Protein 2QE6 (pdb70)

Organism: Thermobifida fusca (strain YX) (NCBI:txid269800)

Sequence (518 aa):
SVWPPPGLDFSKPTIARVYDALLGGKDNFEADRALADYACKIPGLKESAIENRKVLVRGVRRFLAGEAGISQFLDLGSGLPTVQNTHEVAQSVNPDARVVYVDIIDPVLTHGRALLAKDPNTAVFTADVRDPEYILNHPDVRRIDFSRPAAILVGLHYLSPDVVDRVVGAYRDALAPGSYLFTSLVDTGLPAQQKLARITRENLGEGWARTPEEIERQFGDFELVEPGVVYTALWRPDEPVDPDNLSPGEQLGAGIGRKKASVWPPPGLDFSKPTIARVYDALLGGKDNFEADRALADYACKIPGLKESAIENRKVLVRGVRRFLAGEAGISQFLDLGSGLPTVQNTHEVAQSVNPDARVVYVDIIDPVLTHGRALLAKDPNTAVFTADVRDPEYILNHPDVRRIDFSRPAAILVGLHYLSPDVVDRVVGAYRDALAPGSYLFTSLVDTGLPAQQKLARITRENLGEGWARTPEEIERQFGDFELVEPGVVYTALWRPDEPVDPDNLSPGEQLGAGIGRKKA

B-factor: mean 39.01, std 8.97, range [12.15, 104.21]

Secondary structure (DSSP, 8-state):
--SS-GGG--S---HHHHHHHHTT-SS--HHHHHHHHHHH--TTHHHHHHHHHHHHHHHHHIIIIIT---EEEEET--S--SS-HHHHHHHH-TT-EEEEEES---HHHHHHHHTT-TTEEEEE--TT-HHHHHHSHHHH---TTS--B-----TTS-TTTHHHHHHHHHHHSPTT-EE----B-SS-HHHHHHHHHHHHHHS----B-HHHHHHTTTT-EEPTT-S--GGGSS-SS---TTS--GGGG-----EE---/--SS-GGG--S---HHHHHHHHTT-S---HHHHHHHHHHH--TTHHHHHHHHHHHHHHHHHIIIIIT---EEEEET--S--SS-HHHHHHHH-TT-EEEEEES---HHHHHHHHTT-TTEEEEE--TT-HHHHHTSHHHH---TTS--B-----TTS-TTTHHHHHHHHHHHSPTT-EE----B-SS-HHHHHHHHHHHHHHS----B-HHHHHHTTTTPEEPTT-S--GGGSS-SS---TTS--GGGG-----EE---

Structure (mmCIF, N/CA/C/O backbone):
data_2QE6
#
_entry.id   2QE6
#
_cell.length_a   102.627
_cell.length_b   76.024
_cell.length_c   81.315
_cell.angle_alpha   90.000
_cell.angle_beta   90.000
_cell.angle_gamma   90.000
#
_symmetry.space_group_name_H-M   'P 21 21 2'
#
loop_
_entity.id
_entity.type
_entity.pdbx_description
1 polymer 'Uncharacterized protein Tfu_2867'
2 non-polymer 'SULFATE ION'
3 non-polymer S-ADENOSYLMETHIONINE
4 non-polymer (4S)-2-METHYL-2,4-PENTANEDIOL
5 water water
#
loop_
_atom_site.group_PDB
_atom_site.id
_atom_site.type_symbol
_atom_site.label_atom_id
_atom_site.label_alt_id
_atom_site.label_comp_id
_atom_site.label_asym_id
_atom_site.label_entity_id
_atom_site.label_seq_id
_atom_site.pdbx_PDB_ins_code
_atom_site.Cartn_x
_atom_site.Cartn_y
_atom_site.Cartn_z
_atom_site.occupancy
_atom_site.B_iso_or_equiv
_atom_site.auth_seq_id
_atom_site.auth_comp_id
_atom_site.auth_asym_id
_atom_site.auth_atom_id
_atom_site.pdbx_PDB_model_num
ATOM 1 N N . SER A 1 9 ? 15.876 -30.332 25.727 1.00 60.91 8 SER A N 1
ATOM 2 C CA . SER A 1 9 ? 15.008 -30.341 26.959 1.00 60.53 8 SER A CA 1
ATOM 3 C C . SER A 1 9 ? 13.581 -30.790 26.652 1.00 59.35 8 SER A C 1
ATOM 4 O O . SER A 1 9 ? 12.945 -30.251 25.742 1.00 59.26 8 SER A O 1
ATOM 7 N N . VAL A 1 10 ? 13.062 -31.747 27.424 1.00 56.95 9 VAL A N 1
ATOM 8 C CA . VAL A 1 10 ? 11.738 -32.319 27.130 1.00 52.79 9 VAL A CA 1
ATOM 9 C C . VAL A 1 10 ? 10.580 -31.642 27.915 1.00 51.08 9 VAL A C 1
ATOM 10 O O . VAL A 1 10 ? 9.450 -31.664 27.425 1.00 52.39 9 VAL A O 1
ATOM 14 N N . TRP A 1 11 ? 10.859 -31.020 29.078 1.00 47.58 10 TRP A N 1
ATOM 15 C CA . TRP A 1 11 ? 9.819 -30.342 29.897 1.00 45.90 10 TRP A CA 1
ATOM 16 C C . TRP A 1 11 ? 10.363 -29.260 30.841 1.00 44.19 10 TRP A C 1
ATOM 17 O O . TRP A 1 11 ? 11.362 -29.479 31.485 1.00 47.48 10 TRP A O 1
ATOM 28 N N . PRO A 1 12 ? 9.698 -28.091 30.953 1.00 41.09 11 PRO A N 1
ATOM 29 C CA . PRO A 1 12 ? 8.561 -27.602 30.183 1.00 40.66 11 PRO A CA 1
ATOM 30 C C . PRO A 1 12 ? 8.943 -27.462 28.712 1.00 40.28 11 PRO A C 1
ATOM 31 O O . PRO A 1 12 ? 10.149 -27.428 28.402 1.00 40.23 11 PRO A O 1
ATOM 35 N N . PRO A 1 13 ? 7.942 -27.423 27.807 1.00 43.27 12 PRO A N 1
ATOM 36 C CA . PRO A 1 13 ? 8.310 -27.521 26.382 1.00 45.65 12 PRO A CA 1
ATOM 37 C C . PRO A 1 13 ? 9.049 -26.255 25.949 1.00 44.81 12 PRO A C 1
ATOM 38 O O . PRO A 1 13 ? 8.507 -25.161 26.101 1.00 43.69 12 PRO A O 1
ATOM 42 N N . PRO A 1 14 ? 10.280 -26.406 25.426 1.00 44.48 13 PRO A N 1
ATOM 43 C CA . PRO A 1 14 ? 11.105 -25.244 25.066 1.00 44.12 13 PRO A CA 1
ATOM 44 C C . PRO A 1 14 ? 10.417 -24.300 24.064 1.00 43.20 13 PRO A C 1
ATOM 45 O O . PRO A 1 14 ? 10.639 -23.094 24.122 1.00 42.10 13 PRO A O 1
ATOM 49 N N . GLY A 1 15 ? 9.576 -24.839 23.176 1.00 42.42 14 GLY A N 1
ATOM 50 C CA . GLY A 1 15 ? 8.806 -24.013 22.235 1.00 43.09 14 GLY A CA 1
ATOM 51 C C . GLY A 1 15 ? 7.837 -23.014 22.879 1.00 43.19 14 GLY A C 1
ATOM 52 O O . GLY A 1 15 ? 7.313 -22.147 22.195 1.00 43.60 14 GLY A O 1
ATOM 53 N N . LEU A 1 16 ? 7.563 -23.153 24.179 1.00 45.15 15 LEU A N 1
ATOM 54 C CA . LEU A 1 16 ? 6.648 -22.237 24.905 1.00 42.45 15 LEU A CA 1
ATOM 55 C C . LEU A 1 16 ? 7.407 -21.169 25.705 1.00 41.55 15 LEU A C 1
ATOM 56 O O . LEU A 1 16 ? 6.787 -20.268 26.275 1.00 36.63 15 LEU A O 1
ATOM 61 N N . ASP A 1 17 ? 8.739 -21.259 25.727 1.00 42.65 16 ASP A N 1
ATOM 62 C CA . ASP A 1 17 ? 9.612 -20.298 26.432 1.00 42.76 16 ASP A CA 1
ATOM 63 C C . ASP A 1 17 ? 9.958 -19.115 25.515 1.00 45.01 16 ASP A C 1
ATOM 64 O O . ASP A 1 17 ? 10.833 -19.247 24.632 1.00 42.20 16 ASP A O 1
ATOM 69 N N . PHE A 1 18 ? 9.298 -17.973 25.723 1.00 43.38 17 PHE A N 1
ATOM 70 C CA . PHE A 1 18 ? 9.674 -16.724 25.026 1.00 45.91 17 PHE A CA 1
ATOM 71 C C . PHE A 1 18 ? 10.426 -15.755 25.934 1.00 46.19 17 PHE A C 1
ATOM 72 O O . PHE A 1 18 ? 10.426 -14.541 25.699 1.00 46.16 17 PHE A O 1
ATOM 80 N N . SER A 1 19 ? 11.047 -16.303 26.985 1.00 46.65 18 SER A N 1
ATOM 81 C CA . SER A 1 19 ? 11.729 -15.511 27.997 1.00 45.83 18 SER A CA 1
ATOM 82 C C . SER A 1 19 ? 10.805 -14.424 28.530 1.00 46.02 18 SER A C 1
ATOM 83 O O . SER A 1 19 ? 11.232 -13.295 28.756 1.00 46.74 18 SER A O 1
ATOM 86 N N . LYS A 1 20 ? 9.529 -14.764 28.691 1.00 46.38 19 LYS A N 1
ATOM 87 C CA . LYS A 1 20 ? 8.502 -13.844 29.209 1.00 43.50 19 LYS A CA 1
ATOM 88 C C . LYS A 1 20 ? 7.742 -14.640 30.284 1.00 41.31 19 LYS A C 1
ATOM 89 O O . LYS A 1 20 ? 7.368 -15.789 30.055 1.00 36.69 19 LYS A O 1
ATOM 92 N N . PRO A 1 21 ? 7.498 -14.035 31.463 1.00 37.85 20 PRO A N 1
ATOM 93 C CA . PRO A 1 21 ? 6.711 -14.821 32.422 1.00 38.17 20 PRO A CA 1
ATOM 94 C C . PRO A 1 21 ? 5.256 -14.928 32.033 1.00 37.39 20 PRO A C 1
ATOM 95 O O . PRO A 1 21 ? 4.758 -14.069 31.315 1.00 38.48 20 PRO A O 1
ATOM 99 N N . THR A 1 22 ? 4.563 -15.951 32.519 1.00 36.08 21 THR A N 1
ATOM 100 C CA . THR A 1 22 ? 3.094 -16.000 32.418 1.00 34.41 21 THR A CA 1
ATOM 101 C C . THR A 1 22 ? 2.498 -16.144 33.822 1.00 35.89 21 THR A C 1
ATOM 102 O O . THR A 1 22 ? 3.160 -16.628 34.750 1.00 36.79 21 THR A O 1
ATOM 106 N N . ILE A 1 23 ? 1.224 -15.797 33.950 1.00 37.68 22 ILE A N 1
ATOM 107 C CA . ILE A 1 23 ? 0.502 -15.903 35.230 1.00 36.72 22 ILE A CA 1
ATOM 108 C C . ILE A 1 23 ? 0.496 -17.312 35.754 1.00 36.59 22 ILE A C 1
ATOM 109 O O . ILE A 1 23 ? 0.859 -17.549 36.910 1.00 39.23 22 ILE A O 1
ATOM 114 N N . ALA A 1 24 ? 0.131 -18.259 34.910 1.00 34.64 23 ALA A N 1
ATOM 115 C CA . ALA A 1 24 ? 0.068 -19.651 35.358 1.00 31.97 23 ALA A CA 1
ATOM 116 C C . ALA A 1 24 ? 1.402 -20.153 35.882 1.00 32.02 23 ALA A C 1
ATOM 117 O O . ALA A 1 24 ? 1.450 -20.808 36.919 1.00 34.36 23 ALA A O 1
ATOM 119 N N . ARG A 1 25 ? 2.478 -19.862 35.145 1.00 33.89 24 ARG A N 1
ATOM 120 C CA . ARG A 1 25 ? 3.811 -20.337 35.477 1.00 33.52 24 ARG A CA 1
ATOM 121 C C . ARG A 1 25 ? 4.411 -19.702 36.694 1.00 32.60 24 ARG A C 1
ATOM 122 O O . ARG A 1 25 ? 5.074 -20.367 37.488 1.00 28.50 24 ARG A O 1
ATOM 130 N N . VAL A 1 26 ? 4.191 -18.403 36.883 1.00 33.25 25 VAL A N 1
ATOM 131 C CA . VAL A 1 26 ? 4.619 -17.774 38.087 1.00 32.67 25 VAL A CA 1
ATOM 132 C C . VAL A 1 26 ? 3.929 -18.303 39.371 1.00 36.48 25 VAL A C 1
ATOM 133 O O . VAL A 1 26 ? 4.576 -18.588 40.407 1.00 32.25 25 VAL A O 1
ATOM 137 N N . TYR A 1 27 ? 2.628 -18.510 39.291 1.00 38.16 26 TYR A N 1
ATOM 138 C CA . TYR A 1 27 ? 1.852 -19.085 40.395 1.00 33.17 26 TYR A CA 1
ATOM 139 C C . TYR A 1 27 ? 2.343 -20.498 40.636 1.00 36.25 26 TYR A C 1
ATOM 140 O O . TYR A 1 27 ? 2.550 -20.895 41.760 1.00 39.65 26 TYR A O 1
ATOM 149 N N . ASP A 1 28 ? 2.611 -21.238 39.574 1.00 34.69 27 ASP A N 1
ATOM 150 C CA . ASP A 1 28 ? 3.180 -22.581 39.710 1.00 33.90 27 ASP A CA 1
ATOM 151 C C . ASP A 1 28 ? 4.537 -22.541 40.473 1.00 35.14 27 ASP A C 1
ATOM 152 O O . ASP A 1 28 ? 4.802 -23.329 41.366 1.00 36.36 27 ASP A O 1
ATOM 157 N N . ALA A 1 29 ? 5.397 -21.615 40.081 1.00 34.42 28 ALA A N 1
ATOM 158 C CA . ALA A 1 29 ? 6.670 -21.380 40.746 1.00 33.61 28 ALA A CA 1
ATOM 159 C C . ALA A 1 29 ? 6.432 -21.052 42.242 1.00 36.37 28 ALA A C 1
ATOM 160 O O . ALA A 1 29 ? 7.094 -21.599 43.105 1.00 38.29 28 ALA A O 1
ATOM 162 N N . LEU A 1 30 ? 5.485 -20.168 42.553 1.00 36.80 29 LEU A N 1
ATOM 163 C CA . LEU A 1 30 ? 5.150 -19.863 43.950 1.00 37.84 29 LEU A CA 1
ATOM 164 C C . LEU A 1 30 ? 4.778 -21.091 44.768 1.00 39.97 29 LEU A C 1
ATOM 165 O O . LEU A 1 30 ? 5.142 -21.165 45.934 1.00 38.21 29 LEU A O 1
ATOM 170 N N . LEU A 1 31 ? 4.042 -22.015 44.152 1.00 38.98 30 LEU A N 1
ATOM 171 C CA . LEU A 1 31 ? 3.666 -23.299 44.776 1.00 40.08 30 LEU A CA 1
ATOM 172 C C . LEU A 1 31 ? 4.736 -24.376 44.774 1.00 41.94 30 LEU A C 1
ATOM 173 O O . LEU A 1 31 ? 4.512 -25.449 45.313 1.00 42.65 30 LEU A O 1
ATOM 178 N N . GLY A 1 32 ? 5.894 -24.114 44.175 1.00 42.96 31 GLY A N 1
ATOM 179 C CA . GLY A 1 32 ? 6.945 -25.101 44.082 1.00 39.93 31 GLY A CA 1
ATOM 180 C C . GLY A 1 32 ? 6.776 -26.127 42.965 1.00 41.87 31 GLY A C 1
ATOM 181 O O . GLY A 1 32 ? 7.334 -27.238 43.041 1.00 36.13 31 GLY A O 1
ATOM 182 N N . GLY A 1 33 ? 6.008 -25.781 41.935 1.00 39.68 32 GLY A N 1
ATOM 183 C CA . GLY A 1 33 ? 5.905 -26.643 40.742 1.00 39.69 32 GLY A CA 1
ATOM 184 C C . GLY A 1 33 ? 7.064 -26.500 39.775 1.00 38.73 32 GLY A C 1
ATOM 185 O O . GLY A 1 33 ? 7.899 -25.605 39.913 1.00 35.42 32 GLY A O 1
ATOM 186 N N . LYS A 1 34 ? 7.129 -27.433 38.823 1.00 39.59 33 LYS A N 1
ATOM 187 C CA . LYS A 1 34 ? 8.167 -27.460 37.785 1.00 38.74 33 LYS A CA 1
ATOM 188 C C . LYS A 1 34 ? 7.706 -26.947 36.388 1.00 38.24 33 LYS A C 1
ATOM 189 O O . LYS A 1 34 ? 8.486 -26.940 35.430 1.00 38.37 33 LYS A O 1
ATOM 192 N N . ASP A 1 35 ? 6.449 -26.544 36.268 1.00 37.34 34 ASP A N 1
ATOM 193 C CA . ASP A 1 35 ? 5.930 -26.016 35.015 1.00 34.85 34 ASP A CA 1
ATOM 194 C C . ASP A 1 35 ? 6.189 -24.532 34.961 1.00 35.17 34 ASP A C 1
ATOM 195 O O . ASP A 1 35 ? 5.278 -23.751 35.081 1.00 31.67 34 ASP A O 1
ATOM 200 N N . ASN A 1 36 ? 7.435 -24.159 34.709 1.00 35.32 35 ASN A N 1
ATOM 201 C CA . ASN A 1 36 ? 7.793 -22.744 34.711 1.00 34.16 35 ASN A CA 1
ATOM 202 C C . ASN A 1 36 ? 9.178 -22.601 34.069 1.00 33.56 35 ASN A C 1
ATOM 203 O O . ASN A 1 36 ? 9.905 -23.579 33.939 1.00 33.37 35 ASN A O 1
ATOM 208 N N . PHE A 1 37 ? 9.515 -21.410 33.631 1.00 33.25 36 PHE A N 1
ATOM 209 C CA . PHE A 1 37 ? 10.856 -21.164 33.107 1.00 33.87 36 PHE A CA 1
ATOM 210 C C . PHE A 1 37 ? 11.563 -20.120 33.992 1.00 35.03 36 PHE A C 1
ATOM 211 O O . PHE A 1 37 ? 10.996 -19.576 34.975 1.00 32.47 36 PHE A O 1
ATOM 219 N N . GLU A 1 38 ? 12.798 -19.801 33.627 1.00 33.02 37 GLU A N 1
ATOM 220 C CA . GLU A 1 38 ? 13.590 -18.961 34.469 1.00 34.97 37 GLU A CA 1
ATOM 221 C C . GLU A 1 38 ? 12.929 -17.594 34.684 1.00 33.80 37 GLU A C 1
ATOM 222 O O . GLU A 1 38 ? 12.918 -17.091 35.811 1.00 33.83 37 GLU A O 1
ATOM 228 N N . ALA A 1 39 ? 12.306 -17.059 33.633 1.00 32.41 38 ALA A N 1
ATOM 229 C CA . ALA A 1 39 ? 11.668 -15.743 33.709 1.00 33.20 38 ALA A CA 1
ATOM 230 C C . ALA A 1 39 ? 10.541 -15.805 34.714 1.00 34.23 38 ALA A C 1
ATOM 231 O O . ALA A 1 39 ? 10.283 -14.845 35.415 1.00 31.85 38 ALA A O 1
ATOM 233 N N . ASP A 1 40 ? 9.869 -16.951 34.813 1.00 33.88 39 ASP A N 1
ATOM 234 C CA . ASP A 1 40 ? 8.791 -17.089 35.792 1.00 33.25 39 ASP A CA 1
ATOM 235 C C . ASP A 1 40 ? 9.322 -17.163 37.219 1.00 33.46 39 ASP A C 1
ATOM 236 O O . ASP A 1 40 ? 8.771 -16.534 38.081 1.00 30.48 39 ASP A O 1
ATOM 241 N N . ARG A 1 41 ? 10.335 -17.996 37.453 1.00 34.74 40 ARG A N 1
ATOM 242 C CA . ARG A 1 41 ? 10.975 -18.079 38.767 1.00 34.40 40 ARG A CA 1
ATOM 243 C C . ARG A 1 41 ? 11.611 -16.724 39.155 1.00 33.92 40 ARG A C 1
ATOM 244 O O . ARG A 1 41 ? 11.498 -16.275 40.301 1.00 31.74 40 ARG A O 1
ATOM 252 N N . ALA A 1 42 ? 12.275 -16.068 38.220 1.00 29.54 41 ALA A N 1
ATOM 253 C CA . ALA A 1 42 ? 12.818 -14.720 38.534 1.00 33.28 41 ALA A CA 1
ATOM 254 C C . ALA A 1 42 ? 11.712 -13.764 39.013 1.00 31.87 41 ALA A C 1
ATOM 255 O O . ALA A 1 42 ? 11.906 -12.997 39.958 1.00 31.42 41 ALA A O 1
ATOM 257 N N . LEU A 1 43 ? 10.535 -13.794 38.402 1.00 32.54 42 LEU A N 1
ATOM 258 C CA . LEU A 1 43 ? 9.506 -12.839 38.833 1.00 32.55 42 LEU A CA 1
ATOM 259 C C . LEU A 1 43 ? 8.890 -13.283 40.183 1.00 31.79 42 LEU A C 1
ATOM 260 O O . LEU A 1 43 ? 8.559 -12.447 41.018 1.00 36.35 42 LEU A O 1
ATOM 265 N N . ALA A 1 44 ? 8.698 -14.578 40.377 1.00 33.57 43 ALA A N 1
ATOM 266 C CA . ALA A 1 44 ? 8.203 -15.068 41.654 1.00 32.91 43 ALA A CA 1
ATOM 267 C C . ALA A 1 44 ? 9.163 -14.643 42.793 1.00 34.29 43 ALA A C 1
ATOM 268 O O . ALA A 1 44 ? 8.711 -14.188 43.837 1.00 36.43 43 ALA A O 1
ATOM 270 N N . ASP A 1 45 ? 10.467 -14.832 42.593 1.00 34.48 44 ASP A N 1
ATOM 271 C CA . ASP A 1 45 ? 11.514 -14.455 43.552 1.00 34.13 44 ASP A CA 1
ATOM 272 C C . ASP A 1 45 ? 11.461 -12.975 43.869 1.00 33.79 44 ASP A C 1
ATOM 273 O O . ASP A 1 45 ? 11.491 -12.570 45.020 1.00 34.13 44 ASP A O 1
ATOM 278 N N . TYR A 1 46 ? 11.419 -12.169 42.817 1.00 32.59 45 TYR A N 1
ATOM 279 C CA . TYR A 1 46 ? 11.307 -10.728 42.970 1.00 33.16 45 TYR A CA 1
ATOM 280 C C . TYR A 1 46 ? 10.045 -10.319 43.771 1.00 31.81 45 TYR A C 1
ATOM 281 O O . TYR A 1 46 ? 10.120 -9.490 44.694 1.00 36.95 45 TYR A O 1
ATOM 290 N N . ALA A 1 47 ? 8.922 -10.902 43.430 1.00 30.87 46 ALA A N 1
ATOM 291 C CA . ALA A 1 47 ? 7.656 -10.597 44.090 1.00 33.73 46 ALA A CA 1
ATOM 292 C C . ALA A 1 47 ? 7.723 -10.975 45.589 1.00 33.73 46 ALA A C 1
ATOM 293 O O . ALA A 1 47 ? 7.287 -10.226 46.434 1.00 37.28 46 ALA A O 1
ATOM 295 N N . CYS A 1 48 ? 8.261 -12.149 45.895 1.00 33.67 47 CYS A N 1
ATOM 296 C CA . CYS A 1 48 ? 8.441 -12.608 47.268 1.00 35.22 47 CYS A CA 1
ATOM 297 C C . CYS A 1 48 ? 9.367 -11.698 48.079 1.00 35.94 47 CYS A C 1
ATOM 298 O O . CYS A 1 48 ? 9.160 -11.514 49.283 1.00 36.96 47 CYS A O 1
ATOM 301 N N . LYS A 1 49 ? 10.367 -11.127 47.422 1.00 34.86 48 LYS A N 1
ATOM 302 C CA . LYS A 1 49 ? 11.279 -10.237 48.075 1.00 34.33 48 LYS A CA 1
ATOM 303 C C . LYS A 1 49 ? 10.551 -8.960 48.514 1.00 32.84 48 LYS A C 1
ATOM 304 O O . LYS A 1 49 ? 10.926 -8.365 49.508 1.00 37.54 48 LYS A O 1
ATOM 321 N N . ILE A 1 51 ? 6.973 -8.692 48.773 1.00 31.86 50 ILE A N 1
ATOM 322 C CA . ILE A 1 51 ? 5.613 -8.930 49.204 1.00 33.81 50 ILE A CA 1
ATOM 323 C C . ILE A 1 51 ? 5.613 -10.036 50.249 1.00 33.46 50 ILE A C 1
ATOM 324 O O . ILE A 1 51 ? 5.629 -11.238 49.904 1.00 31.77 50 ILE A O 1
ATOM 329 N N . PRO A 1 52 ? 5.627 -9.649 51.543 1.00 33.05 51 PRO A N 1
ATOM 330 C CA . PRO A 1 52 ? 5.680 -10.676 52.562 1.00 35.71 51 PRO A CA 1
ATOM 331 C C . PRO A 1 52 ? 4.501 -11.645 52.536 1.00 32.61 51 PRO A C 1
ATOM 332 O O . PRO A 1 52 ? 3.345 -11.300 52.306 1.00 31.64 51 PRO A O 1
ATOM 336 N N . GLY A 1 53 ? 4.824 -12.906 52.687 1.00 28.11 52 GLY A N 1
ATOM 337 C CA . GLY A 1 53 ? 3.761 -13.894 52.692 1.00 32.72 52 GLY A CA 1
ATOM 338 C C . GLY A 1 53 ? 3.203 -14.297 51.351 1.00 34.66 52 GLY A C 1
ATOM 339 O O . GLY A 1 53 ? 2.225 -15.043 51.303 1.00 34.99 52 GLY A O 1
ATOM 340 N N . LEU A 1 54 ? 3.817 -13.860 50.256 1.00 35.11 53 LEU A N 1
ATOM 341 C CA . LEU A 1 54 ? 3.276 -14.171 48.926 1.00 33.43 53 LEU A CA 1
ATOM 342 C C . LEU A 1 54 ? 3.080 -15.682 48.697 1.00 35.41 53 LEU A C 1
ATOM 343 O O . LEU A 1 54 ? 1.983 -16.123 48.347 1.00 35.58 53 LEU A O 1
ATOM 348 N N . LYS A 1 55 ? 4.107 -16.473 48.896 1.00 34.91 54 LYS A N 1
ATOM 349 C CA . LYS A 1 55 ? 3.975 -17.911 48.691 1.00 36.29 54 LYS A CA 1
ATOM 350 C C . LYS A 1 55 ? 2.909 -18.499 49.618 1.00 37.66 54 LYS A C 1
ATOM 351 O O . LYS A 1 55 ? 2.123 -19.350 49.203 1.00 31.74 54 LYS A O 1
ATOM 357 N N . GLU A 1 56 ? 2.871 -18.058 50.872 1.00 34.22 55 GLU A N 1
ATOM 358 C CA . GLU A 1 56 ? 1.849 -18.575 51.801 1.00 38.09 55 GLU A CA 1
ATOM 359 C C . GLU A 1 56 ? 0.429 -18.223 51.344 1.00 34.90 55 GLU A C 1
ATOM 360 O O . GLU A 1 56 ? -0.466 -19.039 51.471 1.00 36.13 55 GLU A O 1
ATOM 363 N N . SER A 1 57 ? 0.248 -17.037 50.774 1.00 33.03 56 SER A N 1
ATOM 364 C CA . SER A 1 57 ? -1.009 -16.629 50.194 1.00 34.40 56 SER A CA 1
ATOM 365 C C . SER A 1 57 ? -1.483 -17.579 49.071 1.00 35.48 56 SER A C 1
ATOM 366 O O . SER A 1 57 ? -2.667 -17.872 48.968 1.00 36.58 56 SER A O 1
ATOM 369 N N . ALA A 1 58 ? -0.566 -18.040 48.236 1.00 34.38 57 ALA A N 1
ATOM 370 C CA . ALA A 1 58 ? -0.873 -18.989 47.185 1.00 33.94 57 ALA A CA 1
ATOM 371 C C . ALA A 1 58 ? -1.245 -20.299 47.796 1.00 37.16 57 ALA A C 1
ATOM 372 O O . ALA A 1 58 ? -2.194 -20.926 47.345 1.00 39.42 57 ALA A O 1
ATOM 374 N N . ILE A 1 59 ? -0.484 -20.750 48.792 1.00 35.33 58 ILE A N 1
ATOM 375 C CA . ILE A 1 59 ? -0.838 -21.989 49.504 1.00 36.24 58 ILE A CA 1
ATOM 376 C C . ILE A 1 59 ? -2.272 -21.911 50.079 1.00 37.41 58 ILE A C 1
ATOM 377 O O . ILE A 1 59 ? -3.090 -22.826 49.901 1.00 35.84 58 ILE A O 1
ATOM 382 N N . GLU A 1 60 ? -2.582 -20.816 50.762 1.00 35.03 59 GLU A N 1
ATOM 383 C CA . GLU A 1 60 ? -3.897 -20.665 51.346 1.00 33.98 59 GLU A CA 1
ATOM 384 C C . GLU A 1 60 ? -4.987 -20.644 50.275 1.00 35.56 59 GLU A C 1
ATOM 385 O O . GLU A 1 60 ? -6.089 -21.094 50.526 1.00 36.31 59 GLU A O 1
ATOM 391 N N . ASN A 1 61 ? -4.683 -20.105 49.101 1.00 34.67 60 ASN A N 1
ATOM 392 C CA . ASN A 1 61 ? -5.642 -20.088 47.994 1.00 34.98 60 ASN A CA 1
ATOM 393 C C . ASN A 1 61 ? -5.909 -21.502 47.484 1.00 37.19 60 ASN A C 1
ATOM 394 O O . ASN A 1 61 ? -7.062 -21.888 47.261 1.00 37.78 60 ASN A O 1
ATOM 399 N N . ARG A 1 62 ? -4.858 -22.303 47.364 1.00 36.61 61 ARG A N 1
ATOM 400 C CA . ARG A 1 62 ? -5.061 -23.717 47.025 1.00 35.52 61 ARG A CA 1
ATOM 401 C C . ARG A 1 62 ? -5.839 -24.474 48.082 1.00 36.04 61 ARG A C 1
ATOM 402 O O . ARG A 1 62 ? -6.689 -25.262 47.738 1.00 37.72 61 ARG A O 1
ATOM 410 N N . LYS A 1 63 ? -5.537 -24.252 49.352 1.00 37.23 62 LYS A N 1
ATOM 411 C CA . LYS A 1 63 ? -6.286 -24.879 50.430 1.00 36.46 62 LYS A CA 1
ATOM 412 C C . LYS A 1 63 ? -7.778 -24.456 50.429 1.00 36.69 62 LYS A C 1
ATOM 413 O O . LYS A 1 63 ? -8.630 -25.274 50.678 1.00 31.34 62 LYS A O 1
ATOM 419 N N . VAL A 1 64 ? -8.112 -23.186 50.171 1.00 32.05 63 VAL A N 1
ATOM 420 C CA . VAL A 1 64 ? -9.533 -22.820 50.114 1.00 31.56 63 VAL A CA 1
ATOM 421 C C . VAL A 1 64 ? -10.207 -23.372 48.868 1.00 32.87 63 VAL A C 1
ATOM 422 O O . VAL A 1 64 ? -11.403 -23.648 48.888 1.00 33.67 63 VAL A O 1
ATOM 426 N N . LEU A 1 65 ? -9.455 -23.527 47.783 1.00 34.61 64 LEU A N 1
ATOM 427 C CA . LEU A 1 65 ? -9.976 -24.164 46.582 1.00 36.59 64 LEU A CA 1
ATOM 428 C C . LEU A 1 65 ? -10.464 -25.560 46.947 1.00 35.71 64 LEU A C 1
ATOM 429 O O . LEU A 1 65 ? -11.574 -25.950 46.601 1.00 36.71 64 LEU A O 1
ATOM 434 N N . VAL A 1 66 ? -9.627 -26.298 47.656 1.00 34.20 65 VAL A N 1
ATOM 435 C CA . VAL A 1 66 ? -9.978 -27.673 48.051 1.00 30.60 65 VAL A CA 1
ATOM 436 C C . VAL A 1 66 ? -11.211 -27.710 48.975 1.00 31.34 65 VAL A C 1
ATOM 437 O O . VAL A 1 66 ? -12.160 -28.485 48.752 1.00 34.08 65 VAL A O 1
ATOM 441 N N . ARG A 1 67 ? -11.191 -26.898 50.029 1.00 33.51 66 ARG A N 1
ATOM 442 C CA . ARG A 1 67 ? -12.326 -26.804 50.942 1.00 32.33 66 ARG A CA 1
ATOM 443 C C . ARG A 1 67 ? -13.620 -26.387 50.230 1.00 31.17 66 ARG A C 1
ATOM 444 O O . ARG A 1 67 ? -14.693 -26.893 50.551 1.00 31.96 66 ARG A O 1
ATOM 452 N N . GLY A 1 68 ? -13.524 -25.448 49.293 1.00 34.67 67 GLY A N 1
ATOM 453 C CA . GLY A 1 68 ? -14.697 -24.970 48.577 1.00 34.89 67 GLY A CA 1
ATOM 454 C C . GLY A 1 68 ? -15.237 -25.998 47.594 1.00 35.57 67 GLY A C 1
ATOM 455 O O . GLY A 1 68 ? -16.422 -26.218 47.501 1.00 32.27 67 GLY A O 1
ATOM 456 N N . VAL A 1 69 ? -14.356 -26.657 46.861 1.00 39.02 68 VAL A N 1
ATOM 457 C CA . VAL A 1 69 ? -14.798 -27.672 45.924 1.00 36.21 68 VAL A CA 1
ATOM 458 C C . VAL A 1 69 ? -15.412 -28.839 46.693 1.00 37.53 68 VAL A C 1
ATOM 459 O O . VAL A 1 69 ? -16.400 -29.396 46.264 1.00 38.36 68 VAL A O 1
ATOM 463 N N . ARG A 1 70 ? -14.822 -29.206 47.829 1.00 37.33 69 ARG A N 1
ATOM 464 C CA A ARG A 1 70 ? -15.372 -30.261 48.679 0.50 36.57 69 ARG A CA 1
ATOM 465 C CA B ARG A 1 70 ? -15.372 -30.266 48.667 0.50 36.35 69 ARG A CA 1
ATOM 466 C C . ARG A 1 70 ? -16.769 -29.887 49.183 1.00 35.63 69 ARG A C 1
ATOM 467 O O . ARG A 1 70 ? -17.662 -30.725 49.215 1.00 34.62 69 ARG A O 1
ATOM 482 N N . PHE A 1 71 ? -16.966 -28.620 49.567 1.00 35.03 70 PHE A N 1
ATOM 483 C CA . PHE A 1 71 ? -18.298 -28.144 49.968 1.00 34.56 70 PHE A CA 1
ATOM 484 C C . PHE A 1 71 ? -19.293 -28.286 48.805 1.00 34.26 70 PHE A C 1
ATOM 485 O O . PHE A 1 71 ? -20.395 -28.827 48.955 1.00 36.70 70 PHE A O 1
ATOM 493 N N . LEU A 1 72 ? -18.880 -27.833 47.637 1.00 35.23 71 LEU A N 1
ATOM 494 C CA . LEU A 1 72 ? -19.752 -27.803 46.464 1.00 34.75 71 LEU A CA 1
ATOM 495 C C . LEU A 1 72 ? -20.139 -29.180 45.982 1.00 34.65 71 LEU A C 1
ATOM 496 O O . LEU A 1 72 ? -21.315 -29.433 45.702 1.00 34.07 71 LEU A O 1
ATOM 501 N N . ALA A 1 73 ? -19.152 -30.081 45.891 1.00 33.44 72 ALA A N 1
ATOM 502 C CA . ALA A 1 73 ? -19.368 -31.408 45.278 1.00 33.89 72 ALA A CA 1
ATOM 503 C C . ALA A 1 73 ? -20.030 -32.402 46.241 1.00 34.47 72 ALA A C 1
ATOM 504 O O . ALA A 1 73 ? -20.673 -33.376 45.814 1.00 37.61 72 ALA A O 1
ATOM 506 N N . GLY A 1 74 ? -19.849 -32.169 47.538 1.00 36.02 73 GLY A N 1
ATOM 507 C CA . GLY A 1 74 ? -20.407 -33.017 48.570 1.00 36.69 73 GLY A CA 1
ATOM 508 C C . GLY A 1 74 ? -21.711 -32.460 49.087 1.00 38.61 73 GLY A C 1
ATOM 509 O O . GLY A 1 74 ? -22.782 -32.819 48.616 1.00 42.86 73 GLY A O 1
ATOM 510 N N . GLU A 1 75 ? -21.591 -31.560 50.046 1.00 38.63 74 GLU A N 1
ATOM 511 C CA . GLU A 1 75 ? -22.703 -30.934 50.730 1.00 40.06 74 GLU A CA 1
ATOM 512 C C . GLU A 1 75 ? -23.698 -30.212 49.809 1.00 36.09 74 GLU A C 1
ATOM 513 O O . GLU A 1 75 ? -24.903 -30.434 49.919 1.00 32.61 74 GLU A O 1
ATOM 519 N N . ALA A 1 76 ? -23.218 -29.337 48.928 1.00 33.67 75 ALA A N 1
ATOM 520 C CA . ALA A 1 76 ? -24.102 -28.640 47.983 1.00 33.35 75 ALA A CA 1
ATOM 521 C C . ALA A 1 76 ? -24.617 -29.537 46.842 1.00 35.70 75 ALA A C 1
ATOM 522 O O . ALA A 1 76 ? -25.535 -29.161 46.108 1.00 38.12 75 ALA A O 1
ATOM 524 N N . GLY A 1 77 ? -24.039 -30.729 46.686 1.00 37.05 76 GLY A N 1
ATOM 525 C CA . GLY A 1 77 ? -24.521 -31.692 45.706 1.00 36.47 76 GLY A CA 1
ATOM 526 C C . GLY A 1 77 ? -24.296 -31.357 44.236 1.00 37.50 76 GLY A C 1
ATOM 527 O O . GLY A 1 77 ? -25.029 -31.866 43.384 1.00 37.21 76 GLY A O 1
ATOM 528 N N . ILE A 1 78 ? -23.278 -30.542 43.926 1.00 36.17 77 ILE A N 1
ATOM 529 C CA . ILE A 1 78 ? -23.040 -30.072 42.540 1.00 35.59 77 ILE A CA 1
ATOM 530 C C . ILE A 1 78 ? -22.194 -31.104 41.784 1.00 34.90 77 ILE A C 1
ATOM 531 O O . ILE A 1 78 ? -21.196 -31.572 42.311 1.00 31.91 77 ILE A O 1
ATOM 536 N N . SER A 1 79 ? -22.601 -31.451 40.561 1.00 31.22 78 SER A N 1
ATOM 537 C CA . SER A 1 79 ? -21.900 -32.449 39.759 1.00 32.74 78 SER A CA 1
ATOM 538 C C . SER A 1 79 ? -21.231 -31.885 38.514 1.00 31.25 78 SER A C 1
ATOM 539 O O . SER A 1 79 ? -20.654 -32.642 37.782 1.00 30.19 78 SER A O 1
ATOM 542 N N . GLN A 1 80 ? -21.240 -30.552 38.338 1.00 32.64 79 GLN A N 1
ATOM 543 C CA . GLN A 1 80 ? -20.800 -29.895 37.108 1.00 33.73 79 GLN A CA 1
ATOM 544 C C . GLN A 1 80 ? -20.016 -28.673 37.500 1.00 30.93 79 GLN A C 1
ATOM 545 O O . GLN A 1 80 ? -20.572 -27.826 38.173 1.00 32.54 79 GLN A O 1
ATOM 551 N N . PHE A 1 81 ? -18.740 -28.600 37.113 1.00 31.54 80 PHE A N 1
ATOM 552 C CA . PHE A 1 81 ? -17.877 -27.446 37.451 1.00 35.56 80 PHE A CA 1
ATOM 553 C C . PHE A 1 81 ? -17.237 -26.895 36.185 1.00 34.01 80 PHE A C 1
ATOM 554 O O . PHE A 1 81 ? -16.793 -27.659 35.304 1.00 35.52 80 PHE A O 1
ATOM 562 N N . LEU A 1 82 ? -17.190 -25.566 36.107 1.00 37.12 81 LEU A N 1
ATOM 563 C CA . LEU A 1 82 ? -16.440 -24.848 35.091 1.00 37.66 81 LEU A CA 1
ATOM 564 C C . LEU A 1 82 ? -15.374 -24.022 35.801 1.00 35.92 81 LEU A C 1
ATOM 565 O O . LEU A 1 82 ? -15.675 -23.095 36.547 1.00 34.48 81 LEU A O 1
ATOM 570 N N . ASP A 1 83 ? -14.127 -24.412 35.613 1.00 36.74 82 ASP A N 1
ATOM 571 C CA . ASP A 1 83 ? -13.027 -23.876 36.388 1.00 33.08 82 ASP A CA 1
ATOM 572 C C . ASP A 1 83 ? -12.236 -22.944 35.477 1.00 34.94 82 ASP A C 1
ATOM 573 O O . ASP A 1 83 ? -11.398 -23.379 34.657 1.00 35.33 82 ASP A O 1
ATOM 578 N N . LEU A 1 84 ? -12.532 -21.641 35.629 1.00 34.81 83 LEU A N 1
ATOM 579 C CA . LEU A 1 84 ? -12.009 -20.605 34.759 1.00 35.44 83 LEU A CA 1
ATOM 580 C C . LEU A 1 84 ? -10.687 -20.036 35.285 1.00 37.32 83 LEU A C 1
ATOM 581 O O . LEU A 1 84 ? -10.627 -19.523 36.413 1.00 38.65 83 LEU A O 1
ATOM 586 N N . GLY A 1 85 ? -9.657 -20.069 34.446 1.00 36.18 84 GLY A N 1
ATOM 587 C CA . GLY A 1 85 ? -8.327 -19.679 34.875 1.00 36.70 84 GLY A CA 1
ATOM 588 C C . GLY A 1 85 ? -7.812 -20.771 35.784 1.00 34.40 84 GLY A C 1
ATOM 589 O O . GLY A 1 85 ? -7.386 -20.499 36.885 1.00 38.11 84 GLY A O 1
ATOM 590 N N . SER A 1 86 ? -7.859 -22.013 35.324 1.00 39.27 85 SER A N 1
ATOM 591 C CA . SER A 1 86 ? -7.596 -23.162 36.191 1.00 39.55 85 SER A CA 1
ATOM 592 C C . SER A 1 86 ? -6.186 -23.222 36.772 1.00 40.80 85 SER A C 1
ATOM 593 O O . SER A 1 86 ? -5.962 -23.839 37.834 1.00 36.51 85 SER A O 1
ATOM 596 N N . GLY A 1 87 ? -5.220 -22.681 36.014 1.00 36.49 86 GLY A N 1
ATOM 597 C CA . GLY A 1 87 ? -3.803 -22.839 36.308 1.00 35.83 86 GLY A CA 1
ATOM 598 C C . GLY A 1 87 ? -3.223 -24.200 35.985 1.00 36.44 86 GLY A C 1
ATOM 599 O O . GLY A 1 87 ? -3.924 -25.101 35.504 1.00 35.62 86 GLY A O 1
ATOM 600 N N . LEU A 1 88 ? -1.921 -24.343 36.247 1.00 34.69 87 LEU A N 1
ATOM 601 C CA . LEU A 1 88 ? -1.198 -25.610 35.990 1.00 36.76 87 LEU A CA 1
ATOM 602 C C . LEU A 1 88 ? -1.429 -26.595 37.151 1.00 35.12 87 LEU A C 1
ATOM 603 O O . LEU A 1 88 ? -1.838 -26.205 38.231 1.00 36.07 87 LEU A O 1
ATOM 608 N N . PRO A 1 89 ? -1.179 -27.877 36.942 1.00 33.87 88 PRO A N 1
ATOM 609 C CA . PRO A 1 89 ? -1.649 -28.807 37.951 1.00 36.68 88 PRO A CA 1
ATOM 610 C C . PRO A 1 89 ? -0.845 -28.795 39.269 1.00 40.81 88 PRO A C 1
ATOM 611 O O . PRO A 1 89 ? 0.353 -28.444 39.282 1.00 38.29 88 PRO A O 1
ATOM 615 N N . THR A 1 90 ? -1.545 -29.097 40.365 1.00 39.24 89 THR A N 1
ATOM 616 C CA . THR A 1 90 ? -0.951 -29.182 41.696 1.00 41.89 89 THR A CA 1
ATOM 617 C C . THR A 1 90 ? -1.164 -30.595 42.162 1.00 43.46 89 THR A C 1
ATOM 618 O O . THR A 1 90 ? -1.690 -31.419 41.427 1.00 39.22 89 THR A O 1
ATOM 622 N N . VAL A 1 91 ? -0.782 -30.879 43.399 1.00 46.30 90 VAL A N 1
ATOM 623 C CA . VAL A 1 91 ? -0.990 -32.217 43.947 1.00 46.66 90 VAL A CA 1
ATOM 624 C C . VAL A 1 91 ? -2.474 -32.489 44.350 1.00 46.48 90 VAL A C 1
ATOM 625 O O . VAL A 1 91 ? -2.819 -33.635 44.620 1.00 48.44 90 VAL A O 1
ATOM 629 N N . GLN A 1 92 ? -3.331 -31.453 44.386 1.00 43.39 91 GLN A N 1
ATOM 630 C CA . GLN A 1 92 ? -4.797 -31.609 44.599 1.00 44.49 91 GLN A CA 1
ATOM 631 C C . GLN A 1 92 ? -5.588 -30.685 43.688 1.00 40.66 91 GLN A C 1
ATOM 632 O O . GLN A 1 92 ? -5.811 -29.518 44.023 1.00 42.53 91 GLN A O 1
ATOM 638 N N . ASN A 1 93 ? -6.037 -31.198 42.552 1.00 37.72 92 ASN A N 1
ATOM 639 C CA . ASN A 1 93 ? -6.752 -30.376 41.583 1.00 37.42 92 ASN A CA 1
ATOM 640 C C . ASN A 1 93 ? -8.248 -30.518 41.784 1.00 36.52 92 ASN A C 1
ATOM 641 O O . ASN A 1 93 ? -8.723 -31.485 42.414 1.00 35.61 92 ASN A O 1
ATOM 646 N N . THR A 1 94 ? -8.983 -29.581 41.197 1.00 37.12 93 THR A N 1
ATOM 647 C CA . THR A 1 94 ? -10.456 -29.523 41.290 1.00 35.59 93 THR A CA 1
ATOM 648 C C . THR A 1 94 ? -11.165 -30.835 41.062 1.00 37.58 93 THR A C 1
ATOM 649 O O . THR A 1 94 ? -11.950 -31.248 41.914 1.00 36.31 93 THR A O 1
ATOM 653 N N . HIS A 1 95 ? -10.880 -31.503 39.944 1.00 33.48 94 HIS A N 1
ATOM 654 C CA . HIS A 1 95 ? -11.584 -32.741 39.616 1.00 33.03 94 HIS A CA 1
ATOM 655 C C . HIS A 1 95 ? -11.281 -33.891 40.594 1.00 32.55 94 HIS A C 1
ATOM 656 O O . HIS A 1 95 ? -12.112 -34.784 40.833 1.00 29.09 94 HIS A O 1
ATOM 663 N N . GLU A 1 96 ? -10.084 -33.844 41.159 1.00 35.09 95 GLU A N 1
ATOM 664 C CA . GLU A 1 96 ? -9.653 -34.817 42.154 1.00 37.36 95 GLU A CA 1
ATOM 665 C C . GLU A 1 96 ? -10.421 -34.609 43.453 1.00 33.77 95 GLU A C 1
ATOM 666 O O . GLU A 1 96 ? -10.943 -35.531 44.029 1.00 29.80 95 GLU A O 1
ATOM 672 N N . VAL A 1 97 ? -10.499 -33.368 43.910 1.00 32.87 96 VAL A N 1
ATOM 673 C CA . VAL A 1 97 ? -11.343 -33.058 45.052 1.00 33.26 96 VAL A CA 1
ATOM 674 C C . VAL A 1 97 ? -12.807 -33.428 44.775 1.00 33.52 96 VAL A C 1
ATOM 675 O O . VAL A 1 97 ? -13.430 -34.130 45.569 1.00 38.03 96 VAL A O 1
ATOM 679 N N . ALA A 1 98 ? -13.340 -32.984 43.632 1.00 33.86 97 ALA A N 1
ATOM 680 C CA . ALA A 1 98 ? -14.757 -33.219 43.303 1.00 33.77 97 ALA A CA 1
ATOM 681 C C . ALA A 1 98 ? -15.050 -34.703 43.257 1.00 33.95 97 ALA A C 1
ATOM 682 O O . ALA A 1 98 ? -16.043 -35.169 43.821 1.00 35.09 97 ALA A O 1
ATOM 684 N N . GLN A 1 99 ? -14.173 -35.465 42.607 1.00 33.30 98 GLN A N 1
ATOM 685 C CA . GLN A 1 99 ? -14.426 -36.912 42.473 1.00 35.80 98 GLN A CA 1
ATOM 686 C C . GLN A 1 99 ? -14.245 -37.690 43.777 1.00 35.62 98 GLN A C 1
ATOM 687 O O . GLN A 1 99 ? -14.836 -38.771 43.934 1.00 36.68 98 GLN A O 1
ATOM 693 N N . SER A 1 100 ? -13.455 -37.154 44.712 1.00 34.97 99 SER A N 1
ATOM 694 C CA . SER A 1 100 ? -13.289 -37.776 46.046 1.00 36.40 99 SER A CA 1
ATOM 695 C C . SER A 1 100 ? -14.582 -37.786 46.853 1.00 35.58 99 SER A C 1
ATOM 696 O O . SER A 1 100 ? -14.803 -38.708 47.623 1.00 32.66 99 SER A O 1
ATOM 699 N N . VAL A 1 101 ? -15.427 -36.766 46.680 1.00 38.60 100 VAL A N 1
ATOM 700 C CA . VAL A 1 101 ? -16.712 -36.706 47.380 1.00 42.60 100 VAL A CA 1
ATOM 701 C C . VAL A 1 101 ? -17.892 -37.124 46.492 1.00 44.48 100 VAL A C 1
ATOM 702 O O . VAL A 1 101 ? -18.946 -37.464 47.003 1.00 46.65 100 VAL A O 1
ATOM 706 N N . ASN A 1 102 ? -17.716 -37.098 45.174 1.00 43.86 101 ASN A N 1
ATOM 707 C CA . ASN A 1 102 ? -18.828 -37.273 44.229 1.00 42.27 101 ASN A CA 1
ATOM 708 C C . ASN A 1 102 ? -18.268 -37.879 42.958 1.00 41.70 101 ASN A C 1
ATOM 709 O O . ASN A 1 102 ? -17.842 -37.150 42.055 1.00 39.15 101 ASN A O 1
ATOM 714 N N . PRO A 1 103 ? -18.225 -39.223 42.895 1.00 42.32 102 PRO A N 1
ATOM 715 C CA . PRO A 1 103 ? -17.546 -39.921 41.780 1.00 43.06 102 PRO A CA 1
ATOM 716 C C . PRO A 1 103 ? -18.022 -39.525 40.370 1.00 44.39 102 PRO A C 1
ATOM 717 O O . PRO A 1 103 ? -17.247 -39.655 39.417 1.00 45.54 102 PRO A O 1
ATOM 721 N N . ASP A 1 104 ? -19.269 -39.054 40.255 1.00 44.32 103 ASP A N 1
ATOM 722 C CA . ASP A 1 104 ? -19.860 -38.619 38.973 1.00 43.88 103 ASP A CA 1
ATOM 723 C C . ASP A 1 104 ? -19.565 -37.184 38.546 1.00 39.75 103 ASP A C 1
ATOM 724 O O . ASP A 1 104 ? -20.020 -36.769 37.483 1.00 38.18 103 ASP A O 1
ATOM 729 N N . ALA A 1 105 ? -18.849 -36.435 39.374 1.00 39.16 104 ALA A N 1
ATOM 730 C CA . ALA A 1 105 ? -18.645 -35.014 39.136 1.00 35.79 104 ALA A CA 1
ATOM 731 C C . ALA A 1 105 ? -17.920 -34.814 37.806 1.00 36.49 104 ALA A C 1
ATOM 732 O O . ALA A 1 105 ? -17.065 -35.646 37.426 1.00 33.00 104 ALA A O 1
ATOM 734 N N . ARG A 1 106 ? -18.244 -33.703 37.125 1.00 34.70 105 ARG A N 1
ATOM 735 C CA . ARG A 1 106 ? -17.670 -33.374 35.817 1.00 37.04 105 ARG A CA 1
ATOM 736 C C . ARG A 1 106 ? -17.055 -31.994 35.876 1.00 37.03 105 ARG A C 1
ATOM 737 O O . ARG A 1 106 ? -17.689 -31.068 36.410 1.00 33.89 105 ARG A O 1
ATOM 745 N N . VAL A 1 107 ? -15.811 -31.878 35.407 1.00 34.29 106 VAL A N 1
ATOM 746 C CA . VAL A 1 107 ? -15.074 -30.612 35.508 1.00 33.42 106 VAL A CA 1
ATOM 747 C C . VAL A 1 107 ? -14.485 -30.274 34.148 1.00 32.56 106 VAL A C 1
ATOM 748 O O . VAL A 1 107 ? -13.902 -31.149 33.465 1.00 33.92 106 VAL A O 1
ATOM 752 N N . VAL A 1 108 ? -14.659 -29.018 33.752 1.00 35.92 107 VAL A N 1
ATOM 753 C CA . VAL A 1 108 ? -14.089 -28.487 32.535 1.00 35.80 107 VAL A CA 1
ATOM 754 C C . VAL A 1 108 ? -13.165 -27.358 32.954 1.00 38.51 107 VAL A C 1
ATOM 755 O O . VAL A 1 108 ? -13.610 -26.399 33.556 1.00 35.75 107 VAL A O 1
ATOM 759 N N . TYR A 1 109 ? -11.871 -27.516 32.668 1.00 38.31 108 TYR A N 1
ATOM 760 C CA . TYR A 1 109 ? -10.891 -26.505 32.995 1.00 35.86 108 TYR A CA 1
ATOM 761 C C . TYR A 1 109 ? -10.610 -25.600 31.793 1.00 34.29 108 TYR A C 1
ATOM 762 O O . TYR A 1 109 ? -10.537 -26.057 30.669 1.00 34.58 108 TYR A O 1
ATOM 771 N N . VAL A 1 110 ? -10.393 -24.317 32.047 1.00 35.86 109 VAL A N 1
ATOM 772 C CA . VAL A 1 110 ? -10.113 -23.349 30.989 1.00 36.51 109 VAL A CA 1
ATOM 773 C C . VAL A 1 110 ? -8.945 -22.490 31.453 1.00 35.44 109 VAL A C 1
ATOM 774 O O . VAL A 1 110 ? -8.956 -22.008 32.584 1.00 35.22 109 VAL A O 1
ATOM 778 N N . ASP A 1 111 ? -7.924 -22.357 30.607 1.00 34.62 110 ASP A N 1
ATOM 779 C CA . ASP A 1 111 ? -6.820 -21.466 30.885 1.00 37.97 110 ASP A CA 1
ATOM 780 C C . ASP A 1 111 ? -6.286 -20.881 29.593 1.00 37.12 110 ASP A C 1
ATOM 781 O O . ASP A 1 111 ? -6.386 -21.472 28.563 1.00 35.88 110 ASP A O 1
ATOM 786 N N . ILE A 1 112 ? -5.736 -19.688 29.691 1.00 38.77 111 ILE A N 1
ATOM 787 C CA A ILE A 1 112 ? -5.164 -18.988 28.539 0.50 38.09 111 ILE A CA 1
ATOM 788 C CA B ILE A 1 112 ? -5.166 -18.985 28.541 0.50 37.94 111 ILE A CA 1
ATOM 789 C C . ILE A 1 112 ? -3.734 -19.472 28.210 1.00 38.47 111 ILE A C 1
ATOM 790 O O . ILE A 1 112 ? -3.301 -19.411 27.0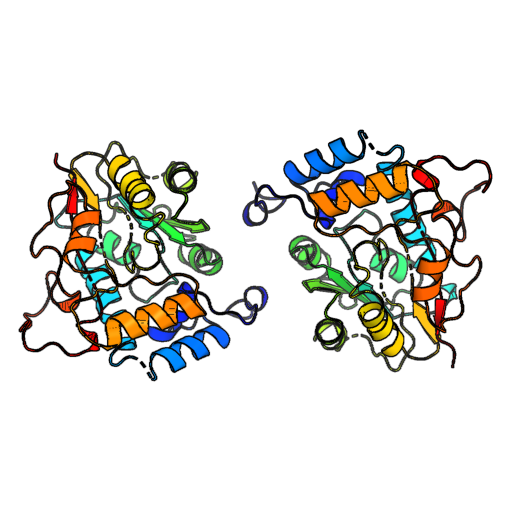75 1.00 39.31 111 ILE A O 1
ATOM 799 N N . ASP A 1 113 ? -3.003 -19.941 29.215 1.00 38.31 112 ASP A N 1
ATOM 800 C CA . ASP A 1 113 ? -1.650 -20.467 29.021 1.00 36.58 112 ASP A CA 1
ATOM 801 C C . ASP A 1 113 ? -1.748 -21.813 28.330 1.00 35.78 112 ASP A C 1
ATOM 802 O O . ASP A 1 113 ? -2.246 -22.723 28.912 1.00 36.83 112 ASP A O 1
ATOM 807 N N . PRO A 1 114 ? -1.206 -21.946 27.114 1.00 36.21 113 PRO A N 1
ATOM 808 C CA . PRO A 1 114 ? -1.178 -23.227 26.431 1.00 35.68 113 PRO A CA 1
ATOM 809 C C . PRO A 1 114 ? -0.467 -24.348 27.174 1.00 36.59 113 PRO A C 1
ATOM 810 O O . PRO A 1 114 ? -0.719 -25.511 26.882 1.00 37.14 113 PRO A O 1
ATOM 822 N N . VAL A 1 116 ? -1.040 -25.250 30.134 1.00 35.17 115 VAL A N 1
ATOM 823 C CA . VAL A 1 116 ? -2.097 -25.917 30.930 1.00 36.89 115 VAL A CA 1
ATOM 824 C C . VAL A 1 116 ? -2.726 -27.029 30.087 1.00 37.37 115 VAL A C 1
ATOM 825 O O . VAL A 1 116 ? -2.809 -28.210 30.502 1.00 38.24 115 VAL A O 1
ATOM 829 N N . LEU A 1 117 ? -3.092 -26.685 28.859 1.00 41.09 116 LEU A N 1
ATOM 830 C CA . LEU A 1 117 ? -3.591 -27.709 27.924 1.00 39.47 116 LEU A CA 1
ATOM 831 C C . LEU A 1 117 ? -2.540 -28.765 27.627 1.00 40.52 116 LEU A C 1
ATOM 832 O O . LEU A 1 117 ? -2.844 -29.962 27.587 1.00 39.40 116 LEU A O 1
ATOM 837 N N . THR A 1 118 ? -1.297 -28.342 27.406 1.00 39.30 117 THR A N 1
ATOM 838 C CA . THR A 1 118 ? -0.272 -29.302 27.063 1.00 40.21 117 THR A CA 1
ATOM 839 C C . THR A 1 118 ? 0.002 -30.314 28.177 1.00 39.87 117 THR A C 1
ATOM 840 O O . THR A 1 118 ? 0.179 -31.496 27.906 1.00 36.22 117 THR A O 1
ATOM 844 N N . HIS A 1 119 ? 0.047 -29.855 29.419 1.00 39.58 118 HIS A N 1
ATOM 845 C CA . HIS A 1 119 ? 0.306 -30.750 30.544 1.00 39.83 118 HIS A CA 1
ATOM 846 C C . HIS A 1 119 ? -0.920 -31.635 30.793 1.00 40.06 118 HIS A C 1
ATOM 847 O O . HIS A 1 119 ? -0.804 -32.874 30.978 1.00 39.96 118 HIS A O 1
ATOM 854 N N . GLY A 1 120 ? -2.082 -30.992 30.748 1.00 36.23 119 GLY A N 1
ATOM 855 C CA . GLY A 1 120 ? -3.350 -31.573 31.173 1.00 39.84 119 GLY A CA 1
ATOM 856 C C . GLY A 1 120 ? -3.904 -32.611 30.226 1.00 41.22 119 GLY A C 1
ATOM 857 O O . GLY A 1 120 ? -4.490 -33.598 30.681 1.00 39.98 119 GLY A O 1
ATOM 858 N N . ARG A 1 121 ? -3.720 -32.378 28.920 1.00 44.09 120 ARG A N 1
ATOM 859 C CA . ARG A 1 121 ? -4.326 -33.188 27.872 1.00 47.12 120 ARG A CA 1
ATOM 860 C C . ARG A 1 121 ? -3.858 -34.598 28.117 1.00 50.44 120 ARG A C 1
ATOM 861 O O . ARG A 1 121 ? -4.647 -35.525 28.108 1.00 49.66 120 ARG A O 1
ATOM 863 N N . ALA A 1 122 ? -2.555 -34.709 28.380 1.00 55.96 121 ALA A N 1
ATOM 864 C CA . ALA A 1 122 ? -1.901 -35.914 28.908 1.00 58.10 121 ALA A CA 1
ATOM 865 C C . ALA A 1 122 ? -2.684 -36.502 30.085 1.00 58.48 121 ALA A C 1
ATOM 866 O O . ALA A 1 122 ? -3.286 -37.575 29.966 1.00 58.18 121 ALA A O 1
ATOM 868 N N . LEU A 1 123 ? -2.702 -35.769 31.202 1.00 58.70 122 LEU A N 1
ATOM 869 C CA . LEU A 1 123 ? -3.344 -36.241 32.446 1.00 58.01 122 LEU A CA 1
ATOM 870 C C . LEU A 1 123 ? -4.865 -36.599 32.309 1.00 58.31 122 LEU A C 1
ATOM 871 O O . LEU A 1 123 ? -5.344 -37.454 33.059 1.00 61.11 122 LEU A O 1
ATOM 876 N N . LEU A 1 124 ? -5.602 -35.999 31.353 1.00 55.40 123 LEU A N 1
ATOM 877 C CA . LEU A 1 124 ? -7.089 -36.087 31.325 1.00 52.53 123 LEU A CA 1
ATOM 878 C C . LEU A 1 124 ? -7.760 -36.763 30.120 1.00 53.38 123 LEU A C 1
ATOM 879 O O . LEU A 1 124 ? -8.997 -36.744 30.029 1.00 51.33 123 LEU A O 1
ATOM 884 N N . ALA A 1 125 ? -6.984 -37.328 29.197 1.00 51.87 124 ALA A N 1
ATOM 885 C CA . ALA A 1 125 ? -7.575 -38.124 28.103 1.00 51.37 124 ALA A CA 1
ATOM 886 C C . ALA A 1 125 ? -8.161 -39.444 28.647 1.00 48.83 124 ALA A C 1
ATOM 887 O O . ALA A 1 125 ? -9.110 -39.993 28.073 1.00 48.59 124 ALA A O 1
ATOM 889 N N . LYS A 1 126 ? -7.596 -39.924 29.762 1.00 47.90 125 LYS A N 1
ATOM 890 C CA . LYS A 1 126 ? -8.080 -41.118 30.476 1.00 48.12 125 LYS A CA 1
ATOM 891 C C . LYS A 1 126 ? -9.357 -40.883 31.345 1.00 46.17 125 LYS A C 1
ATOM 892 O O . LYS A 1 126 ? -9.947 -41.843 31.860 1.00 44.01 125 LYS A O 1
ATOM 895 N N . ASP A 1 127 ? -9.767 -39.624 31.520 1.00 46.07 126 ASP A N 1
ATOM 896 C CA . ASP A 1 127 ? -10.939 -39.286 32.342 1.00 44.60 126 ASP A CA 1
ATOM 897 C C . ASP A 1 127 ? -12.072 -38.735 31.477 1.00 43.28 126 ASP A C 1
ATOM 898 O O . ASP A 1 127 ? -11.983 -37.638 30.957 1.00 44.76 126 ASP A O 1
ATOM 903 N N . PRO A 1 128 ? -13.160 -39.506 31.333 1.00 43.00 127 PRO A N 1
ATOM 904 C CA . PRO A 1 128 ? -14.223 -39.029 30.469 1.00 41.03 127 PRO A CA 1
ATOM 905 C C . PRO A 1 128 ? -15.013 -37.892 31.090 1.00 39.98 127 PRO A C 1
ATOM 906 O O . PRO A 1 128 ? -15.758 -37.243 30.374 1.00 41.95 127 PRO A O 1
ATOM 910 N N . ASN A 1 129 ? -14.874 -37.670 32.397 1.00 38.51 128 ASN A N 1
ATOM 911 C CA . ASN A 1 129 ? -15.623 -36.585 33.085 1.00 35.57 128 ASN A CA 1
ATOM 912 C C . ASN A 1 129 ? -14.841 -35.347 33.334 1.00 35.49 128 ASN A C 1
ATOM 913 O O . ASN A 1 129 ? -15.295 -34.467 34.077 1.00 32.37 128 ASN A O 1
ATOM 918 N N . THR A 1 130 ? -13.667 -35.248 32.722 1.00 33.55 129 THR A N 1
ATOM 919 C CA . THR A 1 130 ? -12.826 -34.075 32.945 1.00 31.39 129 THR A CA 1
ATOM 920 C C . THR A 1 130 ? -12.230 -33.662 31.609 1.00 31.94 129 THR A C 1
ATOM 921 O O . THR A 1 130 ? -11.776 -34.496 30.842 1.00 31.21 129 THR A O 1
ATOM 925 N N . ALA A 1 131 ? -12.282 -32.381 31.301 1.00 30.97 130 ALA A N 1
ATOM 926 C CA . ALA A 1 131 ? -11.799 -31.862 30.026 1.00 32.32 130 ALA A CA 1
ATOM 927 C C . ALA A 1 131 ? -11.049 -30.562 30.305 1.00 33.57 130 ALA A C 1
ATOM 928 O O . ALA A 1 131 ? -11.245 -29.966 31.361 1.00 31.23 130 ALA A O 1
ATOM 930 N N . VAL A 1 132 ? -10.159 -30.181 29.389 1.00 33.68 131 VAL A N 1
ATOM 931 C CA . VAL A 1 132 ? -9.361 -28.965 29.506 1.00 35.31 131 VAL A CA 1
A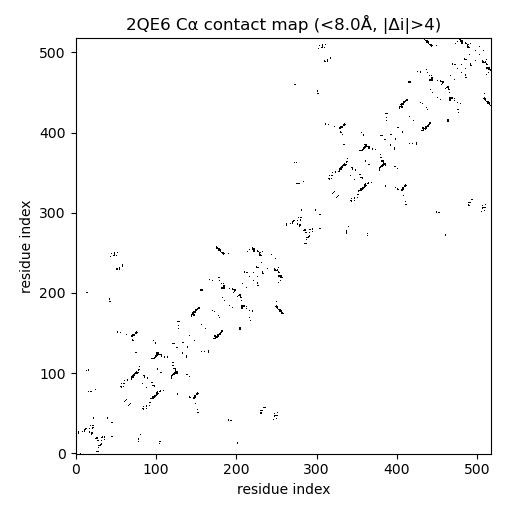TOM 932 C C . VAL A 1 132 ? -9.282 -28.269 28.152 1.00 35.58 131 VAL A C 1
ATOM 933 O O . VAL A 1 132 ? -9.197 -28.916 27.136 1.00 38.94 131 VAL A O 1
ATOM 937 N N . PHE A 1 133 ? -9.332 -26.946 28.130 1.00 39.23 132 PHE A N 1
ATOM 938 C CA . PHE A 1 133 ? -9.042 -26.243 26.892 1.00 39.95 132 PHE A CA 1
ATOM 939 C C . PHE A 1 133 ? -8.505 -24.841 27.115 1.00 40.38 132 PHE A C 1
ATOM 940 O O . PHE A 1 133 ? -8.617 -24.263 28.211 1.00 38.76 132 PHE A O 1
ATOM 948 N N . THR A 1 134 ? -7.878 -24.308 26.064 1.00 40.90 133 THR A N 1
ATOM 949 C CA . THR A 1 134 ? -7.281 -22.968 26.108 1.00 39.42 133 THR A CA 1
ATOM 950 C C . THR A 1 134 ? -8.326 -21.948 25.636 1.00 38.83 133 THR A C 1
ATOM 951 O O . THR A 1 134 ? -8.973 -22.136 24.629 1.00 36.35 133 THR A O 1
ATOM 955 N N . ALA A 1 135 ? -8.530 -20.887 26.409 1.00 36.15 134 ALA A N 1
ATOM 956 C CA . ALA A 1 135 ? -9.420 -19.852 25.976 1.00 36.25 134 ALA A CA 1
ATOM 957 C C . ALA A 1 135 ? -9.220 -18.666 26.896 1.00 35.50 134 ALA A C 1
ATOM 958 O O . ALA A 1 135 ? -8.614 -18.777 27.968 1.00 34.98 134 ALA A O 1
ATOM 960 N N . ASP A 1 136 ? -9.749 -17.535 26.473 1.00 37.11 135 ASP A N 1
ATOM 961 C CA . ASP A 1 136 ? -9.723 -16.324 27.282 1.00 34.39 135 ASP A CA 1
ATOM 962 C C . ASP A 1 136 ? -11.065 -16.106 27.971 1.00 36.37 135 ASP A C 1
ATOM 963 O O . ASP A 1 136 ? -12.083 -15.846 27.332 1.00 36.99 135 ASP A O 1
ATOM 968 N N . VAL A 1 137 ? -11.027 -16.161 29.295 1.00 37.10 136 VAL A N 1
ATOM 969 C CA . VAL A 1 137 ? -12.194 -15.991 30.197 1.00 39.48 136 VAL A CA 1
ATOM 970 C C . VAL A 1 137 ? -12.974 -14.697 29.997 1.00 39.93 136 VAL A C 1
ATOM 971 O O . VAL A 1 137 ? -14.165 -14.605 30.339 1.00 39.29 136 VAL A O 1
ATOM 975 N N . ARG A 1 138 ? -12.314 -13.696 29.412 1.00 38.18 137 ARG A N 1
ATOM 976 C CA . ARG A 1 138 ? -12.971 -12.441 29.095 1.00 36.78 137 ARG A CA 1
ATOM 977 C C . ARG A 1 138 ? -13.887 -12.536 27.877 1.00 38.76 137 ARG A C 1
ATOM 978 O O . ARG A 1 138 ? -14.530 -11.550 27.502 1.00 37.44 137 ARG A O 1
ATOM 986 N N . ASP A 1 139 ? -13.953 -13.722 27.264 1.00 36.90 138 ASP A N 1
ATOM 987 C CA . ASP A 1 139 ? -14.883 -14.004 26.179 1.00 39.64 138 ASP A CA 1
ATOM 988 C C . ASP A 1 139 ? -15.859 -15.142 26.573 1.00 37.44 138 ASP A C 1
ATOM 989 O O . ASP A 1 139 ? -15.731 -16.261 26.071 1.00 40.12 138 ASP A O 1
ATOM 994 N N . PRO A 1 140 ? -16.833 -14.843 27.459 1.00 36.19 139 PRO A N 1
ATOM 995 C CA . PRO A 1 140 ? -17.790 -15.811 27.991 1.00 38.02 139 PRO A CA 1
ATOM 996 C C . PRO A 1 140 ? -18.566 -16.540 26.903 1.00 40.60 139 PRO A C 1
ATOM 997 O O . PRO A 1 140 ? -18.829 -17.736 27.038 1.00 39.96 139 PRO A O 1
ATOM 1001 N N . GLU A 1 141 ? -18.926 -15.805 25.844 1.00 41.79 140 GLU A N 1
ATOM 1002 C CA . GLU A 1 141 ? -19.651 -16.348 24.702 1.00 40.97 140 GLU A CA 1
ATOM 1003 C C . GLU A 1 141 ? -18.878 -17.489 24.080 1.00 40.33 140 GLU A C 1
ATOM 1004 O O . GLU A 1 141 ? -19.440 -18.535 23.818 1.00 39.57 140 GLU A O 1
ATOM 1006 N N . TYR A 1 142 ? -17.587 -17.302 23.853 1.00 38.35 141 TYR A N 1
ATOM 1007 C CA . TYR A 1 142 ? -16.776 -18.375 23.289 1.00 39.16 141 TYR A CA 1
ATOM 1008 C C . TYR A 1 142 ? -16.694 -19.573 24.276 1.00 41.05 141 TYR A C 1
ATOM 1009 O O . TYR A 1 142 ? -16.893 -20.720 23.891 1.00 39.25 141 TYR A O 1
ATOM 1018 N N . ILE A 1 143 ? -16.427 -19.312 25.551 1.00 40.74 142 ILE A N 1
ATOM 1019 C CA . ILE A 1 143 ? -16.246 -20.415 26.506 1.00 41.84 142 ILE A CA 1
ATOM 1020 C C . ILE A 1 143 ? -17.552 -21.210 26.692 1.00 41.41 142 ILE A C 1
ATOM 1021 O O . ILE A 1 143 ? -17.558 -22.444 26.625 1.00 40.47 142 ILE A O 1
ATOM 1026 N N . LEU A 1 144 ? -18.659 -20.503 26.883 1.00 39.59 143 LEU A N 1
ATOM 1027 C CA . LEU A 1 144 ? -19.919 -21.164 27.193 1.00 40.93 143 LEU A CA 1
ATOM 1028 C C . LEU A 1 144 ? -20.480 -21.963 26.019 1.00 42.32 143 LEU A C 1
ATOM 1029 O O . LEU A 1 144 ? -21.371 -22.798 26.203 1.00 45.39 143 LEU A O 1
ATOM 1034 N N . ASN A 1 145 ? -19.958 -21.721 24.818 1.00 44.28 144 ASN A N 1
ATOM 1035 C CA . ASN A 1 145 ? -20.407 -22.435 23.627 1.00 44.04 144 ASN A CA 1
ATOM 1036 C C . ASN A 1 145 ? -19.398 -23.448 23.085 1.00 44.30 144 ASN A C 1
ATOM 1037 O O . ASN A 1 145 ? -19.658 -24.125 22.104 1.00 41.04 144 ASN A O 1
ATOM 1042 N N . HIS A 1 146 ? -18.275 -23.589 23.784 1.00 43.74 145 HIS A N 1
ATOM 1043 C CA . HIS A 1 146 ? -17.213 -24.515 23.399 1.00 42.55 145 HIS A CA 1
ATOM 1044 C C . HIS A 1 146 ? -17.725 -25.974 23.468 1.00 44.28 145 HIS A C 1
ATOM 1045 O O . HIS A 1 146 ? -18.497 -26.313 24.381 1.00 44.40 145 HIS A O 1
ATOM 1052 N N . PRO A 1 147 ? -17.346 -26.830 22.480 1.00 43.52 146 PRO A N 1
ATOM 1053 C CA . PRO A 1 147 ? -17.778 -28.231 22.490 1.00 43.45 146 PRO A CA 1
ATOM 1054 C C . PRO A 1 147 ? -17.498 -28.995 23.785 1.00 43.96 146 PRO A C 1
ATOM 1055 O O . PRO A 1 147 ? -18.268 -29.888 24.135 1.00 45.48 146 PRO A O 1
ATOM 1059 N N . ASP A 1 148 ? -16.417 -28.658 24.486 1.00 45.33 147 ASP A N 1
ATOM 1060 C CA . ASP A 1 148 ? -16.091 -29.333 25.747 1.00 44.93 147 ASP A CA 1
ATOM 1061 C C . ASP A 1 148 ? -17.099 -28.912 26.788 1.00 44.74 147 ASP A C 1
ATOM 1062 O O . ASP A 1 148 ? -17.582 -29.766 27.538 1.00 43.90 147 ASP A O 1
ATOM 1067 N N . VAL A 1 149 ? -17.449 -27.615 26.805 1.00 43.25 148 VAL A N 1
ATOM 1068 C CA . VAL A 1 149 ? -18.510 -27.115 27.682 1.00 41.35 148 VAL A CA 1
ATOM 1069 C C . VAL A 1 149 ? -19.863 -27.715 27.342 1.00 42.54 148 VAL A C 1
ATOM 1070 O O . VAL A 1 149 ? -20.535 -28.257 28.233 1.00 40.23 148 VAL A O 1
ATOM 1074 N N . ARG A 1 150 ? -20.246 -27.662 26.065 1.00 41.80 149 ARG A N 1
ATOM 1075 C CA . ARG A 1 150 ? -21.580 -28.126 25.670 1.00 44.52 149 ARG A CA 1
ATOM 1076 C C . ARG A 1 150 ? -21.779 -29.623 25.861 1.00 42.60 149 ARG A C 1
ATOM 1077 O O . ARG A 1 150 ? -22.867 -30.054 26.234 1.00 40.00 149 ARG A O 1
ATOM 1085 N N . ARG A 1 151 ? -20.723 -30.407 25.675 1.00 43.87 150 ARG A N 1
ATOM 1086 C CA . ARG A 1 151 ? -20.828 -31.844 25.898 1.00 46.59 150 ARG A CA 1
ATOM 1087 C C . ARG A 1 151 ? -20.671 -32.265 27.367 1.00 44.78 150 ARG A C 1
ATOM 1088 O O . ARG A 1 151 ? -21.009 -33.392 27.706 1.00 43.34 150 ARG A O 1
ATOM 1104 N N . ILE A 1 153 ? -21.312 -29.888 30.380 1.00 40.43 152 ILE A N 1
ATOM 1105 C CA . ILE A 1 153 ? -22.143 -29.158 31.324 1.00 39.07 152 ILE A CA 1
ATOM 1106 C C . ILE A 1 153 ? -23.510 -28.846 30.731 1.00 36.87 152 ILE A C 1
ATOM 1107 O O . ILE A 1 153 ? -23.622 -28.267 29.660 1.00 36.85 152 ILE A O 1
ATOM 1112 N N . ASP A 1 154 ? -24.548 -29.257 31.444 1.00 38.27 153 ASP A N 1
ATOM 1113 C CA . ASP A 1 154 ? -25.931 -28.916 31.120 1.00 38.26 153 ASP A CA 1
ATOM 1114 C C . ASP A 1 154 ? -26.307 -27.750 32.019 1.00 37.35 153 ASP A C 1
ATOM 1115 O O . ASP A 1 154 ? -26.482 -27.930 33.221 1.00 38.55 153 ASP A O 1
ATOM 1120 N N . PHE A 1 155 ? -26.371 -26.547 31.449 1.00 35.03 154 PHE A N 1
ATOM 1121 C CA . PHE A 1 155 ? -26.613 -25.357 32.243 1.00 37.70 154 PHE A CA 1
ATOM 1122 C C . PHE A 1 155 ? -28.089 -25.216 32.658 1.00 37.13 154 PHE A C 1
ATOM 1123 O O . PHE A 1 155 ? -28.425 -24.307 33.412 1.00 36.49 154 PHE A O 1
ATOM 1131 N N . SER A 1 156 ? -28.946 -26.133 32.228 1.00 37.19 155 SER A N 1
ATOM 1132 C CA . SER A 1 156 ? -30.308 -26.187 32.754 1.00 37.12 155 SER A CA 1
ATOM 1133 C C . SER A 1 156 ? -30.357 -26.859 34.135 1.00 39.21 155 SER A C 1
ATOM 1134 O O . SER A 1 156 ? -31.405 -26.850 34.780 1.00 40.40 155 SER A O 1
ATOM 1137 N N . ARG A 1 157 ? -29.242 -27.442 34.583 1.00 36.36 156 ARG A N 1
ATOM 1138 C CA . ARG A 1 157 ? -29.147 -28.082 35.889 1.00 36.59 156 ARG A CA 1
ATOM 1139 C C . ARG A 1 157 ? -28.074 -27.346 36.712 1.00 36.31 156 ARG A C 1
ATOM 1140 O O . ARG A 1 157 ? -27.205 -26.682 36.143 1.00 35.72 156 ARG A O 1
ATOM 1144 N N . PRO A 1 158 ? -28.174 -27.373 38.062 1.00 36.89 157 PRO A N 1
ATOM 1145 C CA . PRO A 1 158 ? -27.143 -26.695 38.874 1.00 35.74 157 PRO A CA 1
ATOM 1146 C C . PRO A 1 158 ? -25.692 -26.975 38.464 1.00 32.78 157 PRO A C 1
ATOM 1147 O O . PRO A 1 158 ? -25.341 -28.106 38.147 1.00 31.76 157 PRO A O 1
ATOM 1151 N N . ALA A 1 159 ? -24.874 -25.917 38.420 1.00 32.30 158 ALA A N 1
ATOM 1152 C CA . ALA A 1 159 ? -23.441 -26.047 38.223 1.00 31.54 158 ALA A CA 1
ATOM 1153 C C . ALA A 1 159 ? -22.714 -25.078 39.131 1.00 35.36 158 ALA A C 1
ATOM 1154 O O . ALA A 1 159 ? -23.333 -24.205 39.714 1.00 36.91 158 ALA A O 1
ATOM 1156 N N . ALA A 1 160 ? -21.391 -25.224 39.204 1.00 34.98 159 ALA A N 1
ATOM 1157 C CA . ALA A 1 160 ? -20.520 -24.276 39.885 1.00 34.61 159 ALA A CA 1
ATOM 1158 C C . ALA A 1 160 ? -19.577 -23.661 38.856 1.00 34.74 159 ALA A C 1
ATOM 1159 O O . ALA A 1 160 ? -18.870 -24.380 38.161 1.00 36.89 159 ALA A O 1
ATOM 1161 N N . ILE A 1 161 ? -19.551 -22.331 38.762 1.00 37.77 160 ILE A N 1
ATOM 1162 C CA . ILE A 1 161 ? -18.496 -21.639 38.002 1.00 36.08 160 ILE A CA 1
ATOM 1163 C C . ILE A 1 161 ? -17.473 -21.030 38.969 1.00 37.83 160 ILE A C 1
ATOM 1164 O O . ILE A 1 161 ? -17.839 -20.455 39.994 1.00 34.66 160 ILE A O 1
ATOM 1177 N N . LEU A 1 163 ? -13.996 -18.707 39.603 1.00 36.60 162 LEU A N 1
ATOM 1178 C CA . LEU A 1 163 ? -12.974 -17.763 39.221 1.00 35.41 162 LEU A CA 1
ATOM 1179 C C . LEU A 1 163 ? -12.009 -17.631 40.413 1.00 37.93 162 LEU A C 1
ATOM 1180 O O . LEU A 1 163 ? -11.744 -16.542 40.924 1.00 38.80 162 LEU A O 1
ATOM 1185 N N . VAL A 1 164 ? -11.530 -18.780 40.866 1.00 36.14 163 VAL A N 1
ATOM 1186 C CA . VAL A 1 164 ? -10.641 -18.891 41.992 1.00 36.17 163 VAL A CA 1
ATOM 1187 C C . VAL A 1 164 ? -9.244 -18.404 41.514 1.00 38.62 163 VAL A C 1
ATOM 1188 O O . VAL A 1 164 ? -8.767 -18.825 40.462 1.00 41.48 163 VAL A O 1
ATOM 1192 N N . GLY A 1 165 ? -8.657 -17.457 42.249 1.00 38.91 164 GLY A N 1
ATOM 1193 C CA . GLY A 1 165 ? -7.389 -16.851 41.888 1.00 40.08 164 GLY A CA 1
ATOM 1194 C C . GLY A 1 165 ? -7.365 -16.113 40.574 1.00 42.36 164 GLY A C 1
ATOM 1195 O O . GLY A 1 165 ? -6.284 -15.963 39.958 1.00 42.23 164 GLY A O 1
ATOM 1204 N N . LEU A 1 167 ? -10.171 -13.429 39.798 1.00 42.57 166 LEU A N 1
ATOM 1205 C CA . LEU A 1 167 ? -10.923 -12.153 39.741 1.00 38.01 166 LEU A CA 1
ATOM 1206 C C . LEU A 1 167 ? -10.004 -10.948 39.585 1.00 38.92 166 LEU A C 1
ATOM 1207 O O . LEU A 1 167 ? -10.360 -9.975 38.927 1.00 36.88 166 LEU A O 1
ATOM 1212 N N . HIS A 1 168 ? -8.837 -10.998 40.221 1.00 37.65 167 HIS A N 1
ATOM 1213 C CA . HIS A 1 168 ? -7.916 -9.839 40.195 1.00 37.31 167 HIS A CA 1
ATOM 1214 C C . HIS A 1 168 ? -7.185 -9.685 38.844 1.00 36.74 167 HIS A C 1
ATOM 1215 O O . HIS A 1 168 ? -6.412 -8.770 38.665 1.00 36.58 167 HIS A O 1
ATOM 1222 N N . TYR A 1 169 ? -7.431 -10.588 37.886 1.00 39.61 168 TYR A N 1
ATOM 1223 C CA . TYR A 1 169 ? -6.916 -10.413 36.516 1.00 37.58 168 TYR A CA 1
ATOM 1224 C C . TYR A 1 169 ? -7.961 -9.812 35.577 1.00 39.19 168 TYR A C 1
ATOM 1225 O O . TYR A 1 169 ? -7.693 -9.679 34.372 1.00 39.34 168 TYR A O 1
ATOM 1234 N N . LEU A 1 170 ? -9.150 -9.476 36.111 1.00 37.10 169 LEU A N 1
ATOM 1235 C CA . LEU A 1 170 ? -10.220 -8.844 35.324 1.00 35.63 169 LEU A CA 1
ATOM 1236 C C . LEU A 1 170 ? -10.217 -7.363 35.639 1.00 33.74 169 LEU A C 1
ATOM 1237 O O . LEU A 1 170 ? -10.424 -6.969 36.768 1.00 35.64 169 LEU A O 1
ATOM 1242 N N . SER A 1 171 ? -10.033 -6.550 34.623 1.00 35.71 170 SER A N 1
ATOM 1243 C CA . SER A 1 171 ? -9.903 -5.108 34.835 1.00 36.00 170 SER A CA 1
ATOM 1244 C C . SER A 1 171 ? -11.234 -4.506 35.155 1.00 36.06 170 SER A C 1
ATOM 1245 O O . SER A 1 171 ? -12.274 -5.102 34.847 1.00 35.01 170 SER A O 1
ATOM 1248 N N . PRO A 1 172 ? -11.219 -3.301 35.753 1.00 39.25 171 PRO A N 1
ATOM 1249 C CA . PRO A 1 172 ? -12.426 -2.563 35.974 1.00 37.08 171 PRO A CA 1
ATOM 1250 C C . PRO A 1 172 ? -13.310 -2.382 34.732 1.00 40.41 171 PRO A C 1
ATOM 1251 O O . PRO A 1 172 ? -14.529 -2.285 34.866 1.00 39.39 171 PRO A O 1
ATOM 1255 N N . ASP A 1 173 ? -12.718 -2.293 33.547 1.00 41.51 172 ASP A N 1
ATOM 1256 C CA . ASP A 1 173 ? -13.543 -2.030 32.361 1.00 41.03 172 ASP A CA 1
ATOM 1257 C C . ASP A 1 173 ? -14.249 -3.257 31.800 1.00 38.74 172 ASP A C 1
ATOM 1258 O O . ASP A 1 173 ? -15.226 -3.111 31.091 1.00 38.98 172 ASP A O 1
ATOM 1263 N N . VAL A 1 174 ? -13.808 -4.456 32.165 1.00 35.91 173 VAL A N 1
ATOM 1264 C CA . VAL A 1 174 ? -14.454 -5.664 31.675 1.00 36.27 173 VAL A CA 1
ATOM 1265 C C . VAL A 1 174 ? -15.158 -6.490 32.767 1.00 35.62 173 VAL A C 1
ATOM 1266 O O . VAL A 1 174 ? -16.010 -7.292 32.429 1.00 36.79 173 VAL A O 1
ATOM 1270 N N . VAL A 1 175 ? -14.824 -6.291 34.051 1.00 33.99 174 VAL A N 1
ATOM 1271 C CA . VAL A 1 175 ? -15.255 -7.223 35.103 1.00 35.08 174 VAL A CA 1
ATOM 1272 C C . VAL A 1 175 ? -16.785 -7.401 35.202 1.00 36.51 174 VAL A C 1
ATOM 1273 O O . VAL A 1 175 ? -17.277 -8.535 35.301 1.00 35.23 174 VAL A O 1
ATOM 1277 N N . ASP A 1 176 ? -17.546 -6.302 35.135 1.00 35.56 175 ASP A N 1
ATOM 1278 C CA . ASP A 1 176 ? -19.003 -6.378 35.359 1.00 37.08 175 ASP A CA 1
ATOM 1279 C C . ASP A 1 176 ? -19.667 -7.260 34.309 1.00 39.87 175 ASP A C 1
ATOM 1280 O O . ASP A 1 176 ? -20.399 -8.177 34.656 1.00 38.67 175 ASP A O 1
ATOM 1285 N N . ARG A 1 177 ? -19.362 -7.009 33.041 1.00 40.89 176 ARG A N 1
ATOM 1286 C CA . ARG A 1 177 ? -19.937 -7.763 31.944 1.00 44.21 176 ARG A CA 1
ATOM 1287 C C . ARG A 1 177 ? -19.451 -9.213 31.956 1.00 41.62 176 ARG A C 1
ATOM 1288 O O . ARG A 1 177 ? -20.223 -10.150 31.657 1.00 38.77 176 ARG A O 1
ATOM 1296 N N . VAL A 1 178 ? -18.172 -9.418 32.271 1.00 39.86 177 VAL A N 1
ATOM 1297 C CA . VAL A 1 178 ? -17.598 -10.777 32.202 1.00 38.20 177 VAL A CA 1
ATOM 1298 C C . VAL A 1 178 ? -18.189 -11.680 33.291 1.00 38.52 177 VAL A C 1
ATOM 1299 O O . VAL A 1 178 ? -18.700 -12.770 32.992 1.00 37.19 177 VAL A O 1
ATOM 1303 N N . VAL A 1 179 ? -18.146 -11.234 34.547 1.00 37.34 178 VAL A N 1
ATOM 1304 C CA . VAL A 1 179 ? -18.642 -12.088 35.638 1.00 37.91 178 VAL A CA 1
ATOM 1305 C C . VAL A 1 179 ? -20.165 -12.220 35.531 1.00 38.24 178 VAL A C 1
ATOM 1306 O O . VAL A 1 179 ? -20.702 -13.293 35.768 1.00 35.81 178 VAL A O 1
ATOM 1310 N N . GLY A 1 180 ? -20.827 -11.124 35.163 1.00 37.47 179 GLY A N 1
ATOM 1311 C CA . GLY A 1 180 ? -22.270 -11.147 34.908 1.00 38.92 179 GLY A CA 1
ATOM 1312 C C . GLY A 1 180 ? -22.704 -12.157 33.853 1.00 37.89 179 GLY A C 1
ATOM 1313 O O . GLY A 1 180 ? -23.754 -12.775 33.986 1.00 37.32 179 GLY A O 1
ATOM 1314 N N . ALA A 1 181 ? -21.928 -12.322 32.787 1.00 36.84 180 ALA A N 1
ATOM 1315 C CA . ALA A 1 181 ? -22.276 -13.320 31.765 1.00 36.84 180 ALA A CA 1
ATOM 1316 C C . ALA A 1 181 ? -22.284 -14.737 32.338 1.00 37.15 180 ALA A C 1
ATOM 1317 O O . ALA A 1 181 ? -23.122 -15.556 31.999 1.00 36.89 180 ALA A O 1
ATOM 1319 N N . TYR A 1 182 ? -21.317 -15.059 33.177 1.00 35.50 181 TYR A N 1
ATOM 1320 C CA . TYR A 1 182 ? -21.244 -16.404 33.740 1.00 35.62 181 TYR A CA 1
ATOM 1321 C C . TYR A 1 182 ? -22.368 -16.600 34.780 1.00 35.19 181 TYR A C 1
ATOM 1322 O O . TYR A 1 182 ? -22.930 -17.666 34.851 1.00 37.18 181 TYR A O 1
ATOM 1331 N N . ARG A 1 183 ? -22.670 -15.588 35.600 1.00 34.80 182 ARG A N 1
ATOM 1332 C CA . ARG A 1 183 ? -23.787 -15.691 36.574 1.00 35.70 182 ARG A CA 1
ATOM 1333 C C . ARG A 1 183 ? -25.102 -15.899 35.854 1.00 36.94 182 ARG A C 1
ATOM 1334 O O . ARG A 1 183 ? -25.930 -16.693 36.291 1.00 41.08 182 ARG A O 1
ATOM 1342 N N . ASP A 1 184 ? -25.274 -15.177 34.745 1.00 36.79 183 ASP A N 1
ATOM 1343 C CA . ASP A 1 184 ? -26.488 -15.230 33.948 1.00 35.87 183 ASP A CA 1
ATOM 1344 C C . ASP A 1 184 ? -26.660 -16.589 33.285 1.00 34.47 183 ASP A C 1
ATOM 1345 O O . ASP A 1 184 ? -27.782 -17.019 33.135 1.00 34.51 183 ASP A O 1
ATOM 1350 N N . ALA A 1 185 ? -25.571 -17.258 32.906 1.00 32.91 184 ALA A N 1
ATOM 1351 C CA . ALA A 1 185 ? -25.644 -18.621 32.323 1.00 33.83 184 ALA A CA 1
ATOM 1352 C C . ALA A 1 185 ? -26.197 -19.703 33.237 1.00 34.11 184 ALA A C 1
ATOM 1353 O O . ALA A 1 185 ? -26.703 -20.716 32.774 1.00 33.72 184 ALA A O 1
ATOM 1355 N N . LEU A 1 186 ? -26.072 -19.502 34.535 1.00 34.58 185 LEU A N 1
ATOM 1356 C CA . LEU A 1 186 ? -26.379 -20.529 35.517 1.00 33.87 185 LEU A CA 1
ATOM 1357 C C . LEU A 1 186 ? -27.867 -20.686 35.840 1.00 33.96 185 LEU A C 1
ATOM 1358 O O . LEU A 1 186 ? -28.621 -19.716 35.887 1.00 35.26 185 LEU A O 1
ATOM 1363 N N . ALA A 1 187 ? -28.262 -21.935 36.064 1.00 33.24 186 ALA A N 1
ATOM 1364 C CA . ALA A 1 187 ? -29.561 -22.267 36.587 1.00 33.21 186 ALA A CA 1
ATOM 1365 C C . ALA A 1 187 ? -29.664 -21.950 38.067 1.00 34.29 186 ALA A C 1
ATOM 1366 O O . ALA A 1 187 ? -28.645 -21.956 38.782 1.00 34.90 186 ALA A O 1
ATOM 1368 N N . PRO A 1 188 ? -30.897 -21.688 38.556 1.00 34.70 187 PRO A N 1
ATOM 1369 C CA . PRO A 1 188 ? -31.074 -21.556 39.980 1.00 35.51 187 PRO A CA 1
ATOM 1370 C C . PRO A 1 188 ? -30.521 -22.768 40.702 1.00 33.73 187 PRO A C 1
ATOM 1371 O O . PRO A 1 188 ? -30.635 -23.887 40.208 1.00 33.37 187 PRO A O 1
ATOM 1375 N N . GLY A 1 189 ? -29.851 -22.538 41.824 1.00 33.72 188 GLY A N 1
ATOM 1376 C CA . GLY A 1 189 ? -29.279 -23.645 42.594 1.00 32.52 188 GLY A CA 1
ATOM 1377 C C . GLY A 1 189 ? -27.821 -23.837 42.274 1.00 32.49 188 GLY A C 1
ATOM 1378 O O . GLY A 1 189 ? -27.172 -24.689 42.854 1.00 30.36 188 GLY A O 1
ATOM 1379 N N . SER A 1 190 ? -27.312 -22.996 41.374 1.00 31.82 189 SER A N 1
ATOM 1380 C CA . SER A 1 190 ? -25.931 -23.011 40.974 1.00 31.22 189 SER A CA 1
ATOM 1381 C C . SER A 1 190 ? -25.111 -22.167 41.939 1.00 33.36 189 SER A C 1
ATOM 1382 O O . SER A 1 190 ? -25.670 -21.431 42.758 1.00 32.54 189 SER A O 1
ATOM 1385 N N . TYR A 1 191 ? -23.793 -22.264 41.820 1.00 34.68 190 TYR A N 1
ATOM 1386 C CA . TYR A 1 191 ? -22.890 -21.475 42.645 1.00 35.08 190 TYR A CA 1
ATOM 1387 C C . TYR A 1 191 ? -21.837 -20.768 41.814 1.00 36.77 190 TYR A C 1
ATOM 1388 O O . TYR A 1 191 ? -21.486 -21.230 40.729 1.00 35.17 190 TYR A O 1
ATOM 1397 N N . LEU A 1 192 ? -21.372 -19.627 42.337 1.00 36.34 191 LEU A N 1
ATOM 1398 C CA . LEU A 1 192 ? -20.174 -18.929 41.886 1.00 35.58 191 LEU A CA 1
ATOM 1399 C C . LEU A 1 192 ? -19.159 -18.923 43.033 1.00 36.37 191 LEU A C 1
ATOM 1400 O O . LEU A 1 192 ? -19.482 -18.477 44.138 1.00 33.16 191 LEU A O 1
ATOM 1405 N N . PHE A 1 193 ? -17.973 -19.471 42.778 1.00 34.50 192 PHE A N 1
ATOM 1406 C CA . PHE A 1 193 ? -16.861 -19.568 43.764 1.00 34.90 192 PHE A CA 1
ATOM 1407 C C . PHE A 1 193 ? -15.709 -18.712 43.196 1.00 37.95 192 PHE A C 1
ATOM 1408 O O . PHE A 1 193 ? -15.203 -18.995 42.111 1.00 37.11 192 PHE A O 1
ATOM 1424 N N . THR A 1 195 ? -12.000 -16.260 44.261 1.00 32.37 194 THR A N 1
ATOM 1425 C CA . THR A 1 195 ? -11.080 -15.704 45.244 1.00 33.77 194 THR A CA 1
ATOM 1426 C C . THR A 1 195 ? -10.384 -14.536 44.549 1.00 32.30 194 THR A C 1
ATOM 1427 O O . THR A 1 195 ? -10.360 -14.464 43.331 1.00 34.67 194 THR A O 1
ATOM 1431 N N . SER A 1 196 ? -9.798 -13.650 45.321 1.00 34.35 195 SER A N 1
ATOM 1432 C CA . SER A 1 196 ? -9.285 -12.413 44.762 1.00 33.23 195 SER A CA 1
ATOM 1433 C C . SER A 1 196 ? -8.274 -11.812 45.716 1.00 36.85 195 SER A C 1
ATOM 1434 O O . SER A 1 196 ? -8.475 -11.828 46.917 1.00 36.73 195 SER A O 1
ATOM 1437 N N . LEU A 1 197 ? -7.221 -11.238 45.150 1.00 35.62 196 LEU A N 1
ATOM 1438 C CA . LEU A 1 197 ? -6.427 -10.256 45.822 1.00 34.30 196 LEU A CA 1
ATOM 1439 C C . LEU A 1 197 ? -7.331 -9.155 46.377 1.00 33.90 196 LEU A C 1
ATOM 1440 O O . LEU A 1 197 ? -8.194 -8.616 45.659 1.00 35.39 196 LEU A O 1
ATOM 1445 N N . VAL A 1 198 ? -7.113 -8.785 47.646 1.00 32.5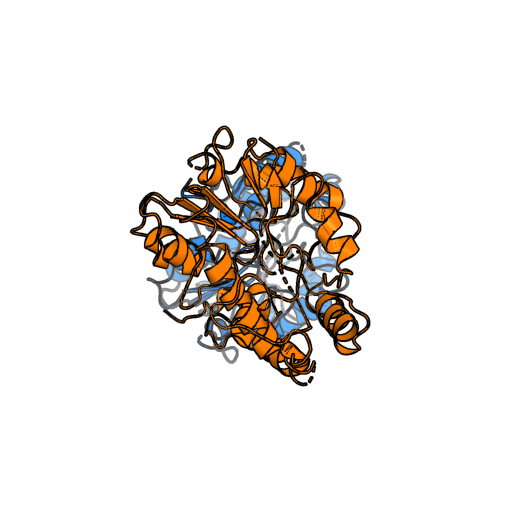2 197 VAL A N 1
ATOM 1446 C CA . VAL A 1 198 ? -8.040 -7.887 48.373 1.00 30.70 197 VAL A CA 1
ATOM 1447 C C . VAL A 1 198 ? -7.285 -6.627 48.770 1.00 33.25 197 VAL A C 1
ATOM 1448 O O . VAL A 1 198 ? -6.081 -6.657 48.966 1.00 31.72 197 VAL A O 1
ATOM 1452 N N . ASP A 1 199 ? -7.986 -5.501 48.796 1.00 32.28 198 ASP A N 1
ATOM 1453 C CA . ASP A 1 199 ? -7.474 -4.250 49.369 1.00 33.46 198 ASP A CA 1
ATOM 1454 C C . ASP A 1 199 ? -8.276 -4.044 50.657 1.00 32.29 198 ASP A C 1
ATOM 1455 O O . ASP A 1 199 ? -9.456 -3.693 50.616 1.00 34.59 198 ASP A O 1
ATOM 1460 N N . THR A 1 200 ? -7.616 -4.249 51.796 1.00 34.86 199 THR A N 1
ATOM 1461 C CA . THR A 1 200 ? -8.144 -3.879 53.095 1.00 34.90 199 THR A CA 1
ATOM 1462 C C . THR A 1 200 ? -7.191 -2.836 53.714 1.00 32.59 199 THR A C 1
ATOM 1463 O O . THR A 1 200 ? -7.065 -2.746 54.930 1.00 34.17 199 THR A O 1
ATOM 1467 N N . GLY A 1 201 ? -6.505 -2.054 52.871 1.00 34.25 200 GLY A N 1
ATOM 1468 C CA . GLY A 1 201 ? -5.616 -0.992 53.343 1.00 34.20 200 GLY A CA 1
ATOM 1469 C C . GLY A 1 201 ? -4.297 -1.462 53.923 1.00 34.21 200 GLY A C 1
ATOM 1470 O O . GLY A 1 201 ? -3.674 -0.788 54.712 1.00 32.73 200 GLY A O 1
ATOM 1471 N N . LEU A 1 202 ? -3.866 -2.662 53.577 1.00 32.85 201 LEU A N 1
ATOM 1472 C CA . LEU A 1 202 ? -2.536 -3.116 53.986 1.00 37.61 201 LEU A CA 1
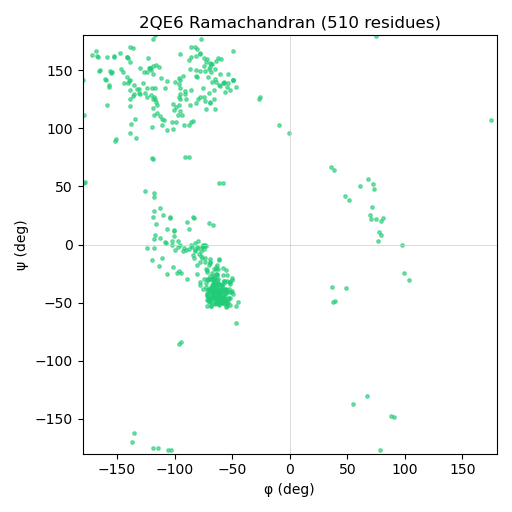ATOM 1473 C C . LEU A 1 202 ? -1.514 -2.837 52.841 1.00 37.76 201 LEU A C 1
ATOM 1474 O O . LEU A 1 202 ? -1.761 -3.117 51.701 1.00 36.52 201 LEU A O 1
ATOM 1479 N N . PRO A 1 203 ? -0.338 -2.301 53.148 1.00 47.13 202 PRO A N 1
ATOM 1480 C CA . PRO A 1 203 ? 0.535 -1.745 52.062 1.00 46.28 202 PRO A CA 1
ATOM 1481 C C . PRO A 1 203 ? 0.911 -2.705 50.885 1.00 46.38 202 PRO A C 1
ATOM 1482 O O . PRO A 1 203 ? 0.877 -2.309 49.658 1.00 44.62 202 PRO A O 1
ATOM 1486 N N . ALA A 1 204 ? 1.175 -3.953 51.262 1.00 38.91 203 ALA A N 1
ATOM 1487 C CA . ALA A 1 204 ? 1.601 -4.993 50.341 1.00 40.14 203 ALA A CA 1
ATOM 1488 C C . ALA A 1 204 ? 0.555 -5.323 49.310 1.00 38.42 203 ALA A C 1
ATOM 1489 O O . ALA A 1 204 ? 0.882 -5.903 48.285 1.00 33.49 203 ALA A O 1
ATOM 1491 N N . GLN A 1 205 ? -0.714 -5.005 49.576 1.00 36.60 204 GLN A N 1
ATOM 1492 C CA . GLN A 1 205 ? -1.794 -5.465 48.686 1.00 37.03 204 GLN A CA 1
ATOM 1493 C C . GLN A 1 205 ? -1.729 -4.726 47.351 1.00 35.68 204 GLN A C 1
ATOM 1494 O O . GLN A 1 205 ? -1.736 -5.343 46.312 1.00 32.40 204 GLN A O 1
ATOM 1500 N N . GLN A 1 206 ? -1.637 -3.405 47.427 1.00 30.65 205 GLN A N 1
ATOM 1501 C CA . GLN A 1 206 ? -1.571 -2.547 46.241 1.00 33.79 205 GLN A CA 1
ATOM 1502 C C . GLN A 1 206 ? -0.180 -2.622 45.567 1.00 32.26 205 GLN A C 1
ATOM 1503 O O . GLN A 1 206 ? -0.084 -2.487 44.366 1.00 30.63 205 GLN A O 1
ATOM 1509 N N . LYS A 1 207 ? 0.878 -2.867 46.341 1.00 31.92 206 LYS A N 1
ATOM 1510 C CA . LYS A 1 207 ? 2.213 -3.124 45.790 1.00 30.11 206 LYS A CA 1
ATOM 1511 C C . LYS A 1 207 ? 2.224 -4.431 45.019 1.00 33.24 206 LYS A C 1
ATOM 1512 O O . LYS A 1 207 ? 2.766 -4.509 43.941 1.00 32.00 206 LYS A O 1
ATOM 1518 N N . LEU A 1 208 ? 1.577 -5.457 45.549 1.00 33.02 207 LEU A N 1
ATOM 1519 C CA . LEU A 1 208 ? 1.461 -6.731 44.820 1.00 30.02 207 LEU A CA 1
ATOM 1520 C C . LEU A 1 208 ? 0.642 -6.585 43.511 1.00 33.44 207 LEU A C 1
ATOM 1521 O O . LEU A 1 208 ? 1.048 -7.037 42.435 1.00 37.32 207 LEU A O 1
ATOM 1526 N N . ALA A 1 209 ? -0.496 -5.916 43.593 1.00 34.37 208 ALA A N 1
ATOM 1527 C CA . ALA A 1 209 ? -1.284 -5.564 42.397 1.00 33.37 208 ALA A CA 1
ATOM 1528 C C . ALA A 1 209 ? -0.440 -4.820 41.336 1.00 35.31 208 ALA A C 1
ATOM 1529 O O . ALA A 1 209 ? -0.548 -5.136 40.171 1.00 34.49 208 ALA A O 1
ATOM 1531 N N . ARG A 1 210 ? 0.364 -3.820 41.737 1.00 31.27 209 ARG A N 1
ATOM 1532 C CA . ARG A 1 210 ? 1.227 -3.091 40.816 1.00 32.10 209 ARG A CA 1
ATOM 1533 C C . ARG A 1 210 ? 2.248 -4.017 40.169 1.00 33.88 209 ARG A C 1
ATOM 1534 O O . ARG A 1 210 ? 2.390 -4.034 38.956 1.00 35.26 209 ARG A O 1
ATOM 1542 N N . ILE A 1 211 ? 2.972 -4.786 40.960 1.00 33.35 210 ILE A N 1
ATOM 1543 C CA . ILE A 1 211 ? 3.951 -5.704 40.388 1.00 32.47 210 ILE A CA 1
ATOM 1544 C C . ILE A 1 211 ? 3.282 -6.608 39.375 1.00 35.44 210 ILE A C 1
ATOM 1545 O O . ILE A 1 211 ? 3.831 -6.832 38.304 1.00 35.38 210 ILE A O 1
ATOM 1550 N N . THR A 1 212 ? 2.089 -7.098 39.690 1.00 36.73 211 THR A N 1
ATOM 1551 C CA . THR A 1 212 ? 1.397 -8.057 38.809 1.00 36.99 211 THR A CA 1
ATOM 1552 C C . THR A 1 212 ? 0.961 -7.317 37.527 1.00 35.75 211 THR A C 1
ATOM 1553 O O . THR A 1 212 ? 1.194 -7.770 36.408 1.00 34.35 211 THR A O 1
ATOM 1557 N N . ARG A 1 213 ? 0.359 -6.154 37.696 1.00 33.66 212 ARG A N 1
ATOM 1558 C CA . ARG A 1 213 ? -0.053 -5.336 36.532 1.00 32.93 212 ARG A CA 1
ATOM 1559 C C . ARG A 1 213 ? 1.142 -5.078 35.610 1.00 36.41 212 ARG A C 1
ATOM 1560 O O . ARG A 1 213 ? 1.063 -5.274 34.395 1.00 35.34 212 ARG A O 1
ATOM 1568 N N . GLU A 1 214 ? 2.238 -4.602 36.183 1.00 36.85 213 GLU A N 1
ATOM 1569 C CA . GLU A 1 214 ? 3.374 -4.166 35.372 1.00 33.94 213 GLU A CA 1
ATOM 1570 C C . GLU A 1 214 ? 4.065 -5.331 34.678 1.00 37.76 213 GLU A C 1
ATOM 1571 O O . GLU A 1 214 ? 4.550 -5.200 33.555 1.00 39.90 213 GLU A O 1
ATOM 1577 N N . ASN A 1 215 ? 4.133 -6.460 35.347 1.00 35.52 214 ASN A N 1
ATOM 1578 C CA . ASN A 1 215 ? 4.933 -7.603 34.848 1.00 36.56 214 ASN A CA 1
ATOM 1579 C C . ASN A 1 215 ? 4.117 -8.645 34.117 1.00 36.68 214 ASN A C 1
ATOM 1580 O O . ASN A 1 215 ? 4.644 -9.388 33.302 1.00 37.12 214 ASN A O 1
ATOM 1585 N N . LEU A 1 216 ? 2.829 -8.718 34.424 1.00 38.57 215 LEU A N 1
ATOM 1586 C CA . LEU A 1 216 ? 1.946 -9.751 33.859 1.00 36.39 215 LEU A CA 1
ATOM 1587 C C . LEU A 1 216 ? 0.696 -9.182 33.115 1.00 37.07 215 LEU A C 1
ATOM 1588 O O . LEU A 1 216 ? -0.039 -9.937 32.502 1.00 38.34 215 LEU A O 1
ATOM 1593 N N . GLY A 1 217 ? 0.502 -7.858 33.097 1.00 35.10 216 GLY A N 1
ATOM 1594 C CA . GLY A 1 217 ? -0.499 -7.247 32.232 1.00 35.46 216 GLY A CA 1
ATOM 1595 C C . GLY A 1 217 ? -1.768 -6.800 32.921 1.00 34.57 216 GLY A C 1
ATOM 1596 O O . GLY A 1 217 ? -2.424 -5.878 32.454 1.00 36.39 216 GLY A O 1
ATOM 1597 N N . GLU A 1 218 ? -2.148 -7.492 33.986 1.00 37.22 217 GLU A N 1
ATOM 1598 C CA . GLU A 1 218 ? -3.375 -7.230 34.742 1.00 40.93 217 GLU A CA 1
ATOM 1599 C C . GLU A 1 218 ? -3.110 -7.499 36.209 1.00 42.39 217 GLU A C 1
ATOM 1600 O O . GLU A 1 218 ? -2.317 -8.379 36.516 1.00 43.10 217 GLU A O 1
ATOM 1606 N N . GLY A 1 219 ? -3.772 -6.765 37.108 1.00 40.07 218 GLY A N 1
ATOM 1607 C CA . GLY A 1 219 ? -3.633 -7.024 38.574 1.00 39.99 218 GLY A CA 1
ATOM 1608 C C . GLY A 1 219 ? -4.364 -5.987 39.386 1.00 36.85 218 GLY A C 1
ATOM 1609 O O . GLY A 1 219 ? -4.005 -4.825 39.367 1.00 39.95 218 GLY A O 1
ATOM 1610 N N . TRP A 1 220 ? -5.489 -6.386 39.976 1.00 38.88 219 TRP A N 1
ATOM 1611 C CA . TRP A 1 220 ? -6.447 -5.401 40.507 1.00 37.77 219 TRP A CA 1
ATOM 1612 C C . TRP A 1 220 ? -6.855 -5.882 41.899 1.00 38.49 219 TRP A C 1
ATOM 1613 O O . TRP A 1 220 ? -7.521 -6.888 42.027 1.00 42.54 219 TRP A O 1
ATOM 1624 N N . ALA A 1 221 ? -6.388 -5.209 42.938 1.00 38.81 220 ALA A N 1
ATOM 1625 C CA . ALA A 1 221 ? -6.803 -5.560 44.299 1.00 38.33 220 ALA A CA 1
ATOM 1626 C C . ALA A 1 221 ? -8.166 -4.911 44.577 1.00 39.51 220 ALA A C 1
ATOM 1627 O O . ALA A 1 221 ? -8.306 -3.683 44.503 1.00 40.00 220 ALA A O 1
ATOM 1629 N N . ARG A 1 222 ? -9.169 -5.711 44.909 1.00 34.22 221 ARG A N 1
ATOM 1630 C CA . ARG A 1 222 ? -10.530 -5.175 45.126 1.00 34.20 221 ARG A CA 1
ATOM 1631 C C . ARG A 1 222 ? -10.853 -5.166 46.610 1.00 34.76 221 ARG A C 1
ATOM 1632 O O . ARG A 1 222 ? -10.454 -6.063 47.330 1.00 33.83 221 ARG A O 1
ATOM 1640 N N . THR A 1 223 ? -11.523 -4.132 47.076 1.00 33.31 222 THR A N 1
ATOM 1641 C CA . THR A 1 223 ? -12.015 -4.130 48.453 1.00 35.27 222 THR A CA 1
ATOM 1642 C C . THR A 1 223 ? -12.969 -5.300 48.719 1.00 34.35 222 THR A C 1
ATOM 1643 O O . THR A 1 223 ? -13.521 -5.859 47.792 1.00 36.71 222 THR A O 1
ATOM 1647 N N . PRO A 1 224 ? -13.175 -5.674 49.991 1.00 36.96 223 PRO A N 1
ATOM 1648 C CA . PRO A 1 224 ? -14.187 -6.715 50.269 1.00 35.81 223 PRO A CA 1
ATOM 1649 C C . PRO A 1 224 ? -15.562 -6.433 49.667 1.00 33.47 223 PRO A C 1
ATOM 1650 O O . PRO A 1 224 ? -16.194 -7.342 49.174 1.00 37.14 223 PRO A O 1
ATOM 1654 N N . GLU A 1 225 ? -15.993 -5.182 49.678 1.00 37.20 224 GLU A N 1
ATOM 1655 C CA . GLU A 1 225 ? -17.291 -4.816 49.147 1.00 38.50 224 GLU A CA 1
ATOM 1656 C C . GLU A 1 225 ? -17.317 -4.949 47.621 1.00 38.09 224 GLU A C 1
ATOM 1657 O O . GLU A 1 225 ? -18.319 -5.368 47.047 1.00 37.42 224 GLU A O 1
ATOM 1663 N N . GLU A 1 226 ? -16.220 -4.574 46.958 1.00 37.13 225 GLU A N 1
ATOM 1664 C CA . GLU A 1 226 ? -16.094 -4.728 45.499 1.00 36.62 225 GLU A CA 1
ATOM 1665 C C . GLU A 1 226 ? -16.059 -6.202 45.066 1.00 33.78 225 GLU A C 1
ATOM 1666 O O . GLU A 1 226 ? -16.641 -6.568 44.042 1.00 36.81 225 GLU A O 1
ATOM 1672 N N . ILE A 1 227 ? -15.446 -7.048 45.877 1.00 33.74 226 ILE A N 1
ATOM 1673 C CA . ILE A 1 227 ? -15.486 -8.486 45.627 1.00 33.61 226 ILE A CA 1
ATOM 1674 C C . ILE A 1 227 ? -16.930 -8.993 45.766 1.00 34.45 226 ILE A C 1
ATOM 1675 O O . ILE A 1 227 ? -17.449 -9.664 44.858 1.00 37.37 226 ILE A O 1
ATOM 1680 N N . GLU A 1 228 ? -17.575 -8.658 46.887 1.00 36.34 227 GLU A N 1
ATOM 1681 C CA . GLU A 1 228 ? -18.943 -9.110 47.158 1.00 39.89 227 GLU A CA 1
ATOM 1682 C C . GLU A 1 228 ? -19.874 -8.698 46.042 1.00 38.72 227 GLU A C 1
ATOM 1683 O O . GLU A 1 228 ? -20.735 -9.457 45.642 1.00 34.38 227 GLU A O 1
ATOM 1689 N N . ARG A 1 229 ? -19.671 -7.496 45.536 1.00 37.86 228 ARG A N 1
ATOM 1690 C CA . ARG A 1 229 ? -20.493 -6.963 44.471 1.00 39.49 228 ARG A CA 1
ATOM 1691 C C . ARG A 1 229 ? -20.499 -7.835 43.231 1.00 37.48 228 ARG A C 1
ATOM 1692 O O . ARG A 1 229 ? -21.489 -7.858 42.496 1.00 36.36 228 ARG A O 1
ATOM 1700 N N . GLN A 1 230 ? -19.401 -8.518 42.968 1.00 35.11 229 GLN A N 1
ATOM 1701 C CA . GLN A 1 230 ? -19.285 -9.346 41.754 1.00 36.74 229 GLN A CA 1
ATOM 1702 C C . GLN A 1 230 ? -20.031 -10.666 41.883 1.00 36.11 229 GLN A C 1
ATOM 1703 O O . GLN A 1 230 ? -20.153 -11.424 40.924 1.00 38.41 229 GLN A O 1
ATOM 1709 N N . PHE A 1 231 ? -20.565 -10.917 43.074 1.00 37.01 230 PHE A N 1
ATOM 1710 C CA . PHE A 1 231 ? -21.517 -12.004 43.279 1.00 37.89 230 PHE A CA 1
ATOM 1711 C C . PHE A 1 231 ? -22.962 -11.588 42.881 1.00 38.26 230 PHE A C 1
ATOM 1712 O O . PHE A 1 231 ? -23.852 -12.412 42.892 1.00 37.13 230 PHE A O 1
ATOM 1720 N N . GLY A 1 232 ? -23.189 -10.316 42.525 1.00 38.96 231 GLY A N 1
ATOM 1721 C CA . GLY A 1 232 ? -24.515 -9.874 42.039 1.00 37.75 231 GLY A CA 1
ATOM 1722 C C . GLY A 1 232 ? -25.600 -10.232 43.037 1.00 37.51 231 GLY A C 1
ATOM 1723 O O . GLY A 1 232 ? -25.399 -10.094 44.208 1.00 39.13 231 GLY A O 1
ATOM 1724 N N . ASP A 1 233 ? -26.729 -10.727 42.551 1.00 37.82 232 ASP A N 1
ATOM 1725 C CA . ASP A 1 233 ? -27.852 -11.218 43.368 1.00 41.33 232 ASP A CA 1
ATOM 1726 C C . ASP A 1 233 ? -27.644 -12.552 44.017 1.00 37.36 232 ASP A C 1
ATOM 1727 O O . ASP A 1 233 ? -28.577 -13.088 44.608 1.00 35.65 232 ASP A O 1
ATOM 1732 N N . PHE A 1 234 ? -26.515 -13.191 43.807 1.00 37.97 233 PHE A N 1
ATOM 1733 C CA . PHE A 1 234 ? -26.346 -14.520 44.379 1.00 38.02 233 PHE A CA 1
ATOM 1734 C C . PHE A 1 234 ? -26.338 -14.410 45.918 1.00 40.06 233 PHE A C 1
ATOM 1735 O O . PHE A 1 234 ? -25.937 -13.409 46.463 1.00 37.80 233 PHE A O 1
ATOM 1743 N N . GLU A 1 235 ? -26.767 -15.452 46.613 1.00 38.43 234 GLU A N 1
ATOM 1744 C CA . GLU A 1 235 ? -26.802 -15.409 48.070 1.00 38.12 234 GLU A CA 1
ATOM 1745 C C . GLU A 1 235 ? -25.515 -16.034 48.632 1.00 35.96 234 GLU A C 1
ATOM 1746 O O . GLU A 1 235 ? -25.286 -17.224 48.454 1.00 35.37 234 GLU A O 1
ATOM 1752 N N . LEU A 1 236 ? -24.689 -15.236 49.310 1.00 35.22 235 LEU A N 1
ATOM 1753 C CA . LEU A 1 236 ? -23.388 -15.716 49.799 1.00 35.12 235 LEU A CA 1
ATOM 1754 C C . LEU A 1 236 ? -23.615 -16.781 50.846 1.00 35.80 235 LEU A C 1
ATOM 1755 O O . LEU A 1 236 ? -24.448 -16.610 51.739 1.00 36.35 235 LEU A O 1
ATOM 1760 N N . VAL A 1 237 ? -22.909 -17.896 50.740 1.00 37.41 236 VAL A N 1
ATOM 1761 C CA . VAL A 1 237 ? -22.999 -18.917 51.774 1.00 38.28 236 VAL A CA 1
ATOM 1762 C C . VAL A 1 237 ? -22.057 -18.469 52.906 1.00 38.67 236 VAL A C 1
ATOM 1763 O O . VAL A 1 237 ? -21.081 -17.776 52.660 1.00 37.19 236 VAL A O 1
ATOM 1767 N N . GLU A 1 238 ? -22.387 -18.851 54.141 1.00 37.50 237 GLU A N 1
ATOM 1768 C CA . GLU A 1 238 ? -21.568 -18.559 55.295 1.00 38.00 237 GLU A CA 1
ATOM 1769 C C . GLU A 1 238 ? -20.157 -19.119 55.093 1.00 37.34 237 GLU A C 1
ATOM 1770 O O . GLU A 1 238 ? -19.997 -20.250 54.580 1.00 37.13 237 GLU A O 1
ATOM 1776 N N . PRO A 1 239 ? -19.131 -18.355 55.518 1.00 37.56 238 PRO A N 1
ATOM 1777 C CA . PRO A 1 239 ? -19.155 -17.042 56.220 1.00 36.98 238 PRO A CA 1
ATOM 1778 C C . PRO A 1 239 ? -19.162 -15.749 55.405 1.00 38.52 238 PRO A C 1
ATOM 1779 O O . PRO A 1 239 ? -18.847 -14.685 55.961 1.00 35.04 238 PRO A O 1
ATOM 1783 N N . GLY A 1 240 ? -19.542 -15.807 54.126 1.00 37.99 239 GLY A N 1
ATOM 1784 C CA . GLY A 1 240 ? -19.485 -14.627 53.244 1.00 36.19 239 GLY A CA 1
ATOM 1785 C C . GLY A 1 240 ? -18.128 -14.481 52.565 1.00 35.52 239 GLY A C 1
ATOM 1786 O O . GLY A 1 240 ? -17.460 -15.473 52.312 1.00 35.20 239 GLY A O 1
ATOM 1787 N N . VAL A 1 241 ? -17.711 -13.235 52.327 1.00 33.84 240 VAL A N 1
ATOM 1788 C CA . VAL A 1 241 ? -16.446 -12.929 51.687 1.00 35.27 240 VAL A CA 1
ATOM 1789 C C . VAL A 1 241 ? -15.444 -12.619 52.808 1.00 34.23 240 VAL A C 1
ATOM 1790 O O . VAL A 1 241 ? -15.601 -11.649 53.538 1.00 32.47 240 VAL A O 1
ATOM 1794 N N . VAL A 1 242 ? -14.465 -13.499 52.986 1.00 35.53 241 VAL A N 1
ATOM 1795 C CA . VAL A 1 242 ? -13.531 -13.422 54.128 1.00 34.76 241 VAL A CA 1
ATOM 1796 C C . VAL A 1 242 ? -12.139 -13.790 53.658 1.00 35.01 241 VAL A C 1
ATOM 1797 O O . VAL A 1 242 ? -11.988 -14.385 52.582 1.00 35.02 241 VAL A O 1
ATOM 1801 N N . TYR A 1 243 ? -11.113 -13.422 54.437 1.00 32.23 242 TYR A N 1
ATOM 1802 C CA . TYR A 1 243 ? -9.751 -13.813 54.106 1.00 33.12 242 TYR A CA 1
ATOM 1803 C C . TYR A 1 243 ? -9.737 -15.330 53.828 1.00 35.30 242 TYR A C 1
ATOM 1804 O O . TYR A 1 243 ? -10.454 -16.095 54.435 1.00 34.15 242 TYR A O 1
ATOM 1813 N N . THR A 1 244 ? -8.965 -15.749 52.844 1.00 35.20 243 THR A N 1
ATOM 1814 C CA . THR A 1 244 ? -9.027 -17.124 52.375 1.00 34.84 243 THR A CA 1
ATOM 1815 C C . THR A 1 244 ? -8.894 -18.191 53.501 1.00 36.67 243 THR A C 1
ATOM 1816 O O . THR A 1 244 ? -9.630 -19.178 53.472 1.00 34.79 243 THR A O 1
ATOM 1820 N N . ALA A 1 245 ? -8.009 -17.995 54.486 1.00 35.82 244 ALA A N 1
ATOM 1821 C CA . ALA A 1 245 ? -7.799 -18.988 55.546 1.00 34.65 244 ALA A CA 1
ATOM 1822 C C . ALA A 1 245 ? -9.013 -19.102 56.522 1.00 35.04 244 ALA A C 1
ATOM 1823 O O . ALA A 1 245 ? -9.125 -20.075 57.274 1.00 37.01 244 ALA A O 1
ATOM 1825 N N . LEU A 1 246 ? -9.874 -18.075 56.503 1.00 35.31 245 LEU A N 1
ATOM 1826 C CA . LEU A 1 246 ? -11.049 -17.985 57.362 1.00 35.41 245 LEU A CA 1
ATOM 1827 C C . LEU A 1 246 ? -12.298 -18.611 56.717 1.00 35.59 245 LEU A C 1
ATOM 1828 O O . LEU A 1 246 ? -13.349 -18.705 57.354 1.00 33.13 245 LEU A O 1
ATOM 1833 N N . TRP A 1 247 ? -12.197 -19.055 55.465 1.00 34.72 246 TRP A N 1
ATOM 1834 C CA . TRP A 1 247 ? -13.373 -19.608 54.788 1.00 33.46 246 TRP A CA 1
ATOM 1835 C C . TRP A 1 247 ? -13.542 -21.074 55.149 1.00 34.07 246 TRP A C 1
ATOM 1836 O O . TRP A 1 247 ? -12.793 -21.902 54.667 1.00 33.36 246 TRP A O 1
ATOM 1847 N N . ARG A 1 248 ? -14.538 -21.364 55.996 1.00 32.66 247 ARG A N 1
ATOM 1848 C CA . ARG A 1 248 ? -14.790 -22.711 56.487 1.00 34.19 247 ARG A CA 1
ATOM 1849 C C . ARG A 1 248 ? -13.536 -23.509 56.715 1.00 35.33 247 ARG A C 1
ATOM 1850 O O . ARG A 1 248 ? -13.311 -24.520 56.055 1.00 38.39 247 ARG A O 1
ATOM 1858 N N . PRO A 1 249 ? -12.729 -23.102 57.694 1.00 37.16 248 PRO A N 1
ATOM 1859 C CA . PRO A 1 249 ? -11.462 -23.768 57.948 1.00 39.79 248 PRO A CA 1
ATOM 1860 C C . PRO A 1 249 ? -11.664 -25.177 58.485 1.00 42.16 248 PRO A C 1
ATOM 1861 O O . PRO A 1 249 ? -12.663 -25.435 59.146 1.00 39.60 248 PRO A O 1
ATOM 1865 N N . ASP A 1 250 ? -10.757 -26.089 58.176 1.00 46.10 249 ASP A N 1
ATOM 1866 C CA . ASP A 1 250 ? -10.859 -27.444 58.730 1.00 53.79 249 ASP A CA 1
ATOM 1867 C C . ASP A 1 250 ? -9.639 -27.750 59.609 1.00 59.44 249 ASP A C 1
ATOM 1868 O O . ASP A 1 250 ? -9.130 -28.863 59.663 1.00 62.11 249 ASP A O 1
ATOM 1873 N N . GLU A 1 251 ? -9.252 -26.739 60.374 1.00 64.84 250 GLU A N 1
ATOM 1874 C CA . GLU A 1 251 ? -7.922 -26.625 60.966 1.00 66.10 250 GLU A CA 1
ATOM 1875 C C . GLU A 1 251 ? -8.022 -25.311 61.745 1.00 64.51 250 GLU A C 1
ATOM 1876 O O . GLU A 1 251 ? -8.681 -24.379 61.284 1.00 63.60 250 GLU A O 1
ATOM 1882 N N . PRO A 1 252 ? -7.419 -25.235 62.943 1.00 64.34 251 PRO A N 1
ATOM 1883 C CA . PRO A 1 252 ? -7.780 -24.083 63.779 1.00 63.10 251 PRO A CA 1
ATOM 1884 C C . PRO A 1 252 ? -7.198 -22.778 63.222 1.00 59.98 251 PRO A C 1
ATOM 1885 O O . PRO A 1 252 ? -6.084 -22.773 62.662 1.00 60.41 251 PRO A O 1
ATOM 1889 N N . VAL A 1 253 ? -7.957 -21.691 63.352 1.00 55.51 252 VAL A N 1
ATOM 1890 C CA . VAL A 1 253 ? -7.550 -20.392 62.787 1.00 52.54 252 VAL A CA 1
ATOM 1891 C C . VAL A 1 253 ? -8.255 -19.250 63.519 1.00 50.25 252 VAL A C 1
ATOM 1892 O O . VAL A 1 253 ? -9.463 -19.283 63.760 1.00 51.80 252 VAL A O 1
ATOM 1896 N N . ASP A 1 254 ? -7.464 -18.234 63.825 1.00 45.38 253 ASP A N 1
ATOM 1897 C CA . ASP A 1 254 ? -7.839 -17.127 64.674 1.00 40.99 253 ASP A CA 1
ATOM 1898 C C . ASP A 1 254 ? -7.847 -15.849 63.822 1.00 40.28 253 ASP A C 1
ATOM 1899 O O . ASP A 1 254 ? -6.804 -15.413 63.320 1.00 39.32 253 ASP A O 1
ATOM 1904 N N . PRO A 1 255 ? -9.022 -15.256 63.608 1.00 39.09 254 PRO A N 1
ATOM 1905 C CA . PRO A 1 255 ? -9.098 -14.128 62.687 1.00 36.91 254 PRO A CA 1
ATOM 1906 C C . PRO A 1 255 ? -8.300 -12.895 63.101 1.00 34.62 254 PRO A C 1
ATOM 1907 O O . PRO A 1 255 ? -8.025 -12.045 62.284 1.00 35.27 254 PRO A O 1
ATOM 1911 N N . ASP A 1 256 ? -7.929 -12.808 64.361 1.00 35.13 255 ASP A N 1
ATOM 1912 C CA . ASP A 1 256 ? -7.155 -11.665 64.898 1.00 35.49 255 ASP A CA 1
ATOM 1913 C C . ASP A 1 256 ? -5.641 -11.926 64.963 1.00 32.89 255 ASP A C 1
ATOM 1914 O O . ASP A 1 256 ? -4.871 -11.038 65.339 1.00 31.48 255 ASP A O 1
ATOM 1919 N N . ASN A 1 257 ? -5.231 -13.131 64.572 1.00 29.79 256 ASN A N 1
ATOM 1920 C CA . ASN A 1 257 ? -3.850 -13.546 64.589 1.00 25.67 256 ASN A CA 1
ATOM 1921 C C . ASN A 1 257 ? -3.399 -14.050 63.213 1.00 29.16 256 ASN A C 1
ATOM 1922 O O . ASN A 1 257 ? -2.761 -15.070 63.107 1.00 32.86 256 ASN A O 1
ATOM 1927 N N . LEU A 1 258 ? -3.718 -13.329 62.166 1.00 29.45 257 LEU A N 1
ATOM 1928 C CA . LEU A 1 258 ? -3.354 -13.734 60.821 1.00 32.45 257 LEU A CA 1
ATOM 1929 C C . LEU A 1 258 ? -2.018 -13.090 60.468 1.00 32.24 257 LEU A C 1
ATOM 1930 O O . LEU A 1 258 ? -1.722 -11.961 60.881 1.00 31.64 257 LEU A O 1
ATOM 1935 N N . SER A 1 259 ? -1.212 -13.824 59.715 1.00 31.46 258 SER A N 1
ATOM 1936 C CA . SER A 1 259 ? 0.030 -13.292 59.168 1.00 32.48 258 SER A CA 1
ATOM 1937 C C . SER A 1 259 ? -0.256 -12.411 57.962 1.00 30.72 258 SER A C 1
ATOM 1938 O O . SER A 1 259 ? -1.353 -12.471 57.390 1.00 29.40 258 SER A O 1
ATOM 1941 N N . PRO A 1 260 ? 0.738 -11.595 57.541 1.00 31.98 259 PRO A N 1
ATOM 1942 C CA . PRO A 1 260 ? 0.602 -10.827 56.292 1.00 32.82 259 PRO A CA 1
ATOM 1943 C C . PRO A 1 260 ? 0.155 -11.661 55.083 1.00 31.96 259 PRO A C 1
ATOM 1944 O O . PRO A 1 260 ? -0.757 -11.238 54.342 1.00 31.99 259 PRO A O 1
ATOM 1948 N N . GLY A 1 261 ? 0.720 -12.867 54.933 1.00 30.04 260 GLY A N 1
ATOM 1949 C CA . GLY A 1 261 ? 0.350 -13.752 53.817 1.00 34.31 260 GLY A CA 1
ATOM 1950 C C . GLY A 1 261 ? -1.096 -14.244 53.825 1.00 33.66 260 GLY A C 1
ATOM 1951 O O . GLY A 1 261 ? -1.670 -14.560 52.772 1.00 36.10 260 GLY A O 1
ATOM 1952 N N . GLU A 1 262 ? -1.677 -14.335 55.023 1.00 34.71 261 GLU A N 1
ATOM 1953 C CA . GLU A 1 262 ? -3.083 -14.697 55.204 1.00 35.07 261 GLU A CA 1
ATOM 1954 C C . GLU A 1 262 ? -4.036 -13.502 54.981 1.00 34.25 261 GLU A C 1
ATOM 1955 O O . GLU A 1 262 ? -5.258 -13.662 55.048 1.00 38.04 261 GLU A O 1
ATOM 1961 N N . GLN A 1 263 ? -3.497 -12.317 54.709 1.00 35.02 262 GLN A N 1
ATOM 1962 C CA . GLN A 1 263 ? -4.346 -11.129 54.466 1.00 36.01 262 GLN A CA 1
ATOM 1963 C C . GLN A 1 263 ? -4.253 -10.526 53.060 1.00 36.52 262 GLN A C 1
ATOM 1964 O O . GLN A 1 263 ? -4.680 -9.376 52.825 1.00 35.28 262 GLN A O 1
ATOM 1970 N N . LEU A 1 264 ? -3.731 -11.317 52.125 1.00 31.34 263 LEU A N 1
ATOM 1971 C CA . LEU A 1 264 ? -3.570 -10.895 50.744 1.00 31.62 263 LEU A CA 1
ATOM 1972 C C . LEU A 1 264 ? -4.807 -11.192 49.876 1.00 34.86 263 LEU A C 1
ATOM 1973 O O . LEU A 1 264 ? -5.058 -10.480 48.929 1.00 36.11 263 LEU A O 1
ATOM 1978 N N . GLY A 1 265 ? -5.564 -12.243 50.194 1.00 32.27 264 GLY A N 1
ATOM 1979 C CA . GLY A 1 265 ? -6.737 -12.595 49.419 1.00 33.27 264 GLY A CA 1
ATOM 1980 C C . GLY A 1 265 ? -7.974 -12.957 50.205 1.00 34.28 264 GLY A C 1
ATOM 1981 O O . GLY A 1 265 ? -7.885 -13.334 51.395 1.00 35.68 264 GLY A O 1
ATOM 1990 N N . ALA A 1 267 ? -11.988 -15.060 49.809 1.00 35.99 266 ALA A N 1
ATOM 1991 C CA . ALA A 1 267 ? -12.755 -16.087 49.130 1.00 33.34 266 ALA A CA 1
ATOM 1992 C C . ALA A 1 267 ? -14.249 -15.848 49.426 1.00 34.48 266 ALA A C 1
ATOM 1993 O O . ALA A 1 267 ? -14.603 -15.357 50.503 1.00 32.80 266 ALA A O 1
ATOM 1995 N N . GLY A 1 268 ? -15.109 -16.233 48.479 1.00 32.80 267 GLY A N 1
ATOM 1996 C CA . GLY A 1 268 ? -16.553 -16.221 48.671 1.00 34.76 267 GLY A CA 1
ATOM 1997 C C . GLY A 1 268 ? -17.197 -17.245 47.750 1.00 34.39 267 GLY A C 1
ATOM 1998 O O . GLY A 1 268 ? -16.690 -17.515 46.678 1.00 36.41 267 GLY A O 1
ATOM 1999 N N . ILE A 1 269 ? -18.298 -17.826 48.197 1.00 33.74 268 ILE A N 1
ATOM 2000 C CA . ILE A 1 269 ? -19.138 -18.677 47.366 1.00 33.42 268 ILE A CA 1
ATOM 2001 C C . ILE A 1 269 ? -20.573 -18.178 47.531 1.00 33.05 268 ILE A C 1
ATOM 2002 O O . ILE A 1 269 ? -21.035 -17.955 48.652 1.00 36.98 268 ILE A O 1
ATOM 2007 N N . GLY A 1 270 ? -21.243 -17.951 46.414 1.00 34.85 269 GLY A N 1
ATOM 2008 C CA . GLY A 1 270 ? -22.624 -17.495 46.401 1.00 36.01 269 GLY A CA 1
ATOM 2009 C C . GLY A 1 270 ? -23.506 -18.434 45.608 1.00 33.41 269 GLY A C 1
ATOM 2010 O O . GLY A 1 270 ? -23.061 -19.032 44.621 1.00 34.36 269 GLY A O 1
ATOM 2011 N N . ARG A 1 271 ? -24.765 -18.535 46.023 1.00 34.27 270 ARG A N 1
ATOM 2012 C CA . ARG A 1 271 ? -25.728 -19.428 45.395 1.00 35.09 270 ARG A CA 1
ATOM 2013 C C . ARG A 1 271 ? -26.767 -18.614 44.607 1.00 32.71 270 ARG A C 1
ATOM 2014 O O . ARG A 1 271 ? -27.276 -17.622 45.089 1.00 33.88 270 ARG A O 1
ATOM 2022 N N . LYS A 1 272 ? -27.071 -19.052 43.389 1.00 33.15 271 LYS A N 1
ATOM 2023 C CA . LYS A 1 272 ? -28.117 -18.440 42.572 1.00 31.24 271 LYS A CA 1
ATOM 2024 C C . LYS A 1 272 ? -29.460 -18.906 43.064 1.00 31.71 271 LYS A C 1
ATOM 2025 O O . LYS A 1 272 ? -29.692 -20.085 43.197 1.00 34.75 271 LYS A O 1
ATOM 2031 N N . LYS A 1 273 ? -30.350 -17.976 43.352 1.00 37.13 272 LYS A N 1
ATOM 2032 C CA . LYS A 1 273 ? -31.659 -18.340 43.876 1.00 37.63 272 LYS A CA 1
ATOM 2033 C C . LYS A 1 273 ? -32.621 -18.630 42.758 1.00 37.95 272 LYS A C 1
ATOM 2034 O O . LYS A 1 273 ? -32.473 -18.088 41.664 1.00 37.59 272 LYS A O 1
ATOM 2040 N N . ALA A 1 274 ? -33.591 -19.516 43.032 1.00 37.93 273 ALA A N 1
ATOM 2041 C CA . ALA A 1 274 ? -34.797 -19.620 42.213 1.00 38.66 273 ALA A CA 1
ATOM 2042 C C . ALA A 1 274 ? -35.528 -18.286 42.387 1.00 40.09 273 ALA A C 1
ATOM 2043 O O . ALA A 1 274 ? -35.356 -17.649 43.437 1.00 39.99 273 ALA A O 1
ATOM 2046 N N . SER B 1 9 ? -6.279 -36.297 16.241 1.00 56.76 8 SER B N 1
ATOM 2047 C CA . SER B 1 9 ? -6.070 -36.888 14.861 1.00 56.76 8 SER B CA 1
ATOM 2048 C C . SER B 1 9 ? -6.477 -35.955 13.688 1.00 55.80 8 SER B C 1
ATOM 2049 O O . SER B 1 9 ? -6.144 -36.231 12.530 1.00 56.77 8 SER B O 1
ATOM 2052 N N . VAL B 1 10 ? -7.170 -34.857 13.987 1.00 52.52 9 VAL B N 1
ATOM 2053 C CA . VAL B 1 10 ? -7.570 -33.893 12.954 1.00 49.74 9 VAL B CA 1
ATOM 2054 C C . VAL B 1 10 ? -6.346 -33.117 12.393 1.00 46.14 9 VAL B C 1
ATOM 2055 O O . VAL B 1 10 ? -5.497 -32.626 13.138 1.00 41.77 9 VAL B O 1
ATOM 2059 N N . TRP B 1 11 ? -6.240 -33.067 11.068 1.00 43.62 10 TRP B N 1
ATOM 2060 C CA . TRP B 1 11 ? -5.219 -32.266 10.395 1.00 41.01 10 TRP B CA 1
ATOM 2061 C C . TRP B 1 11 ? -5.919 -31.306 9.419 1.00 43.30 10 TRP B C 1
ATOM 2062 O O . TRP B 1 11 ? -6.820 -31.724 8.704 1.00 43.92 10 TRP B O 1
ATOM 2073 N N . PRO B 1 12 ? -5.523 -30.017 9.399 1.00 44.54 11 PRO B N 1
ATOM 2074 C CA . PRO B 1 12 ? -4.509 -29.398 10.249 1.00 44.61 11 PRO B CA 1
ATOM 2075 C C . PRO B 1 12 ? -4.998 -29.238 11.683 1.00 43.99 11 PRO B C 1
ATOM 2076 O O . PRO B 1 12 ? -6.204 -29.321 11.918 1.00 45.23 11 PRO B O 1
ATOM 2080 N N . PRO B 1 13 ? -4.056 -29.084 12.646 1.00 44.86 12 PRO B N 1
ATOM 2081 C CA . PRO B 1 13 ? -4.367 -29.110 14.076 1.00 43.55 12 PRO B CA 1
ATOM 2082 C C . PRO B 1 13 ? -5.267 -27.933 14.463 1.00 42.43 12 PRO B C 1
ATOM 2083 O O . PRO B 1 13 ? -4.876 -26.785 14.276 1.00 41.09 12 PRO B O 1
ATOM 2087 N N . PRO B 1 14 ? -6.498 -28.212 14.929 1.00 44.01 13 PRO B N 1
ATOM 2088 C CA . PRO B 1 14 ? -7.420 -27.138 15.343 1.00 43.81 13 PRO B CA 1
ATOM 2089 C C . PRO B 1 14 ? -6.818 -26.112 16.318 1.00 39.58 13 PRO B C 1
ATOM 2090 O O . PRO B 1 14 ? -7.182 -24.948 16.288 1.00 39.34 13 PRO B O 1
ATOM 2094 N N . GLY B 1 15 ? -5.884 -26.540 17.145 1.00 39.98 14 GLY B N 1
ATOM 2095 C CA . GLY B 1 15 ? -5.282 -25.654 18.130 1.00 40.24 14 GLY B CA 1
ATOM 2096 C C . GLY B 1 15 ? -4.398 -24.571 17.559 1.00 39.99 14 GLY B C 1
ATOM 2097 O O . GLY B 1 15 ? -4.081 -23.612 18.252 1.00 39.12 14 GLY B O 1
ATOM 2098 N N . LEU B 1 16 ? -3.987 -24.716 16.303 1.00 39.05 15 LEU B N 1
ATOM 2099 C CA . LEU B 1 16 ? -3.248 -23.667 15.640 1.00 37.69 15 LEU B CA 1
ATOM 2100 C C . LEU B 1 16 ? -4.162 -22.643 14.952 1.00 39.17 15 LEU B C 1
ATOM 2101 O O . LEU B 1 16 ? -3.659 -21.657 14.414 1.00 40.49 15 LEU B O 1
ATOM 2106 N N . ASP B 1 17 ? -5.476 -22.875 14.978 1.00 38.33 16 ASP B N 1
ATOM 2107 C CA . ASP B 1 17 ? -6.448 -22.050 14.281 1.00 39.15 16 ASP B CA 1
ATOM 2108 C C . ASP B 1 17 ? -6.972 -20.938 15.183 1.00 41.59 16 ASP B C 1
ATOM 2109 O O . ASP B 1 17 ? -7.827 -21.182 16.028 1.00 42.02 16 ASP B O 1
ATOM 2114 N N . PHE B 1 18 ? -6.483 -19.716 14.990 1.00 43.83 17 PHE B N 1
ATOM 2115 C CA . PHE B 1 18 ? -6.932 -18.559 15.785 1.00 44.71 17 PHE B CA 1
ATOM 2116 C C . PHE B 1 18 ? -7.763 -17.588 14.953 1.00 45.36 17 PHE B C 1
ATOM 2117 O O . PHE B 1 18 ? -7.834 -16.389 15.252 1.00 47.21 17 PHE B O 1
ATOM 2125 N N . SER B 1 19 ? -8.395 -18.100 13.902 1.00 44.12 18 SER B N 1
ATOM 2126 C CA . SER B 1 19 ? -9.161 -17.273 12.980 1.00 42.78 18 SER B 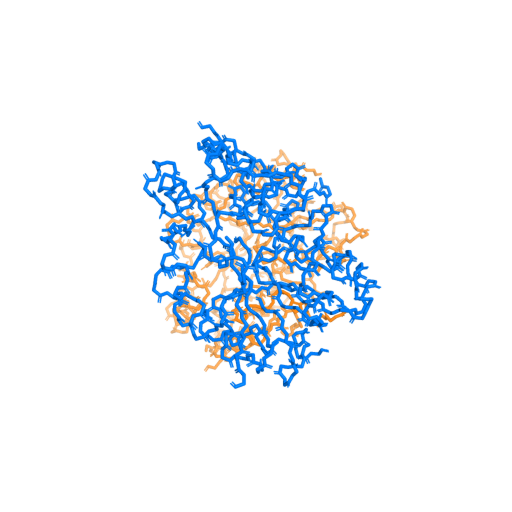CA 1
ATOM 2127 C C . SER B 1 19 ? -8.379 -16.031 12.550 1.00 43.76 18 SER B C 1
ATOM 2128 O O . SER B 1 19 ? -8.929 -14.930 12.465 1.00 46.57 18 SER B O 1
ATOM 2131 N N . LYS B 1 20 ? -7.095 -16.218 12.271 1.00 41.25 19 LYS B N 1
ATOM 2132 C CA . LYS B 1 20 ? -6.240 -15.177 11.708 1.00 40.24 19 LYS B CA 1
ATOM 2133 C C . LYS B 1 20 ? -5.355 -15.846 10.655 1.00 39.72 19 LYS B C 1
ATOM 2134 O O . LYS B 1 20 ? -4.832 -16.964 10.889 1.00 37.71 19 LYS B O 1
ATOM 2137 N N . PRO B 1 21 ? -5.128 -15.147 9.534 1.00 39.94 20 PRO B N 1
ATOM 2138 C CA . PRO B 1 21 ? -4.272 -15.700 8.496 1.00 41.43 20 PRO B CA 1
ATOM 2139 C C . PRO B 1 21 ? -2.826 -15.746 8.940 1.00 42.85 20 PRO B C 1
ATOM 2140 O O . PRO B 1 21 ? -2.423 -14.927 9.769 1.00 45.53 20 PRO B O 1
ATOM 2144 N N . THR B 1 22 ? -2.052 -16.680 8.388 1.00 39.85 21 THR B N 1
ATOM 2145 C CA . THR B 1 22 ? -0.598 -16.602 8.405 1.00 38.59 21 THR B CA 1
ATOM 2146 C C . THR B 1 22 ? -0.034 -16.600 6.982 1.00 38.64 21 THR B C 1
ATOM 2147 O O . THR B 1 22 ? -0.647 -17.135 6.063 1.00 37.93 21 THR B O 1
ATOM 2151 N N . ILE B 1 23 ? 1.130 -15.978 6.806 1.00 38.46 22 ILE B N 1
ATOM 2152 C CA . ILE B 1 23 ? 1.818 -15.976 5.504 1.00 37.56 22 ILE B CA 1
ATOM 2153 C C . ILE B 1 23 ? 1.985 -17.380 4.949 1.00 38.96 22 ILE B C 1
ATOM 2154 O O . ILE B 1 23 ? 1.603 -17.650 3.803 1.00 37.27 22 ILE B O 1
ATOM 2159 N N . ALA B 1 24 ? 2.539 -18.271 5.771 1.00 36.83 23 ALA B N 1
ATOM 2160 C CA . ALA B 1 24 ? 2.782 -19.647 5.363 1.00 36.57 23 ALA B CA 1
ATOM 2161 C C . ALA B 1 24 ? 1.513 -20.285 4.839 1.00 34.81 23 ALA B C 1
ATOM 2162 O O . ALA B 1 24 ? 1.538 -20.963 3.812 1.00 36.13 23 ALA B O 1
ATOM 2164 N N . ARG B 1 25 ? 0.417 -20.118 5.572 1.00 35.17 24 ARG B N 1
ATOM 2165 C CA . ARG B 1 25 ? -0.794 -20.858 5.279 1.00 35.79 24 ARG B CA 1
ATOM 2166 C C . ARG B 1 25 ? -1.514 -20.230 4.079 1.00 36.53 24 ARG B C 1
ATOM 2167 O O . ARG B 1 25 ? -2.150 -20.919 3.297 1.00 33.39 24 ARG B O 1
ATOM 2175 N N . VAL B 1 26 ? -1.408 -18.909 3.920 1.00 35.84 25 VAL B N 1
ATOM 2176 C CA . VAL B 1 26 ? -2.001 -18.287 2.752 1.00 35.65 25 VAL B CA 1
ATOM 2177 C C . VAL B 1 26 ? -1.291 -18.730 1.471 1.00 34.57 25 VAL B C 1
ATOM 2178 O O . VAL B 1 26 ? -1.926 -19.062 0.507 1.00 36.35 25 VAL B O 1
ATOM 2182 N N . TYR B 1 27 ? 0.033 -18.782 1.488 1.00 37.31 26 TYR B N 1
ATOM 2183 C CA . TYR B 1 27 ? 0.818 -19.231 0.342 1.00 33.15 26 TYR B CA 1
ATOM 2184 C C . TYR B 1 27 ? 0.506 -20.691 0.034 1.00 35.08 26 TYR B C 1
ATOM 2185 O O . TYR B 1 27 ? 0.355 -21.048 -1.104 1.00 36.61 26 TYR B O 1
ATOM 2194 N N . ASP B 1 28 ? 0.374 -21.513 1.062 1.00 32.86 27 ASP B N 1
ATOM 2195 C CA . ASP B 1 28 ? -0.001 -22.921 0.929 1.00 36.50 27 ASP B CA 1
ATOM 2196 C C . ASP B 1 28 ? -1.369 -23.078 0.274 1.00 35.87 27 ASP B C 1
ATOM 2197 O O . ASP B 1 28 ? -1.555 -23.957 -0.563 1.00 35.66 27 ASP B O 1
ATOM 2202 N N . ALA B 1 29 ? -2.320 -22.238 0.692 1.00 34.45 28 ALA B N 1
ATOM 2203 C CA . ALA B 1 29 ? -3.640 -22.138 0.052 1.00 33.63 28 ALA B CA 1
ATOM 2204 C C . ALA B 1 29 ? -3.517 -21.769 -1.444 1.00 36.05 28 ALA B C 1
ATOM 2205 O O . ALA B 1 29 ? -4.164 -22.382 -2.296 1.00 38.66 28 ALA B O 1
ATOM 2207 N N . LEU B 1 30 ? -2.718 -20.760 -1.770 1.00 34.99 29 LEU B N 1
ATOM 2208 C CA . LEU B 1 30 ? -2.464 -20.421 -3.172 1.00 37.86 29 LEU B CA 1
ATOM 2209 C C . LEU B 1 30 ? -1.920 -21.576 -4.010 1.00 38.99 29 LEU B C 1
ATOM 2210 O O . LEU B 1 30 ? -2.289 -21.717 -5.164 1.00 39.42 29 LEU B O 1
ATOM 2215 N N . LEU B 1 31 ? -1.037 -22.384 -3.427 1.00 40.34 30 LEU B N 1
ATOM 2216 C CA . LEU B 1 31 ? -0.491 -23.569 -4.091 1.00 40.86 30 LEU B CA 1
ATOM 2217 C C . LEU B 1 31 ? -1.406 -24.802 -4.023 1.00 41.84 30 LEU B C 1
ATOM 2218 O O . LEU B 1 31 ? -1.031 -25.864 -4.490 1.00 43.87 30 LEU B O 1
ATOM 2223 N N . GLY B 1 32 ? -2.580 -24.686 -3.412 1.00 40.46 31 GLY B N 1
ATOM 2224 C CA . GLY B 1 32 ? -3.506 -25.791 -3.336 1.00 40.01 31 GLY B CA 1
ATOM 2225 C C . GLY B 1 32 ? -3.198 -26.846 -2.278 1.00 38.51 31 GLY B C 1
ATOM 2226 O O . GLY B 1 32 ? -3.660 -27.975 -2.381 1.00 38.73 31 GLY B O 1
ATOM 2227 N N . GLY B 1 33 ? -2.397 -26.502 -1.277 1.00 37.22 32 GLY B N 1
ATOM 2228 C CA . GLY B 1 33 ? -2.155 -27.398 -0.178 1.00 35.86 32 GLY B CA 1
ATOM 2229 C C . GLY B 1 33 ? -3.325 -27.433 0.796 1.00 37.20 32 GLY B C 1
ATOM 2230 O O . GLY B 1 33 ? -4.297 -26.676 0.653 1.00 35.97 32 GLY B O 1
ATOM 2231 N N . LYS B 1 34 ? -3.191 -28.303 1.800 1.00 35.45 33 LYS B N 1
ATOM 2232 C CA . LYS B 1 34 ? -4.176 -28.502 2.862 1.00 35.46 33 LYS B CA 1
ATOM 2233 C C . LYS B 1 34 ? -3.720 -27.936 4.234 1.00 35.73 33 LYS B C 1
ATOM 2234 O O . LYS B 1 34 ? -4.447 -28.044 5.222 1.00 33.44 33 LYS B O 1
ATOM 2238 N N . ASP B 1 35 ? -2.535 -27.331 4.302 1.00 34.65 34 ASP B N 1
ATOM 2239 C CA . ASP B 1 35 ? -2.036 -26.812 5.559 1.00 35.46 34 ASP B CA 1
ATOM 2240 C C . ASP B 1 35 ? -2.500 -25.371 5.667 1.00 33.75 34 ASP B C 1
ATOM 2241 O O . ASP B 1 35 ? -1.718 -24.454 5.479 1.00 33.03 34 ASP B O 1
ATOM 2246 N N . ASN B 1 36 ? -3.783 -25.202 5.967 1.00 34.49 35 ASN B N 1
ATOM 2247 C CA . ASN B 1 36 ? -4.360 -23.864 6.048 1.00 35.71 35 ASN B CA 1
ATOM 2248 C C . ASN B 1 36 ? -5.724 -23.915 6.690 1.00 35.62 35 ASN B C 1
ATOM 2249 O O . ASN B 1 36 ? -6.338 -24.991 6.782 1.00 33.72 35 ASN B O 1
ATOM 2254 N N . PHE B 1 37 ? -6.192 -22.750 7.148 1.00 33.14 36 PHE B N 1
ATOM 2255 C CA . PHE B 1 37 ? -7.510 -22.643 7.750 1.00 35.48 36 PHE B CA 1
ATOM 2256 C C . PHE B 1 37 ? -8.378 -21.676 6.937 1.00 35.30 36 PHE B C 1
ATOM 2257 O O . PHE B 1 37 ? -7.926 -21.081 5.963 1.00 35.51 36 PHE B O 1
ATOM 2265 N N . GLU B 1 38 ? -9.630 -21.538 7.349 1.00 38.51 37 GLU B N 1
ATOM 2266 C CA . GLU B 1 38 ? -10.572 -20.683 6.647 1.00 37.30 37 GLU B CA 1
ATOM 2267 C C . GLU B 1 38 ? -10.053 -19.269 6.492 1.00 37.59 37 GLU B C 1
ATOM 2268 O O . GLU B 1 38 ? -10.143 -18.733 5.403 1.00 37.71 37 GLU B O 1
ATOM 2274 N N . ALA B 1 39 ? -9.500 -18.668 7.545 1.00 37.05 38 ALA B N 1
ATOM 2275 C CA . ALA B 1 39 ? -8.970 -17.301 7.427 1.00 38.87 38 ALA B CA 1
ATOM 2276 C C . ALA B 1 39 ? -7.873 -17.197 6.361 1.00 37.72 38 ALA B C 1
ATOM 2277 O O . ALA B 1 39 ? -7.732 -16.169 5.692 1.00 37.43 38 ALA B O 1
ATOM 2279 N N . ASP B 1 40 ? -7.090 -18.248 6.202 1.00 36.09 39 ASP B N 1
ATOM 2280 C CA . ASP B 1 40 ? -6.026 -18.265 5.187 1.00 37.50 39 ASP B CA 1
ATOM 2281 C C . ASP B 1 40 ? -6.601 -18.356 3.786 1.00 35.29 39 ASP B C 1
ATOM 2282 O O . ASP B 1 40 ? -6.184 -17.638 2.896 1.00 34.48 39 ASP B O 1
ATOM 2287 N N . ARG B 1 41 ? -7.584 -19.241 3.615 1.00 36.85 40 ARG B N 1
ATOM 2288 C CA . ARG B 1 41 ? -8.248 -19.416 2.337 1.00 36.80 40 ARG B CA 1
ATOM 2289 C C . ARG B 1 41 ? -9.019 -18.177 1.936 1.00 37.95 40 ARG B C 1
ATOM 2290 O O . ARG B 1 41 ? -9.036 -17.822 0.754 1.00 36.83 40 ARG B O 1
ATOM 2298 N N . ALA B 1 42 ? -9.594 -17.500 2.924 1.00 37.38 41 ALA B N 1
ATOM 2299 C CA . ALA B 1 42 ? -10.331 -16.256 2.707 1.00 39.31 41 ALA B CA 1
ATOM 2300 C C . ALA B 1 42 ? -9.426 -15.133 2.179 1.00 37.39 41 ALA B C 1
ATOM 2301 O O . ALA B 1 42 ? -9.783 -14.436 1.219 1.00 34.71 41 ALA B O 1
ATOM 2303 N N . LEU B 1 43 ? -8.246 -14.961 2.779 1.00 36.53 42 LEU B N 1
ATOM 2304 C CA . LEU B 1 43 ? -7.309 -13.967 2.282 1.00 36.88 42 LEU B CA 1
ATOM 2305 C C . LEU B 1 43 ? -6.756 -14.379 0.905 1.00 38.52 42 LEU B C 1
ATOM 2306 O O . LEU B 1 43 ? -6.564 -13.535 0.052 1.00 37.91 42 LEU B O 1
ATOM 2311 N N . ALA B 1 44 ? -6.509 -15.673 0.683 1.00 37.35 43 ALA B N 1
ATOM 2312 C CA . ALA B 1 44 ? -5.962 -16.110 -0.580 1.00 35.62 43 ALA B CA 1
ATOM 2313 C C . ALA B 1 44 ? -7.006 -15.821 -1.687 1.00 36.13 43 ALA B C 1
ATOM 2314 O O . ALA B 1 44 ? -6.664 -15.313 -2.749 1.00 35.21 43 ALA B O 1
ATOM 2316 N N . ASP B 1 45 ? -8.263 -16.166 -1.445 1.00 36.76 44 ASP B N 1
ATOM 2317 C CA . ASP B 1 45 ? -9.359 -15.861 -2.376 1.00 37.16 44 ASP B CA 1
ATOM 2318 C C . ASP B 1 45 ? -9.516 -14.360 -2.672 1.00 36.76 44 ASP B C 1
ATOM 2319 O O . ASP B 1 45 ? -9.606 -13.930 -3.832 1.00 35.45 44 ASP B O 1
ATOM 2324 N N . TYR B 1 46 ? -9.555 -13.562 -1.621 1.00 34.71 45 TYR B N 1
ATOM 2325 C CA . TYR B 1 46 ? -9.639 -12.108 -1.760 1.00 35.64 45 TYR B CA 1
ATOM 2326 C C . TYR B 1 46 ? -8.491 -11.576 -2.644 1.00 35.62 45 TYR B C 1
ATOM 2327 O O . TYR B 1 46 ? -8.689 -10.817 -3.590 1.00 36.10 45 TYR B O 1
ATOM 2336 N N . ALA B 1 47 ? -7.287 -12.004 -2.332 1.00 35.84 46 ALA B N 1
ATOM 2337 C CA . ALA B 1 47 ? -6.106 -11.559 -3.047 1.00 34.02 46 ALA B CA 1
ATOM 2338 C C . ALA B 1 47 ? -6.192 -11.989 -4.529 1.00 36.00 46 ALA B C 1
ATOM 2339 O O . ALA B 1 47 ? -5.917 -11.186 -5.416 1.00 35.91 46 ALA B O 1
ATOM 2341 N N . CYS B 1 48 ? -6.575 -13.243 -4.794 1.00 34.87 47 CYS B N 1
ATOM 2342 C CA . CYS B 1 48 ? -6.713 -13.724 -6.167 1.00 34.82 47 CYS B CA 1
ATOM 2343 C C . CYS B 1 48 ? -7.772 -12.978 -6.950 1.00 35.38 47 CYS B C 1
ATOM 2344 O O . CYS B 1 48 ? -7.634 -12.802 -8.144 1.00 35.44 47 CYS B O 1
ATOM 2347 N N . LYS B 1 49 ? -8.795 -12.489 -6.271 1.00 37.47 48 LYS B N 1
ATOM 2348 C CA . LYS B 1 49 ? -9.826 -11.686 -6.912 1.00 37.09 48 LYS B CA 1
ATOM 2349 C C . LYS B 1 49 ? -9.347 -10.322 -7.325 1.00 35.86 48 LYS B C 1
ATOM 2350 O O . LYS B 1 49 ? -9.942 -9.719 -8.208 1.00 38.23 48 LYS B O 1
ATOM 2370 N N . ILE B 1 51 ? -5.720 -9.547 -7.678 1.00 34.22 50 ILE B N 1
ATOM 2371 C CA . ILE B 1 51 ? -4.374 -9.567 -8.232 1.00 33.65 50 ILE B CA 1
ATOM 2372 C C . ILE B 1 51 ? -4.283 -10.631 -9.332 1.00 35.05 50 ILE B C 1
ATOM 2373 O O . ILE B 1 51 ? -4.192 -11.842 -9.030 1.00 34.24 50 ILE B O 1
ATOM 2378 N N . PRO B 1 52 ? -4.311 -10.198 -10.602 1.00 36.33 51 PRO B N 1
ATOM 2379 C CA . PRO B 1 52 ? -4.178 -11.123 -11.716 1.00 36.09 51 PRO B CA 1
ATOM 2380 C C . PRO B 1 52 ? -2.909 -11.957 -11.659 1.00 35.45 51 PRO B C 1
ATOM 2381 O O . PRO B 1 52 ? -1.815 -11.437 -11.409 1.00 34.28 51 PRO B O 1
ATOM 2385 N N . GLY B 1 53 ? -3.066 -13.261 -11.842 1.00 34.55 52 GLY B N 1
ATOM 2386 C CA . GLY B 1 53 ? -1.932 -14.149 -11.874 1.00 35.26 52 GLY B CA 1
ATOM 2387 C C . GLY B 1 53 ? -1.313 -14.510 -10.539 1.00 35.07 52 GLY B C 1
ATOM 2388 O O . GLY B 1 53 ? -0.263 -15.142 -10.505 1.00 34.41 52 GLY B O 1
ATOM 2389 N N . LEU B 1 54 ? -1.966 -14.177 -9.431 1.00 35.89 53 LEU B N 1
ATOM 2390 C CA . LEU B 1 54 ? -1.393 -14.481 -8.113 1.00 34.37 53 LEU B CA 1
ATOM 2391 C C . LEU B 1 54 ? -1.018 -15.954 -7.901 1.00 35.86 53 LEU B C 1
ATOM 2392 O O . LEU B 1 54 ? 0.114 -16.240 -7.497 1.00 33.60 53 LEU B O 1
ATOM 2397 N N . LYS B 1 55 ? -1.932 -16.887 -8.138 1.00 32.17 54 LYS B N 1
ATOM 2398 C CA . LYS B 1 55 ? -1.589 -18.307 -7.939 1.00 37.35 54 LYS B CA 1
ATOM 2399 C C . LYS B 1 55 ? -0.428 -18.692 -8.834 1.00 37.64 54 LYS B C 1
ATOM 2400 O O . LYS B 1 55 ? 0.499 -19.391 -8.420 1.00 34.90 54 LYS B O 1
ATOM 2406 N N . GLU B 1 56 ? -0.453 -18.222 -10.076 1.00 36.04 55 GLU B N 1
ATOM 2407 C CA . GLU B 1 56 ? 0.612 -18.580 -11.028 1.00 35.55 55 GLU B CA 1
ATOM 2408 C C . GLU B 1 56 ? 1.951 -17.992 -10.591 1.00 33.39 55 GLU B C 1
ATOM 2409 O O . GLU B 1 56 ? 2.983 -18.653 -10.700 1.00 35.67 55 GLU B O 1
ATOM 2415 N N . SER B 1 57 ? 1.954 -16.783 -10.017 1.00 34.22 56 SER B N 1
ATOM 2416 C CA . SER B 1 57 ? 3.184 -16.219 -9.454 1.00 33.37 56 SER B CA 1
ATOM 2417 C C . SER B 1 57 ? 3.749 -17.096 -8.326 1.00 34.62 56 SER B C 1
ATOM 2418 O O . SER B 1 57 ? 4.971 -17.245 -8.201 1.00 35.77 56 SER B O 1
ATOM 2421 N N . ALA B 1 58 ? 2.879 -17.704 -7.515 1.00 34.93 57 ALA B N 1
ATOM 2422 C CA . ALA B 1 58 ? 3.343 -18.597 -6.455 1.00 34.67 57 ALA B CA 1
ATOM 2423 C C . ALA B 1 58 ? 3.924 -19.890 -7.040 1.00 35.35 57 ALA B C 1
ATOM 2424 O O . ALA B 1 58 ? 4.968 -20.400 -6.575 1.00 34.61 57 ALA B O 1
ATOM 2426 N N . ILE B 1 59 ? 3.277 -20.389 -8.081 1.00 35.62 58 ILE B N 1
ATOM 2427 C CA . ILE B 1 59 ? 3.747 -21.580 -8.840 1.00 34.14 58 ILE B CA 1
ATOM 2428 C C . ILE B 1 59 ? 5.125 -21.314 -9.490 1.00 37.17 58 ILE B C 1
ATOM 2429 O O . ILE B 1 59 ? 6.039 -22.151 -9.399 1.00 34.87 58 ILE B O 1
ATOM 2434 N N . GLU B 1 60 ? 5.285 -20.146 -10.109 1.00 36.21 59 GLU B N 1
ATOM 2435 C CA . GLU B 1 60 ? 6.554 -19.777 -10.722 1.00 36.86 59 GLU B CA 1
ATOM 2436 C C . GLU B 1 60 ? 7.659 -19.600 -9.666 1.00 37.25 59 GLU B C 1
ATOM 2437 O O . GLU B 1 60 ? 8.836 -19.862 -9.944 1.00 38.28 59 GLU B O 1
ATOM 2443 N N . ASN B 1 61 ? 7.287 -19.195 -8.461 1.00 37.72 60 ASN B N 1
ATOM 2444 C CA . ASN B 1 61 ? 8.227 -19.095 -7.348 1.00 37.00 60 ASN B CA 1
ATOM 2445 C C . ASN B 1 61 ? 8.710 -20.498 -6.888 1.00 37.13 60 ASN B C 1
ATOM 2446 O O . ASN B 1 61 ? 9.906 -20.735 -6.720 1.00 35.57 60 ASN B O 1
ATOM 2451 N N . ARG B 1 62 ? 7.783 -21.430 -6.718 1.00 33.73 61 ARG B N 1
ATOM 2452 C CA . ARG B 1 62 ? 8.167 -22.784 -6.442 1.00 36.89 61 ARG B CA 1
ATOM 2453 C C . ARG B 1 62 ? 9.067 -23.341 -7.533 1.00 36.81 61 ARG B C 1
ATOM 2454 O O . ARG B 1 62 ? 10.068 -23.939 -7.240 1.00 37.55 61 ARG B O 1
ATOM 2462 N N . LYS B 1 63 ? 8.713 -23.132 -8.791 1.00 36.38 62 LYS B N 1
ATOM 2463 C CA . LYS B 1 63 ? 9.507 -23.666 -9.883 1.00 36.61 62 LYS B CA 1
ATOM 2464 C C . LYS B 1 63 ? 10.939 -23.116 -9.921 1.00 35.82 62 LYS B C 1
ATOM 2465 O O . LYS B 1 63 ? 11.867 -23.887 -10.154 1.00 34.69 62 LYS B O 1
ATOM 2471 N N . VAL B 1 64 ? 11.125 -21.804 -9.707 1.00 37.71 63 VAL B N 1
ATOM 2472 C CA . VAL B 1 64 ? 12.483 -21.244 -9.603 1.00 35.70 63 VAL B CA 1
ATOM 2473 C C . VAL B 1 64 ? 13.222 -21.727 -8.361 1.00 34.84 63 VAL B C 1
ATOM 2474 O O . VAL B 1 64 ? 14.433 -21.815 -8.367 1.00 35.78 63 VAL B O 1
ATOM 2478 N N . LEU B 1 65 ? 12.498 -22.032 -7.296 1.00 40.46 64 LEU B N 1
ATOM 2479 C CA . LEU B 1 65 ? 13.104 -22.600 -6.104 1.00 38.79 64 LEU B CA 1
ATOM 2480 C C . LEU B 1 65 ? 13.796 -23.908 -6.478 1.00 38.45 64 LEU B C 1
ATOM 2481 O O . LEU B 1 65 ? 14.967 -24.127 -6.108 1.00 36.23 64 LEU B O 1
ATOM 2486 N N . VAL B 1 66 ? 13.085 -24.755 -7.228 1.00 37.19 65 VAL B N 1
ATOM 2487 C CA . VAL B 1 66 ? 13.618 -26.051 -7.655 1.00 35.74 65 VAL B CA 1
ATOM 2488 C C . VAL B 1 66 ? 14.817 -25.830 -8.573 1.00 36.59 65 VAL B C 1
ATOM 2489 O O . VAL B 1 66 ? 15.855 -26.502 -8.436 1.00 35.57 65 VAL B O 1
ATOM 2493 N N . ARG B 1 67 ? 14.685 -24.896 -9.514 1.00 36.39 66 ARG B N 1
ATOM 2494 C CA . ARG B 1 67 ? 15.768 -24.638 -10.471 1.00 34.66 66 ARG B CA 1
ATOM 2495 C C . ARG B 1 67 ? 17.024 -24.065 -9.772 1.00 36.11 66 ARG B C 1
ATOM 2496 O O . ARG B 1 67 ? 18.147 -24.424 -10.133 1.00 35.89 66 ARG B O 1
ATOM 2504 N N . GLY B 1 68 ? 16.836 -23.167 -8.798 1.00 35.42 67 GLY B N 1
ATOM 2505 C CA . GLY B 1 68 ? 17.956 -22.576 -8.075 1.00 33.70 67 GLY B CA 1
ATOM 2506 C C . GLY B 1 68 ? 18.629 -23.559 -7.124 1.00 34.58 67 GLY B C 1
ATOM 2507 O O . GLY B 1 68 ? 19.842 -23.608 -7.020 1.00 33.97 67 GLY B O 1
ATOM 2508 N N . VAL B 1 69 ? 17.834 -24.339 -6.409 1.00 35.16 68 VAL B N 1
ATOM 2509 C CA . VAL B 1 69 ? 18.385 -25.348 -5.499 1.00 36.57 68 VAL B CA 1
ATOM 2510 C C . VAL B 1 69 ? 19.133 -26.415 -6.311 1.00 35.74 68 VAL B C 1
ATOM 2511 O O . VAL B 1 69 ? 20.188 -26.889 -5.886 1.00 35.97 68 VAL B O 1
ATOM 2515 N N . ARG B 1 70 ? 18.615 -26.782 -7.479 1.00 36.78 69 ARG B N 1
ATOM 2516 C CA A ARG B 1 70 ? 19.300 -27.792 -8.315 0.50 36.47 69 ARG B CA 1
ATOM 2517 C CA B ARG B 1 70 ? 19.280 -27.772 -8.338 0.50 37.35 69 ARG B CA 1
ATOM 2518 C C . ARG B 1 70 ? 20.644 -27.268 -8.839 1.00 37.04 69 ARG B C 1
ATOM 2519 O O . ARG B 1 70 ? 21.634 -28.003 -8.857 1.00 35.54 69 ARG B O 1
ATOM 2534 N N . PHE B 1 71 ? 20.682 -26.003 -9.246 1.00 37.19 70 PHE B N 1
ATOM 2535 C CA . PHE B 1 71 ? 21.928 -25.342 -9.628 1.00 36.41 70 PHE B CA 1
ATOM 2536 C C . PHE B 1 71 ? 22.923 -25.321 -8.446 1.00 36.65 70 PHE B C 1
ATOM 2537 O O . PHE B 1 71 ? 24.109 -25.635 -8.592 1.00 35.62 70 PHE B O 1
ATOM 2545 N N . LEU B 1 72 ? 22.423 -24.981 -7.272 1.00 35.41 71 LEU B N 1
ATOM 2546 C CA . LEU B 1 72 ? 23.275 -24.775 -6.100 1.00 34.99 71 LEU B CA 1
ATOM 2547 C C . LEU B 1 72 ? 23.839 -26.098 -5.614 1.00 33.27 71 LEU B C 1
ATOM 2548 O O . LEU B 1 72 ? 25.052 -26.208 -5.399 1.00 34.52 71 LEU B O 1
ATOM 2553 N N . ALA B 1 73 ? 22.972 -27.094 -5.482 1.00 32.42 72 ALA B N 1
ATOM 2554 C CA . ALA B 1 73 ? 23.367 -28.432 -4.982 1.00 33.25 72 ALA B CA 1
ATOM 2555 C C . ALA B 1 73 ? 24.178 -29.236 -5.963 1.00 35.14 72 ALA B C 1
ATOM 2556 O O . ALA B 1 73 ? 25.026 -30.009 -5.553 1.00 36.28 72 ALA B O 1
ATOM 2558 N N . GLY B 1 74 ? 23.921 -29.075 -7.253 1.00 35.84 73 GLY B N 1
ATOM 2559 C CA . GLY B 1 74 ? 24.632 -29.823 -8.281 1.00 37.21 73 GLY B CA 1
ATOM 2560 C C . GLY B 1 74 ? 25.835 -29.082 -8.856 1.00 38.96 73 GLY B C 1
ATOM 2561 O O . GLY B 1 74 ? 26.955 -29.268 -8.415 1.00 40.65 73 GLY B O 1
ATOM 2562 N N . GLU B 1 75 ? 25.584 -28.219 -9.831 1.00 41.58 74 GLU B N 1
ATOM 2563 C CA . GLU B 1 75 ? 26.626 -27.467 -10.525 1.00 42.81 74 GLU B CA 1
ATOM 2564 C C . GLU B 1 75 ? 27.527 -26.704 -9.550 1.00 40.62 74 GLU B C 1
ATOM 2565 O O . GLU B 1 75 ? 28.750 -26.804 -9.639 1.00 37.39 74 GLU B O 1
ATOM 2571 N N . ALA B 1 76 ? 26.926 -25.961 -8.617 1.00 39.21 75 ALA B N 1
ATOM 2572 C CA . ALA B 1 76 ? 27.700 -25.110 -7.711 1.00 37.69 75 ALA B CA 1
ATOM 2573 C C . ALA B 1 76 ? 28.369 -25.888 -6.576 1.00 36.55 75 ALA B C 1
ATOM 2574 O O . ALA B 1 76 ? 29.262 -25.361 -5.906 1.00 36.66 75 ALA B O 1
ATOM 2576 N N . GLY B 1 77 ? 27.937 -27.132 -6.369 1.00 36.28 76 GLY B N 1
ATOM 2577 C CA . GLY B 1 77 ? 28.559 -28.028 -5.417 1.00 37.03 76 GLY B CA 1
ATOM 2578 C C . GLY B 1 77 ? 28.325 -27.675 -3.967 1.00 36.24 76 GLY B C 1
ATOM 2579 O O . GLY B 1 77 ? 29.194 -27.932 -3.115 1.00 36.79 76 GLY B O 1
ATOM 2580 N N . ILE B 1 78 ? 27.162 -27.107 -3.667 1.00 35.02 77 ILE B N 1
ATOM 2581 C CA . ILE B 1 78 ? 26.822 -26.716 -2.290 1.00 34.40 77 ILE B CA 1
ATOM 2582 C C . ILE B 1 78 ? 26.103 -27.868 -1.574 1.00 33.94 77 ILE B C 1
ATOM 2583 O O . ILE B 1 78 ? 25.203 -28.492 -2.120 1.00 33.49 77 ILE B O 1
ATOM 2588 N N . SER B 1 79 ? 26.555 -28.171 -0.365 1.00 34.36 78 SER B N 1
ATOM 2589 C CA . SER B 1 79 ? 26.027 -29.272 0.430 1.00 34.11 78 SER B CA 1
ATOM 2590 C C . SER B 1 79 ? 25.382 -28.771 1.743 1.00 33.62 78 SER B C 1
ATOM 2591 O O . SER B 1 79 ? 24.984 -29.559 2.591 1.00 31.02 78 SER B O 1
ATOM 2594 N N . GLN B 1 80 ? 25.248 -27.462 1.890 1.00 34.79 79 GLN B N 1
ATOM 2595 C CA . GLN B 1 80 ? 24.719 -26.885 3.112 1.00 33.04 79 GLN B CA 1
ATOM 2596 C C . GLN B 1 80 ? 23.781 -25.760 2.772 1.00 34.16 79 GLN B C 1
ATOM 2597 O O . GLN B 1 80 ? 24.189 -24.825 2.074 1.00 31.46 79 GLN B O 1
ATOM 2603 N N . PHE B 1 81 ? 22.542 -25.847 3.286 1.00 34.91 80 PHE B N 1
ATOM 2604 C CA . PHE B 1 81 ? 21.452 -24.929 2.952 1.00 33.08 80 PHE B CA 1
ATOM 2605 C C . PHE B 1 81 ? 20.712 -24.520 4.210 1.00 34.41 80 PHE B C 1
ATOM 2606 O O . PHE B 1 81 ? 20.315 -25.389 5.014 1.00 33.23 80 PHE B O 1
ATOM 2614 N N . LEU B 1 82 ? 20.572 -23.203 4.368 1.00 34.22 81 LEU B N 1
ATOM 2615 C CA . LEU B 1 82 ? 19.727 -22.579 5.372 1.00 35.20 81 LEU B CA 1
ATOM 2616 C C . LEU B 1 82 ? 18.544 -21.914 4.651 1.00 36.78 81 LEU B C 1
ATOM 2617 O O . LEU B 1 82 ? 18.698 -20.874 3.973 1.00 36.46 81 LEU B O 1
ATOM 2622 N N . ASP B 1 83 ? 17.360 -22.526 4.802 1.00 36.72 82 ASP B N 1
ATOM 2623 C CA . ASP B 1 83 ? 16.145 -22.121 4.076 1.00 35.51 82 ASP B CA 1
ATOM 2624 C C . ASP B 1 83 ? 15.283 -21.303 5.017 1.00 35.95 82 ASP B C 1
ATOM 2625 O O . ASP B 1 83 ? 14.592 -21.828 5.870 1.00 33.01 82 ASP B O 1
ATOM 2630 N N . LEU B 1 84 ? 15.362 -19.985 4.871 1.00 34.57 83 LEU B N 1
ATOM 2631 C CA . LEU B 1 84 ? 14.787 -19.056 5.829 1.00 36.18 83 LEU B CA 1
ATOM 2632 C C . LEU B 1 84 ? 13.397 -18.630 5.354 1.00 36.32 83 LEU B C 1
ATOM 2633 O O . LEU B 1 84 ? 13.253 -18.153 4.235 1.00 36.48 83 LEU B O 1
ATOM 2638 N N . GLY B 1 85 ? 12.393 -18.813 6.203 1.00 36.56 84 GLY B N 1
ATOM 2639 C CA . GLY B 1 85 ? 10.991 -18.623 5.789 1.00 36.53 84 GLY B CA 1
ATOM 2640 C C . GLY B 1 85 ? 10.617 -19.707 4.806 1.00 31.86 84 GLY B C 1
ATOM 2641 O O . GLY B 1 85 ? 10.126 -19.441 3.709 1.00 36.00 84 GLY B O 1
ATOM 2642 N N . SER B 1 86 ? 10.788 -20.936 5.233 1.00 35.57 85 SER B N 1
ATOM 2643 C CA . SER B 1 86 ? 10.676 -22.076 4.374 1.00 34.91 85 SER B CA 1
ATOM 2644 C C . SER B 1 86 ? 9.287 -22.334 3.822 1.00 38.22 85 SER B C 1
ATOM 2645 O O . SER B 1 86 ? 9.149 -22.924 2.749 1.00 34.77 85 SER B O 1
ATOM 2648 N N . GLY B 1 87 ? 8.269 -21.960 4.604 1.00 39.95 86 GLY B N 1
ATOM 2649 C CA . GLY B 1 87 ? 6.911 -22.319 4.312 1.00 37.91 86 GLY B CA 1
ATOM 2650 C C . GLY B 1 87 ? 6.569 -23.735 4.689 1.00 36.36 86 GLY B C 1
ATOM 2651 O O . GLY B 1 87 ? 7.398 -24.536 5.237 1.00 35.31 86 GLY B O 1
ATOM 2652 N N . LEU B 1 88 ? 5.331 -24.069 4.356 1.00 35.48 87 LEU B N 1
ATOM 2653 C CA . LEU B 1 88 ? 4.784 -25.399 4.610 1.00 33.35 87 LEU B CA 1
ATOM 2654 C C . LEU B 1 88 ? 5.154 -26.342 3.452 1.00 33.66 87 LEU B C 1
ATOM 2655 O O . LEU B 1 88 ? 5.547 -25.892 2.376 1.00 36.97 87 LEU B O 1
ATOM 2660 N N . PRO B 1 89 ? 5.076 -27.650 3.685 1.00 34.18 88 PRO B N 1
ATOM 2661 C CA . PRO B 1 89 ? 5.589 -28.597 2.705 1.00 36.34 88 PRO B CA 1
ATOM 2662 C C . PRO B 1 89 ? 4.789 -28.619 1.415 1.00 39.76 88 PRO B C 1
ATOM 2663 O O . PRO B 1 89 ? 3.556 -28.517 1.446 1.00 36.57 88 PRO B O 1
ATOM 2667 N N . THR B 1 90 ? 5.525 -28.722 0.300 1.00 39.42 89 THR B N 1
ATOM 2668 C CA . THR B 1 90 ? 4.967 -28.881 -1.030 1.00 41.83 89 THR B CA 1
ATOM 2669 C C . THR B 1 90 ? 5.363 -30.264 -1.575 1.00 41.10 89 THR B C 1
ATOM 2670 O O . THR B 1 90 ? 5.951 -31.088 -0.851 1.00 42.81 89 THR B O 1
ATOM 2674 N N . VAL B 1 91 ? 5.028 -30.542 -2.834 1.00 43.60 90 VAL B N 1
ATOM 2675 C CA . VAL B 1 91 ? 5.437 -31.816 -3.459 1.00 43.06 90 VAL B CA 1
ATOM 2676 C C . VAL B 1 91 ? 6.924 -31.915 -3.796 1.00 41.20 90 VAL B C 1
ATOM 2677 O O . VAL B 1 91 ? 7.417 -33.018 -3.983 1.00 41.83 90 VAL B O 1
ATOM 2681 N N . GLN B 1 92 ? 7.608 -30.779 -3.913 1.00 41.06 91 GLN B N 1
ATOM 2682 C CA . GLN B 1 92 ? 9.053 -30.742 -4.153 1.00 42.53 91 GLN B CA 1
ATOM 2683 C C . GLN B 1 92 ? 9.731 -29.735 -3.216 1.00 38.63 91 GLN B C 1
ATOM 2684 O O . GLN B 1 92 ? 9.855 -28.552 -3.539 1.00 39.26 91 GLN B O 1
ATOM 2690 N N . ASN B 1 93 ? 10.175 -30.218 -2.069 1.00 38.36 92 ASN B N 1
ATOM 2691 C CA . ASN B 1 93 ? 10.816 -29.377 -1.075 1.00 38.01 92 ASN B CA 1
ATOM 2692 C C . ASN B 1 93 ? 12.332 -29.239 -1.303 1.00 37.82 92 ASN B C 1
ATOM 2693 O O . ASN B 1 93 ? 12.973 -30.078 -1.945 1.00 35.98 92 ASN B O 1
ATOM 2698 N N . THR B 1 94 ? 12.891 -28.180 -0.735 1.00 34.34 93 THR B N 1
ATOM 2699 C CA . THR B 1 94 ? 14.298 -27.852 -0.887 1.00 32.75 93 THR B CA 1
ATOM 2700 C C . THR B 1 94 ? 15.221 -29.040 -0.724 1.00 34.55 93 THR B C 1
ATOM 2701 O O . THR B 1 94 ? 16.069 -29.264 -1.576 1.00 34.44 93 THR B O 1
ATOM 2705 N N . HIS B 1 95 ? 15.029 -29.797 0.346 1.00 34.66 94 HIS B N 1
ATOM 2706 C CA . HIS B 1 95 ? 15.880 -30.937 0.637 1.00 34.61 94 HIS B CA 1
ATOM 2707 C C . HIS B 1 95 ? 15.714 -32.098 -0.309 1.00 34.82 94 HIS B C 1
ATOM 2708 O O . HIS B 1 95 ? 16.654 -32.873 -0.498 1.00 35.15 94 HIS B O 1
ATOM 2715 N N . GLU B 1 96 ? 14.530 -32.263 -0.870 1.00 35.37 95 GLU B N 1
ATOM 2716 C CA . GLU B 1 96 ? 14.318 -33.305 -1.881 1.00 38.00 95 GLU B CA 1
ATOM 2717 C C . GLU B 1 96 ? 15.078 -32.925 -3.162 1.00 36.45 95 GLU B C 1
ATOM 2718 O O . GLU B 1 96 ? 15.760 -33.753 -3.728 1.00 37.03 95 GLU B O 1
ATOM 2724 N N . VAL B 1 97 ? 14.967 -31.666 -3.598 1.00 36.88 96 VAL B N 1
ATOM 2725 C CA . VAL B 1 97 ? 15.678 -31.204 -4.792 1.00 35.85 96 VAL B CA 1
ATOM 2726 C C . VAL B 1 97 ? 17.200 -31.325 -4.577 1.00 35.85 96 VAL B C 1
ATOM 2727 O O . VAL B 1 97 ? 17.888 -31.923 -5.398 1.00 37.16 96 VAL B O 1
ATOM 2731 N N . ALA B 1 98 ? 17.707 -30.818 -3.457 1.00 35.42 97 ALA B N 1
ATOM 2732 C CA . ALA B 1 98 ? 19.145 -30.879 -3.172 1.00 36.07 97 ALA B CA 1
ATOM 2733 C C . ALA B 1 98 ? 19.677 -32.307 -3.132 1.00 36.81 97 ALA B C 1
ATOM 2734 O O . ALA B 1 98 ? 20.721 -32.619 -3.728 1.00 37.63 97 ALA B O 1
ATOM 2736 N N . GLN B 1 99 ? 18.966 -33.180 -2.434 1.00 35.77 98 GLN B N 1
ATOM 2737 C CA . GLN B 1 99 ? 19.412 -34.564 -2.290 1.00 37.42 98 GLN B CA 1
ATOM 2738 C C . GLN B 1 99 ? 19.354 -35.316 -3.607 1.00 37.15 98 GLN B C 1
ATOM 2739 O O . GLN B 1 99 ? 20.062 -36.290 -3.793 1.00 40.21 98 GLN B O 1
ATOM 2745 N N . SER B 1 100 ? 18.502 -34.871 -4.523 1.00 38.24 99 SER B N 1
ATOM 2746 C CA . SER B 1 100 ? 18.395 -35.523 -5.835 1.00 36.78 99 SER B CA 1
ATOM 2747 C C . SER B 1 100 ? 19.656 -35.362 -6.701 1.00 36.20 99 SER B C 1
ATOM 2748 O O . SER B 1 100 ? 19.958 -36.224 -7.528 1.00 35.00 99 SER B O 1
ATOM 2751 N N . VAL B 1 101 ? 20.374 -34.260 -6.529 1.00 36.10 100 VAL B N 1
ATOM 2752 C CA . VAL B 1 1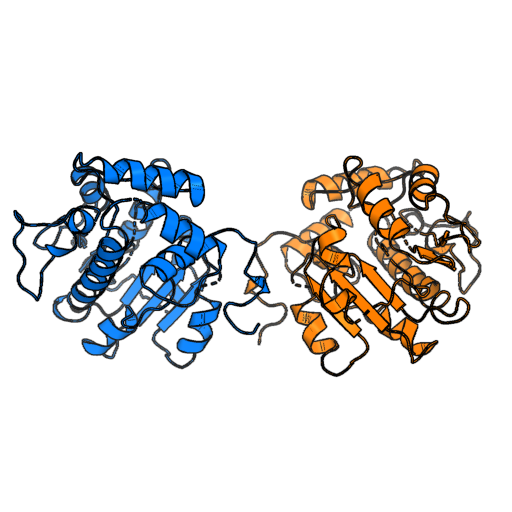01 ? 21.594 -34.002 -7.294 1.00 35.90 100 VAL B CA 1
ATOM 2753 C C . VAL B 1 101 ? 22.836 -34.063 -6.408 1.00 37.78 100 VAL B C 1
ATOM 2754 O O . VAL B 1 101 ? 23.946 -34.125 -6.914 1.00 40.87 100 VAL B O 1
ATOM 2758 N N . ASN B 1 102 ? 22.650 -34.086 -5.090 1.00 36.35 101 ASN B N 1
ATOM 2759 C CA . ASN B 1 102 ? 23.752 -34.093 -4.131 1.00 35.81 101 ASN B CA 1
ATOM 2760 C C . ASN B 1 102 ? 23.339 -34.824 -2.838 1.00 35.11 101 ASN B C 1
ATOM 2761 O O . ASN B 1 102 ? 22.790 -34.215 -1.933 1.00 34.92 101 ASN B O 1
ATOM 2766 N N . PRO B 1 103 ? 23.571 -36.145 -2.757 1.00 36.03 102 PRO B N 1
ATOM 2767 C CA . PRO B 1 103 ? 23.135 -36.948 -1.606 1.00 36.25 102 PRO B CA 1
ATOM 2768 C C . PRO B 1 103 ? 23.666 -36.516 -0.240 1.00 37.98 102 PRO B C 1
ATOM 2769 O O . PRO B 1 103 ? 23.084 -36.871 0.787 1.00 38.85 102 PRO B O 1
ATOM 2773 N N . ASP B 1 104 ? 24.753 -35.752 -0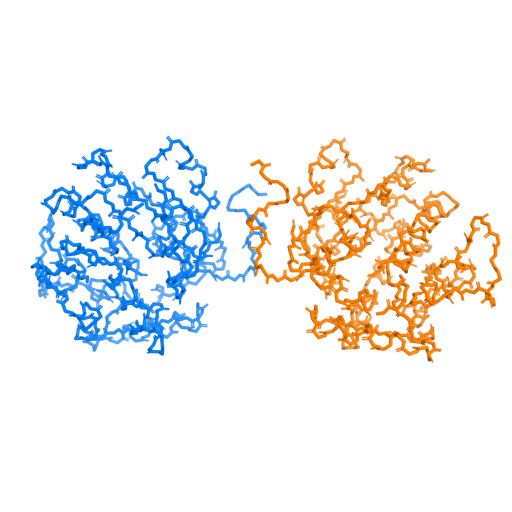.227 1.00 38.82 103 ASP B N 1
ATOM 2774 C CA . ASP B 1 104 ? 25.303 -35.226 1.018 1.00 38.74 103 ASP B CA 1
ATOM 2775 C C . ASP B 1 104 ? 24.610 -33.970 1.500 1.00 38.90 103 ASP B C 1
ATOM 2776 O O . ASP B 1 104 ? 24.952 -33.478 2.560 1.00 40.44 103 ASP B O 1
ATOM 2781 N N . ALA B 1 105 ? 23.674 -33.424 0.728 1.00 38.46 104 ALA B N 1
ATOM 2782 C CA . ALA B 1 105 ? 23.132 -32.109 1.041 1.00 37.26 104 ALA B CA 1
ATOM 2783 C C . ALA B 1 105 ? 22.459 -32.132 2.407 1.00 37.97 104 ALA B C 1
ATOM 2784 O O . ALA B 1 105 ? 21.764 -33.083 2.751 1.00 37.77 104 ALA B O 1
ATOM 2786 N N . ARG B 1 106 ? 22.715 -31.080 3.184 1.00 37.62 105 ARG B N 1
ATOM 2787 C CA . ARG B 1 106 ? 22.089 -30.874 4.464 1.00 36.22 105 ARG B CA 1
ATOM 2788 C C . ARG B 1 106 ? 21.320 -29.565 4.403 1.00 36.25 105 ARG B C 1
ATOM 2789 O O . ARG B 1 106 ? 21.819 -28.557 3.890 1.00 33.64 105 ARG B O 1
ATOM 2797 N N . VAL B 1 107 ? 20.092 -29.605 4.914 1.00 35.35 106 VAL B N 1
ATOM 2798 C CA . VAL B 1 107 ? 19.164 -28.484 4.851 1.00 36.36 106 VAL B CA 1
ATOM 2799 C C . VAL B 1 107 ? 18.574 -28.220 6.235 1.00 35.98 106 VAL B C 1
ATOM 2800 O O . VAL B 1 107 ? 18.134 -29.139 6.930 1.00 32.68 106 VAL B O 1
ATOM 2804 N N . VAL B 1 108 ? 18.631 -26.957 6.639 1.00 36.31 107 VAL B N 1
ATOM 2805 C CA . VAL B 1 108 ? 17.957 -26.502 7.848 1.00 36.74 107 VAL B CA 1
ATOM 2806 C C . VAL B 1 108 ? 16.864 -25.499 7.424 1.00 35.76 107 VAL B C 1
ATOM 2807 O O . VAL B 1 108 ? 17.126 -24.493 6.782 1.00 36.48 107 VAL B O 1
ATOM 2811 N N . TYR B 1 109 ? 15.627 -25.840 7.767 1.00 35.08 108 TYR B N 1
ATOM 2812 C CA . TYR B 1 109 ? 14.471 -25.046 7.435 1.00 34.55 108 TYR B CA 1
ATOM 2813 C C . TYR B 1 109 ? 14.087 -24.222 8.646 1.00 33.80 108 TYR B C 1
ATOM 2814 O O . TYR B 1 109 ? 14.137 -24.709 9.774 1.00 38.09 108 TYR B O 1
ATOM 2823 N N . VAL B 1 110 ? 13.714 -22.980 8.423 1.00 35.52 109 VAL B N 1
ATOM 2824 C CA . VAL B 1 110 ? 13.297 -22.103 9.500 1.00 35.53 109 VAL B CA 1
ATOM 2825 C C . VAL B 1 110 ? 12.038 -21.368 9.069 1.00 36.69 109 VAL B C 1
ATOM 2826 O O . VAL B 1 110 ? 11.951 -20.887 7.923 1.00 33.44 109 VAL B O 1
ATOM 2830 N N . ASP B 1 111 ? 11.072 -21.266 9.988 1.00 39.14 110 ASP B N 1
ATOM 2831 C CA . ASP B 1 111 ? 9.842 -20.500 9.744 1.00 38.61 110 ASP B CA 1
ATOM 2832 C C . ASP B 1 111 ? 9.209 -20.044 11.051 1.00 38.60 110 ASP B C 1
ATOM 2833 O O . ASP B 1 111 ? 9.327 -20.701 12.086 1.00 38.83 110 ASP B O 1
ATOM 2838 N N . ILE B 1 112 ? 8.536 -18.908 10.985 1.00 37.64 111 ILE B N 1
ATOM 2839 C CA A ILE B 1 112 ? 7.858 -18.328 12.137 0.50 37.18 111 ILE B CA 1
ATOM 2840 C CA B ILE B 1 112 ? 7.863 -18.344 12.147 0.50 36.85 111 ILE B CA 1
ATOM 2841 C C . ILE B 1 112 ? 6.554 -19.067 12.473 1.00 37.49 111 ILE B C 1
ATOM 2842 O O . ILE B 1 112 ? 6.087 -19.014 13.599 1.00 36.47 111 ILE B O 1
ATOM 2851 N N . ASP B 1 113 ? 5.970 -19.770 11.502 1.00 35.50 112 ASP B N 1
ATOM 2852 C CA . ASP B 1 113 ? 4.648 -20.394 11.703 1.00 34.87 112 ASP B CA 1
ATOM 2853 C C . ASP B 1 113 ? 4.873 -21.768 12.333 1.00 35.00 112 ASP B C 1
ATOM 2854 O O . ASP B 1 113 ? 5.520 -22.612 11.725 1.00 33.67 112 ASP B O 1
ATOM 2859 N N . PRO B 1 114 ? 4.333 -22.004 13.532 1.00 33.93 113 PRO B N 1
ATOM 2860 C CA . PRO B 1 114 ? 4.564 -23.271 14.180 1.00 36.05 113 PRO B CA 1
ATOM 2861 C C . PRO B 1 114 ? 4.052 -24.528 13.460 1.00 34.82 113 PRO B C 1
ATOM 2862 O O . PRO B 1 114 ? 4.480 -25.650 13.789 1.00 36.67 113 PRO B O 1
ATOM 2874 N N . VAL B 1 116 ? 4.703 -25.262 10.518 1.00 35.06 115 VAL B N 1
ATOM 2875 C CA . VAL B 1 116 ? 5.884 -25.741 9.756 1.00 34.35 115 VAL B CA 1
ATOM 2876 C C . VAL B 1 116 ? 6.668 -26.771 10.587 1.00 35.26 115 VAL B C 1
ATOM 2877 O O . VAL B 1 116 ? 6.990 -27.854 10.107 1.00 38.44 115 VAL B O 1
ATOM 2881 N N . LEU B 1 117 ? 6.959 -26.460 11.840 1.00 35.75 116 LEU B N 1
ATOM 2882 C CA . LEU B 1 117 ? 7.617 -27.457 12.701 1.00 36.35 116 LEU B CA 1
ATOM 2883 C C . LEU B 1 117 ? 6.751 -28.695 12.896 1.00 34.27 116 LEU B C 1
ATOM 2884 O O . LEU B 1 117 ? 7.229 -29.842 12.820 1.00 36.04 116 LEU B O 1
ATOM 2889 N N . THR B 1 118 ? 5.477 -28.487 13.173 1.00 35.61 117 THR B N 1
ATOM 2890 C CA . THR B 1 118 ? 4.582 -29.588 13.506 1.00 35.24 117 THR B CA 1
ATOM 2891 C C . THR B 1 118 ? 4.502 -30.570 12.337 1.00 35.92 117 THR B C 1
ATOM 2892 O O . THR B 1 118 ? 4.686 -31.752 12.523 1.00 37.12 117 THR B O 1
ATOM 2896 N N . HIS B 1 119 ? 4.272 -30.070 11.131 1.00 35.62 118 HIS B N 1
ATOM 2897 C CA . HIS B 1 119 ? 4.246 -30.952 9.966 1.00 35.54 118 HIS B CA 1
ATOM 2898 C C . HIS B 1 119 ? 5.646 -31.466 9.608 1.00 35.92 118 HIS B C 1
ATOM 2899 O O . HIS B 1 119 ? 5.834 -32.647 9.337 1.00 34.97 118 HIS B O 1
ATOM 2906 N N . GLY B 1 120 ? 6.609 -30.553 9.571 1.00 35.05 119 GLY B N 1
ATOM 2907 C CA . GLY B 1 120 ? 7.962 -30.899 9.138 1.00 35.82 119 GLY B CA 1
ATOM 2908 C C . GLY B 1 120 ? 8.604 -31.966 10.006 1.00 36.84 119 GLY B C 1
ATOM 2909 O O . GLY B 1 120 ? 9.296 -32.841 9.500 1.00 34.57 119 GLY B O 1
ATOM 2910 N N . ARG B 1 121 ? 8.389 -31.888 11.315 1.00 37.66 120 ARG B N 1
ATOM 2911 C CA . ARG B 1 121 ? 8.935 -32.884 12.245 1.00 42.83 120 ARG B CA 1
ATOM 2912 C C . ARG B 1 121 ? 8.583 -34.307 11.812 1.00 40.61 120 ARG B C 1
ATOM 2913 O O . ARG B 1 121 ? 9.443 -35.200 11.796 1.00 43.62 120 ARG B O 1
ATOM 2921 N N . ALA B 1 122 ? 7.322 -34.527 11.450 1.00 40.17 121 ALA B N 1
ATOM 2922 C CA . ALA B 1 122 ? 6.863 -35.865 11.066 1.00 36.56 121 ALA B CA 1
ATOM 2923 C C . ALA B 1 122 ? 7.480 -36.262 9.747 1.00 36.12 121 ALA B C 1
ATOM 2924 O O . ALA B 1 122 ? 7.876 -37.417 9.559 1.00 32.94 121 ALA B O 1
ATOM 2926 N N . LEU B 1 123 ? 7.570 -35.300 8.835 1.00 34.68 122 LEU B N 1
ATOM 2927 C CA . LEU B 1 123 ? 8.100 -35.546 7.488 1.00 34.22 122 LEU B CA 1
ATOM 2928 C C . LEU B 1 123 ? 9.577 -35.907 7.558 1.00 36.44 122 LEU B C 1
ATOM 2929 O O . LEU B 1 123 ? 10.034 -36.790 6.827 1.00 32.40 122 LEU B O 1
ATOM 2934 N N . LEU B 1 124 ? 10.315 -35.251 8.458 1.00 37.48 123 LEU B N 1
ATOM 2935 C CA . LEU B 1 124 ? 11.782 -35.370 8.513 1.00 37.42 123 LEU B CA 1
ATOM 2936 C C . LEU B 1 124 ? 12.317 -36.300 9.593 1.00 37.04 123 LEU B C 1
ATOM 2937 O O . LEU B 1 124 ? 13.520 -36.347 9.805 1.00 38.84 123 LEU B O 1
ATOM 2942 N N . ALA B 1 125 ? 11.425 -37.019 10.266 1.00 39.98 124 ALA B N 1
ATOM 2943 C CA . ALA B 1 125 ? 11.773 -37.886 11.394 1.00 40.01 124 ALA B CA 1
ATOM 2944 C C . ALA B 1 125 ? 12.856 -38.915 11.077 1.00 43.72 124 ALA B C 1
ATOM 2945 O O . ALA B 1 125 ? 13.621 -39.303 11.962 1.00 46.14 124 ALA B O 1
ATOM 2947 N N . LYS B 1 126 ? 12.918 -39.378 9.835 1.00 44.44 125 LYS B N 1
ATOM 2948 C CA . LYS B 1 126 ? 13.896 -40.415 9.445 1.00 43.94 125 LYS B CA 1
ATOM 2949 C C . LYS B 1 126 ? 15.071 -39.878 8.590 1.00 42.86 125 LYS B C 1
ATOM 2950 O O . LYS B 1 126 ? 15.798 -40.654 7.984 1.00 41.76 125 LYS B O 1
ATOM 2956 N N . ASP B 1 127 ? 15.248 -38.559 8.526 1.00 41.21 126 ASP B N 1
ATOM 2957 C CA . ASP B 1 127 ? 16.265 -37.964 7.671 1.00 40.45 126 ASP B CA 1
ATOM 2958 C C . ASP B 1 127 ? 17.235 -37.194 8.543 1.00 40.24 126 ASP B C 1
ATOM 2959 O O . ASP B 1 127 ? 16.937 -36.072 8.958 1.00 41.08 126 ASP B O 1
ATOM 2964 N N . PRO B 1 128 ? 18.407 -37.787 8.816 1.00 40.83 127 PRO B N 1
ATOM 2965 C CA . PRO B 1 128 ? 19.392 -37.143 9.682 1.00 40.63 127 PRO B CA 1
ATOM 2966 C C . PRO B 1 128 ? 20.043 -35.905 9.077 1.00 40.93 127 PRO B C 1
ATOM 2967 O O . PRO B 1 128 ? 20.710 -35.160 9.804 1.00 41.60 127 PRO B O 1
ATOM 2971 N N . ASN B 1 129 ? 19.862 -35.684 7.772 1.00 38.71 128 ASN B N 1
ATOM 2972 C CA . ASN B 1 129 ? 20.529 -34.581 7.115 1.00 38.31 128 ASN B CA 1
ATOM 2973 C C . ASN B 1 129 ? 19.597 -33.389 6.930 1.00 37.34 128 ASN B C 1
ATOM 2974 O O . ASN B 1 129 ? 19.933 -32.451 6.215 1.00 39.40 128 ASN B O 1
ATOM 2979 N N . THR B 1 130 ? 18.436 -33.404 7.585 1.00 36.42 129 THR B N 1
ATOM 2980 C CA . THR B 1 130 ? 17.472 -32.290 7.443 1.00 36.14 129 THR B CA 1
ATOM 2981 C C . THR B 1 130 ? 16.826 -31.979 8.784 1.00 36.19 129 THR B C 1
ATOM 2982 O O . THR B 1 130 ? 16.525 -32.893 9.554 1.00 38.96 129 THR B O 1
ATOM 2986 N N . ALA B 1 131 ? 16.670 -30.689 9.078 1.00 36.86 130 ALA B N 1
ATOM 2987 C CA . ALA B 1 131 ? 16.082 -30.217 10.326 1.00 34.42 130 ALA B CA 1
ATOM 2988 C C . ALA B 1 131 ? 15.196 -29.024 10.068 1.00 36.09 130 ALA B C 1
ATOM 2989 O O . ALA B 1 131 ? 15.286 -28.373 9.012 1.00 35.30 130 ALA B O 1
ATOM 2991 N N . VAL B 1 132 ? 14.313 -28.763 11.038 1.00 35.76 131 VAL B N 1
ATOM 2992 C CA . VAL B 1 132 ? 13.375 -27.674 10.990 1.00 34.07 131 VAL B CA 1
ATOM 2993 C C . VAL B 1 132 ? 13.189 -27.102 12.398 1.00 34.03 131 VAL B C 1
ATOM 2994 O O . VAL B 1 132 ? 13.138 -27.818 13.386 1.00 31.56 131 VAL B O 1
ATOM 2998 N N . PHE B 1 133 ? 13.121 -25.795 12.482 1.00 33.15 132 PHE B N 1
ATOM 2999 C CA . PHE B 1 133 ? 12.778 -25.141 13.733 1.00 34.81 132 PHE B CA 1
ATOM 3000 C C . PHE B 1 133 ? 12.012 -23.847 13.498 1.00 35.57 132 PHE B C 1
ATOM 3001 O O . PHE B 1 133 ? 11.967 -23.349 12.380 1.00 34.29 132 PHE B O 1
ATOM 3009 N N . THR B 1 134 ? 11.384 -23.347 14.565 1.00 34.60 133 THR B N 1
ATOM 3010 C CA . THR B 1 134 ? 10.582 -22.150 14.551 1.00 35.76 133 THR B CA 1
ATOM 3011 C C . THR B 1 134 ? 11.418 -20.958 14.997 1.00 37.06 133 THR B C 1
ATOM 3012 O O . THR B 1 134 ? 12.097 -21.019 16.007 1.00 37.18 133 THR B O 1
ATOM 3016 N N . ALA B 1 135 ? 11.403 -19.879 14.234 1.00 35.71 134 ALA B N 1
ATOM 3017 C CA . ALA B 1 135 ? 12.123 -18.695 14.655 1.00 35.46 134 ALA B CA 1
ATOM 3018 C C . ALA B 1 135 ? 11.771 -17.558 13.710 1.00 36.24 134 ALA B C 1
ATOM 3019 O O . ALA B 1 135 ? 11.233 -17.786 12.632 1.00 35.06 134 ALA B O 1
ATOM 3021 N N . ASP B 1 136 ? 12.067 -16.351 14.147 1.00 35.13 135 ASP B N 1
ATOM 3022 C CA . ASP B 1 136 ? 11.887 -15.138 13.373 1.00 37.07 135 ASP B CA 1
ATOM 3023 C C . ASP B 1 136 ? 13.203 -14.768 12.690 1.00 38.35 135 ASP B C 1
ATOM 3024 O O . ASP B 1 136 ? 14.221 -14.510 13.327 1.00 38.25 135 ASP B O 1
ATOM 3029 N N . VAL B 1 137 ? 13.137 -14.730 11.378 1.00 41.40 136 VAL B N 1
ATOM 3030 C CA . VAL B 1 137 ? 14.259 -14.468 10.497 1.00 43.13 136 VAL B CA 1
ATOM 3031 C C . VAL B 1 137 ? 14.876 -13.078 10.702 1.00 42.20 136 VAL B C 1
ATOM 3032 O O . VAL B 1 137 ? 16.050 -12.854 10.370 1.00 41.73 136 VAL B O 1
ATOM 3036 N N . ARG B 1 138 ? 14.100 -12.155 11.283 1.00 39.54 137 ARG B N 1
ATOM 3037 C CA . ARG B 1 138 ? 14.608 -10.825 11.604 1.00 38.30 137 ARG B CA 1
ATOM 3038 C C . ARG B 1 138 ? 15.555 -10.797 12.800 1.00 38.20 137 ARG B C 1
ATOM 3039 O O . ARG B 1 138 ? 16.043 -9.732 13.172 1.00 37.29 137 ARG B O 1
ATOM 3047 N N . ASP B 1 139 ? 15.802 -11.959 13.401 1.00 38.88 138 ASP B N 1
ATOM 3048 C CA . ASP B 1 139 ? 16.797 -12.103 14.469 1.00 38.88 138 ASP B CA 1
ATOM 3049 C C . ASP B 1 139 ? 17.893 -13.096 14.070 1.00 37.29 138 ASP B C 1
ATOM 3050 O O . ASP B 1 139 ? 17.930 -14.223 14.576 1.00 37.05 138 ASP B O 1
ATOM 3055 N N . PRO B 1 140 ? 18.804 -12.677 13.175 1.00 38.32 139 PRO B N 1
ATOM 3056 C CA . PRO B 1 140 ? 19.821 -13.608 12.653 1.00 37.33 139 PRO B CA 1
ATOM 3057 C C . PRO B 1 140 ? 20.709 -14.234 13.720 1.00 37.30 139 PRO B C 1
ATOM 3058 O O . PRO B 1 140 ? 21.079 -15.389 13.591 1.00 36.16 139 PRO B O 1
ATOM 3062 N N . GLU B 1 141 ? 21.030 -13.480 14.762 1.00 41.47 140 GLU B N 1
ATOM 3063 C CA . GLU B 1 141 ? 21.891 -13.992 15.821 1.00 45.26 140 GLU B CA 1
ATOM 3064 C C . GLU B 1 141 ? 21.244 -15.205 16.490 1.00 43.00 140 GLU B C 1
ATOM 3065 O O . GLU B 1 141 ? 21.917 -16.167 16.813 1.00 42.26 140 GLU B O 1
ATOM 3071 N N . TYR B 1 142 ? 19.929 -15.159 16.682 1.00 42.00 141 TYR B N 1
ATOM 3072 C CA . TYR B 1 142 ? 19.224 -16.286 17.265 1.00 40.94 141 TYR B CA 1
ATOM 3073 C C . TYR B 1 142 ? 19.292 -17.490 16.305 1.00 37.21 141 TYR B C 1
ATOM 3074 O O . TYR B 1 142 ? 19.582 -18.597 16.715 1.00 35.49 141 TYR B O 1
ATOM 3083 N N . ILE B 1 143 ? 19.046 -17.259 15.025 1.00 36.11 142 ILE B N 1
ATOM 3084 C CA . ILE B 1 143 ? 19.001 -18.347 14.036 1.00 35.65 142 ILE B CA 1
ATOM 3085 C C . ILE B 1 143 ? 20.403 -18.920 13.851 1.00 38.01 142 ILE B C 1
ATOM 3086 O O . ILE B 1 143 ? 20.599 -20.146 13.942 1.00 36.38 142 ILE B O 1
ATOM 3091 N N . LEU B 1 144 ? 21.379 -18.033 13.628 1.00 37.65 143 LEU B N 1
ATOM 3092 C CA . LEU B 1 144 ? 22.747 -18.458 13.301 1.00 39.34 143 LEU B CA 1
ATOM 3093 C C . LEU B 1 144 ? 23.402 -19.239 14.439 1.00 40.80 143 LEU B C 1
ATOM 3094 O O . LEU B 1 144 ? 24.273 -20.095 14.203 1.00 42.73 143 LEU B O 1
ATOM 3099 N N . ASN B 1 145 ? 22.953 -18.984 15.665 1.00 39.33 144 ASN B N 1
ATOM 3100 C CA . ASN B 1 145 ? 23.483 -19.672 16.811 1.00 37.63 144 ASN B CA 1
ATOM 3101 C C . ASN B 1 145 ? 22.594 -20.783 17.326 1.00 36.48 144 ASN B C 1
ATOM 3102 O O . ASN B 1 145 ? 22.930 -21.420 18.297 1.00 35.86 144 ASN B O 1
ATOM 3107 N N . HIS B 1 146 ? 21.482 -21.052 16.650 1.00 36.19 145 HIS B N 1
ATOM 3108 C CA . HIS B 1 146 ? 20.550 -22.106 17.091 1.00 35.76 145 HIS B CA 1
ATOM 3109 C C . HIS B 1 146 ? 21.217 -23.485 17.015 1.00 36.25 145 HIS B C 1
ATOM 3110 O O . HIS B 1 146 ? 21.999 -23.736 16.103 1.00 37.81 145 HIS B O 1
ATOM 3117 N N . PRO B 1 147 ? 20.934 -24.380 17.976 1.00 35.38 146 PRO B N 1
ATOM 3118 C CA . PRO B 1 147 ? 21.564 -25.710 17.955 1.00 36.27 146 PRO B CA 1
ATOM 3119 C C . PRO B 1 147 ? 21.440 -26.482 16.657 1.00 37.63 146 PRO B C 1
ATOM 3120 O O . PRO B 1 147 ? 22.355 -27.222 16.304 1.00 36.45 146 PRO B O 1
ATOM 3124 N N . ASP B 1 148 ? 20.320 -26.327 15.956 1.00 40.57 147 ASP B N 1
ATOM 3125 C CA . ASP B 1 148 ? 20.101 -27.055 14.702 1.00 42.94 147 ASP B CA 1
ATOM 3126 C C . ASP B 1 148 ? 20.997 -26.546 13.584 1.00 42.77 147 ASP B C 1
ATOM 3127 O O . ASP B 1 148 ? 21.508 -27.349 12.794 1.00 43.90 147 ASP B O 1
ATOM 3132 N N . VAL B 1 149 ? 21.187 -25.225 13.524 1.00 41.46 148 VAL B N 1
ATOM 3133 C CA . VAL B 1 149 ? 22.178 -24.619 12.642 1.00 40.03 148 VAL B CA 1
ATOM 3134 C C . VAL B 1 149 ? 23.601 -25.047 13.041 1.00 42.29 148 VAL B C 1
ATOM 3135 O O . VAL B 1 149 ? 24.362 -25.513 12.203 1.00 41.24 148 VAL B O 1
ATOM 3139 N N . ARG B 1 150 ? 23.953 -24.920 14.315 1.00 41.92 149 ARG B N 1
ATOM 3140 C CA . ARG B 1 150 ? 25.296 -25.282 14.761 1.00 42.85 149 ARG B CA 1
ATOM 3141 C C . ARG B 1 150 ? 25.683 -26.733 14.445 1.00 42.89 149 ARG B C 1
ATOM 3142 O O . ARG B 1 150 ? 26.832 -27.011 14.053 1.00 42.09 149 ARG B O 1
ATOM 3150 N N . ARG B 1 151 ? 24.737 -27.652 14.598 1.00 42.02 150 ARG B N 1
ATOM 3151 C CA . ARG B 1 151 ? 25.029 -29.059 14.361 1.00 45.16 150 ARG B CA 1
ATOM 3152 C C . ARG B 1 151 ? 24.934 -29.481 12.889 1.00 44.64 150 ARG B C 1
ATOM 3153 O O . ARG B 1 151 ? 25.383 -30.564 12.551 1.00 44.66 150 ARG B O 1
ATOM 3169 N N . ILE B 1 153 ? 25.312 -26.954 9.915 1.00 39.07 152 ILE B N 1
ATOM 3170 C CA . ILE B 1 153 ? 25.989 -26.088 8.963 1.00 37.92 152 ILE B CA 1
ATOM 3171 C C . ILE B 1 153 ? 27.325 -25.622 9.545 1.00 36.88 152 ILE B C 1
ATOM 3172 O O . ILE B 1 153 ? 27.386 -25.133 10.663 1.00 35.47 152 ILE B O 1
ATOM 3177 N N . ASP B 1 154 ? 28.393 -25.839 8.776 1.00 36.02 153 ASP B N 1
ATOM 3178 C CA . ASP B 1 154 ? 29.721 -25.325 9.041 1.00 35.73 153 ASP B CA 1
ATOM 3179 C C . ASP B 1 154 ? 29.940 -24.127 8.121 1.00 36.02 153 ASP B C 1
ATOM 3180 O O . ASP B 1 154 ? 30.120 -24.286 6.898 1.00 37.05 153 ASP B O 1
ATOM 3185 N N . PHE B 1 155 ? 29.887 -22.925 8.694 1.00 36.52 154 PHE B N 1
ATOM 3186 C CA . PHE B 1 155 ? 29.995 -21.687 7.910 1.00 39.96 154 PHE B CA 1
ATOM 3187 C C . PHE B 1 155 ? 31.438 -21.306 7.525 1.00 39.82 154 PHE B C 1
ATOM 3188 O O . PHE B 1 155 ? 31.670 -20.254 6.912 1.00 43.57 154 PHE B O 1
ATOM 3196 N N . SER B 1 156 ? 32.399 -22.152 7.881 1.00 38.50 155 SER B N 1
ATOM 3197 C CA . SER B 1 156 ? 33.771 -22.009 7.378 1.00 38.49 155 SER B CA 1
ATOM 3198 C C . SER B 1 156 ? 33.876 -22.661 6.000 1.00 39.19 155 SER B C 1
ATOM 3199 O O . SER B 1 156 ? 34.876 -22.486 5.306 1.00 41.87 155 SER B O 1
ATOM 3202 N N . ARG B 1 157 ? 32.842 -23.423 5.634 1.00 39.42 156 ARG B N 1
ATOM 3203 C CA . ARG B 1 157 ? 32.704 -24.049 4.331 1.00 40.13 156 ARG B CA 1
ATOM 3204 C C . ARG B 1 157 ? 31.524 -23.416 3.589 1.00 41.24 156 ARG B C 1
ATOM 3205 O O . ARG B 1 157 ? 30.606 -22.889 4.212 1.00 43.41 156 ARG B O 1
ATOM 3213 N N . PRO B 1 158 ? 31.563 -23.433 2.252 1.00 42.82 157 PRO B N 1
ATOM 3214 C CA . PRO B 1 158 ? 30.454 -22.821 1.516 1.00 43.38 157 PRO B CA 1
ATOM 3215 C C . PRO B 1 158 ? 29.074 -23.401 1.840 1.00 40.66 157 PRO B C 1
ATOM 3216 O O . PRO B 1 158 ? 28.900 -24.629 1.987 1.00 40.24 157 PRO B O 1
ATOM 3220 N N . ALA B 1 159 ? 28.120 -22.482 1.941 1.00 39.26 158 ALA B N 1
ATOM 3221 C CA . ALA B 1 159 ? 26.738 -22.770 2.250 1.00 34.74 158 ALA B CA 1
ATOM 3222 C C . ALA B 1 159 ? 25.911 -21.926 1.297 1.00 34.84 158 ALA B C 1
ATOM 3223 O O . ALA B 1 159 ? 26.444 -21.062 0.608 1.00 35.00 158 ALA B O 1
ATOM 3225 N N . ALA B 1 160 ? 24.615 -22.190 1.254 1.00 35.51 159 ALA B N 1
ATOM 3226 C CA . ALA B 1 160 ? 23.645 -21.329 0.561 1.00 35.90 159 ALA B CA 1
ATOM 3227 C C . ALA B 1 160 ? 22.605 -20.960 1.603 1.00 36.20 159 ALA B C 1
ATOM 3228 O O . ALA B 1 160 ? 22.094 -21.850 2.285 1.00 37.10 159 ALA B O 1
ATOM 3230 N N . ILE B 1 161 ? 22.349 -19.658 1.757 1.00 36.40 160 ILE B N 1
ATOM 3231 C CA . ILE B 1 161 ? 21.278 -19.142 2.585 1.00 36.18 160 ILE B CA 1
ATOM 3232 C C . ILE B 1 161 ? 20.211 -18.668 1.624 1.00 38.15 160 ILE B C 1
ATOM 3233 O O . ILE B 1 161 ? 20.508 -18.017 0.620 1.00 37.30 160 ILE B O 1
ATOM 3246 N N . LEU B 1 163 ? 16.451 -16.783 1.087 1.00 35.60 162 LEU B N 1
ATOM 3247 C CA . LEU B 1 163 ? 15.294 -15.996 1.451 1.00 36.32 162 LEU B CA 1
ATOM 3248 C C . LEU B 1 163 ? 14.353 -16.018 0.248 1.00 38.71 162 LEU B C 1
ATOM 3249 O O . LEU B 1 163 ? 13.953 -14.981 -0.289 1.00 37.75 162 LEU B O 1
ATOM 3254 N N . VAL B 1 164 ? 14.045 -17.239 -0.186 1.00 38.49 163 VAL B N 1
ATOM 3255 C CA . VAL B 1 164 ? 13.152 -17.458 -1.286 1.00 37.08 163 VAL B CA 1
ATOM 3256 C C . VAL B 1 164 ? 11.716 -17.173 -0.808 1.00 38.11 163 VAL B C 1
ATOM 3257 O O . VAL B 1 164 ? 11.232 -17.686 0.224 1.00 39.69 163 VAL B O 1
ATOM 3261 N N . GLY B 1 165 ? 11.081 -16.267 -1.520 1.00 39.99 164 GLY B N 1
ATOM 3262 C CA . GLY B 1 165 ? 9.705 -15.898 -1.276 1.00 41.51 164 GLY B CA 1
ATOM 3263 C C . GLY B 1 165 ? 9.528 -15.075 -0.029 1.00 39.81 164 GLY B C 1
ATOM 3264 O O . GLY B 1 165 ? 8.439 -15.038 0.507 1.00 42.30 164 GLY B O 1
ATOM 3273 N N . LEU B 1 167 ? 11.849 -11.869 0.851 1.00 37.40 166 LEU B N 1
ATOM 3274 C CA . LEU B 1 167 ? 12.464 -10.569 0.946 1.00 35.34 166 LEU B CA 1
ATOM 3275 C C . LEU B 1 167 ? 11.433 -9.476 1.177 1.00 34.90 166 LEU B C 1
ATOM 3276 O O . LEU B 1 167 ? 11.666 -8.546 1.956 1.00 37.15 166 LEU B O 1
ATOM 3281 N N . HIS B 1 168 ? 10.278 -9.612 0.539 1.00 34.68 167 HIS B N 1
ATOM 3282 C CA . HIS B 1 168 ? 9.203 -8.603 0.666 1.00 33.84 167 HIS B CA 1
ATOM 3283 C C . HIS B 1 168 ? 8.482 -8.604 2.030 1.00 33.79 167 HIS B C 1
ATOM 3284 O O . HIS B 1 168 ? 7.586 -7.774 2.239 1.00 37.26 167 HIS B O 1
ATOM 3291 N N . TYR B 1 169 ? 8.845 -9.504 2.959 1.00 36.37 168 TYR B N 1
ATOM 3292 C CA . TYR B 1 169 ? 8.360 -9.429 4.344 1.00 34.95 168 TYR B CA 1
ATOM 3293 C C . TYR B 1 169 ? 9.335 -8.711 5.284 1.00 36.14 168 TYR B C 1
ATOM 3294 O O . TYR B 1 169 ? 9.070 -8.593 6.475 1.00 37.91 168 TYR B O 1
ATOM 3303 N N . LEU B 1 170 ? 10.476 -8.263 4.767 1.00 38.72 169 LEU B N 1
ATOM 3304 C CA . LEU B 1 170 ? 11.440 -7.478 5.543 1.00 34.80 169 LEU B CA 1
ATOM 3305 C C . LEU B 1 170 ? 11.253 -5.990 5.233 1.00 36.04 169 LEU B C 1
ATOM 3306 O O . LEU B 1 170 ? 11.423 -5.542 4.094 1.00 37.05 169 LEU B O 1
ATOM 3311 N N . SER B 1 171 ? 10.904 -5.236 6.258 1.00 35.82 170 SER B N 1
ATOM 3312 C CA . SER B 1 171 ? 10.623 -3.827 6.125 1.00 36.23 170 SER B CA 1
ATOM 3313 C C . SER B 1 171 ? 11.853 -3.014 5.775 1.00 35.33 170 SER B C 1
ATOM 3314 O O . SER B 1 171 ? 12.975 -3.392 6.084 1.00 35.43 170 SER B O 1
ATOM 3317 N N . PRO B 1 172 ? 11.644 -1.852 5.155 1.00 39.10 171 PRO B N 1
ATOM 3318 C CA . PRO B 1 172 ? 12.770 -0.953 4.945 1.00 36.84 171 PRO B CA 1
ATOM 3319 C C . PRO B 1 172 ? 13.595 -0.678 6.216 1.00 36.73 171 PRO B C 1
ATOM 3320 O O . PRO B 1 172 ? 14.796 -0.454 6.124 1.00 35.60 171 PRO B O 1
ATOM 3324 N N . ASP B 1 173 ? 12.963 -0.741 7.384 1.00 37.48 172 ASP B N 1
ATOM 3325 C CA . ASP B 1 173 ? 13.638 -0.458 8.636 1.00 40.56 172 ASP B CA 1
ATOM 3326 C C . ASP B 1 173 ? 14.654 -1.505 9.043 1.00 39.42 172 ASP B C 1
ATOM 3327 O O . ASP B 1 173 ? 15.595 -1.194 9.775 1.00 36.39 172 ASP B O 1
ATOM 3332 N N . VAL B 1 174 ? 14.434 -2.753 8.646 1.00 36.48 173 VAL B N 1
ATOM 3333 C CA . VAL B 1 174 ? 15.256 -3.854 9.155 1.00 35.05 173 VAL B CA 1
ATOM 3334 C C . VAL B 1 174 ? 16.009 -4.613 8.078 1.00 34.89 173 VAL B C 1
ATOM 3335 O O . VAL B 1 174 ? 16.939 -5.385 8.389 1.00 33.88 173 VAL B O 1
ATOM 3339 N N . VAL B 1 175 ? 15.657 -4.400 6.821 1.00 34.07 174 VAL B N 1
ATOM 3340 C CA . VAL B 1 175 ? 16.166 -5.274 5.747 1.00 35.04 174 VAL B CA 1
ATOM 3341 C C . VAL B 1 175 ? 17.703 -5.248 5.612 1.00 35.62 174 VAL B C 1
ATOM 3342 O O . VAL B 1 175 ? 18.314 -6.301 5.468 1.00 35.59 174 VAL B O 1
ATOM 3346 N N . ASP B 1 176 ? 18.322 -4.063 5.670 1.00 34.71 175 ASP B N 1
ATOM 3347 C CA . ASP B 1 176 ? 19.752 -3.989 5.443 1.00 36.78 175 ASP B CA 1
ATOM 3348 C C . ASP B 1 176 ? 20.522 -4.808 6.483 1.00 37.07 175 ASP B C 1
ATOM 3349 O O . ASP B 1 176 ? 21.344 -5.657 6.137 1.00 37.61 175 ASP B O 1
ATOM 3354 N N . ARG B 1 177 ? 20.231 -4.550 7.744 1.00 37.00 176 ARG B N 1
ATOM 3355 C CA . ARG B 1 177 ? 20.913 -5.212 8.850 1.00 42.74 176 ARG B CA 1
ATOM 3356 C C . ARG B 1 177 ? 20.645 -6.725 8.838 1.00 38.40 176 ARG B C 1
ATOM 3357 O O . ARG B 1 177 ? 21.537 -7.519 9.120 1.00 36.43 176 ARG B O 1
ATOM 3365 N N . VAL B 1 178 ? 19.423 -7.123 8.506 1.00 38.20 177 VAL B N 1
ATOM 3366 C CA . VAL B 1 178 ? 19.019 -8.518 8.596 1.00 37.35 177 VAL B CA 1
ATOM 3367 C C . VAL B 1 178 ? 19.681 -9.366 7.486 1.00 39.55 177 VAL B C 1
ATOM 3368 O O . VAL B 1 178 ? 20.318 -10.390 7.774 1.00 39.03 177 VAL B O 1
ATOM 3372 N N . VAL B 1 179 ? 19.534 -8.936 6.231 1.00 37.59 178 VAL B N 1
ATOM 3373 C CA . VAL B 1 179 ? 20.108 -9.656 5.095 1.00 34.15 178 VAL B CA 1
ATOM 3374 C C . VAL B 1 179 ? 21.633 -9.582 5.172 1.00 36.23 178 VAL B C 1
ATOM 3375 O O . VAL B 1 179 ? 22.304 -10.566 4.907 1.00 35.49 178 VAL B O 1
ATOM 3379 N N . GLY B 1 180 ? 22.164 -8.426 5.563 1.00 32.97 179 GLY B N 1
ATOM 3380 C CA . GLY B 1 180 ? 23.603 -8.259 5.774 1.00 34.66 179 GLY B CA 1
ATOM 3381 C C . GLY B 1 180 ? 24.221 -9.176 6.810 1.00 33.52 179 GLY B C 1
ATOM 3382 O O . GLY B 1 180 ? 25.358 -9.593 6.664 1.00 35.86 179 GLY B O 1
ATOM 3383 N N . ALA B 1 181 ? 23.484 -9.468 7.878 1.00 32.71 180 ALA B N 1
ATOM 3384 C CA . ALA B 1 181 ? 23.961 -10.387 8.913 1.00 33.86 180 ALA B CA 1
ATOM 3385 C C . ALA B 1 181 ? 24.160 -11.784 8.312 1.00 33.12 180 ALA B C 1
ATOM 3386 O O . ALA B 1 181 ? 25.156 -12.446 8.591 1.00 33.40 180 ALA B O 1
ATOM 3388 N N . TYR B 1 182 ? 23.218 -12.223 7.480 1.00 35.89 181 TYR B N 1
ATOM 3389 C CA . TYR B 1 182 ? 23.302 -13.529 6.824 1.00 34.23 181 TYR B CA 1
ATOM 3390 C C . TYR B 1 182 ? 24.437 -13.598 5.772 1.00 37.17 181 TYR B C 1
ATOM 3391 O O . TYR B 1 182 ? 25.126 -14.602 5.669 1.00 38.56 181 TYR B O 1
ATOM 3400 N N . ARG B 1 183 ? 24.623 -12.531 5.000 1.00 37.12 182 ARG B N 1
ATOM 3401 C CA . ARG B 1 183 ? 25.711 -12.453 4.021 1.00 35.15 182 ARG B CA 1
ATOM 3402 C C . ARG B 1 183 ? 27.050 -12.510 4.742 1.00 37.12 182 ARG B C 1
ATOM 3403 O O . ARG B 1 183 ? 27.971 -13.220 4.300 1.00 40.03 182 ARG B O 1
ATOM 3411 N N . ASP B 1 184 ? 27.162 -11.767 5.848 1.00 35.48 183 ASP B N 1
ATOM 3412 C CA . ASP B 1 184 ? 28.412 -11.707 6.602 1.00 37.05 183 ASP B CA 1
ATOM 3413 C C . ASP B 1 184 ? 28.752 -13.027 7.248 1.00 34.66 183 ASP B C 1
ATOM 3414 O O . ASP B 1 184 ? 29.913 -13.295 7.460 1.00 36.93 183 ASP B O 1
ATOM 3419 N N . ALA B 1 185 ? 27.756 -13.845 7.559 1.00 35.67 184 ALA B N 1
ATOM 3420 C CA . ALA B 1 185 ? 28.009 -15.127 8.221 1.00 36.76 184 ALA B CA 1
ATOM 3421 C C . ALA B 1 185 ? 28.657 -16.142 7.284 1.00 36.65 184 ALA B C 1
ATOM 3422 O O . ALA B 1 185 ? 29.294 -17.085 7.747 1.00 33.94 184 ALA B O 1
ATOM 3424 N N . LEU B 1 186 ? 28.499 -15.935 5.980 1.00 38.08 185 LEU B N 1
ATOM 3425 C CA . LEU B 1 186 ? 28.878 -16.914 4.972 1.00 37.97 185 LEU B CA 1
ATOM 3426 C C . LEU B 1 186 ? 30.371 -16.910 4.633 1.00 38.76 185 LEU B C 1
ATOM 3427 O O . LEU B 1 186 ? 31.017 -15.850 4.594 1.00 37.53 185 LEU B O 1
ATOM 3432 N N . ALA B 1 187 ? 30.910 -18.095 4.353 1.00 37.77 186 ALA B N 1
ATOM 3433 C CA . ALA B 1 187 ? 32.288 -18.209 3.865 1.00 38.08 186 ALA B CA 1
ATOM 3434 C C . ALA B 1 187 ? 32.410 -17.652 2.441 1.00 38.63 186 ALA B C 1
ATOM 3435 O O . ALA B 1 187 ? 31.408 -17.564 1.717 1.00 37.05 186 ALA B O 1
ATOM 3437 N N . PRO B 1 188 ? 33.625 -17.237 2.038 1.00 37.41 187 PRO B N 1
ATOM 3438 C CA . PRO B 1 188 ? 33.833 -16.970 0.621 1.00 37.55 187 PRO B CA 1
ATOM 3439 C C . PRO B 1 188 ? 33.433 -18.172 -0.249 1.00 36.43 187 PRO B C 1
ATOM 3440 O O . PRO B 1 188 ? 33.519 -19.328 0.184 1.00 32.77 187 PRO B O 1
ATOM 3444 N N . GLY B 1 189 ? 32.925 -17.876 -1.443 1.00 37.07 188 GLY B N 1
ATOM 3445 C CA . GLY B 1 189 ? 32.322 -18.900 -2.303 1.00 37.85 188 GLY B CA 1
ATOM 3446 C C . GLY B 1 189 ? 30.922 -19.371 -1.912 1.00 36.51 188 GLY B C 1
ATOM 3447 O O . GLY B 1 189 ? 30.383 -20.251 -2.545 1.00 35.42 188 GLY B O 1
ATOM 3448 N N . SER B 1 190 ? 30.315 -18.804 -0.873 1.00 38.58 189 SER B N 1
ATOM 3449 C CA . SER B 1 190 ? 28.943 -19.169 -0.496 1.00 38.99 189 SER B CA 1
ATOM 3450 C C . SER B 1 190 ? 27.959 -18.411 -1.366 1.00 39.88 189 SER B C 1
ATOM 3451 O O . SER B 1 190 ? 28.374 -17.500 -2.094 1.00 38.83 189 SER B O 1
ATOM 3454 N N . TYR B 1 191 ? 26.678 -18.790 -1.279 1.00 36.19 190 TYR B N 1
ATOM 3455 C CA . TYR B 1 191 ? 25.611 -18.218 -2.129 1.00 35.74 190 TYR B CA 1
ATOM 3456 C C . TYR B 1 191 ? 24.472 -17.696 -1.305 1.00 33.65 190 TYR B C 1
ATOM 3457 O O . TYR B 1 191 ? 24.193 -18.221 -0.210 1.00 32.72 190 TYR B O 1
ATOM 3466 N N . LEU B 1 192 ? 23.838 -16.655 -1.835 1.00 34.49 191 LEU B N 1
ATOM 3467 C CA . LEU B 1 192 ? 22.606 -16.107 -1.322 1.00 35.56 191 LEU B CA 1
ATOM 3468 C C . LEU B 1 192 ? 21.574 -16.235 -2.426 1.00 36.18 191 LEU B C 1
ATOM 3469 O O . LEU B 1 192 ? 21.821 -15.756 -3.524 1.00 37.70 191 LEU B O 1
ATOM 3474 N N . PHE B 1 193 ? 20.439 -16.878 -2.140 1.00 35.64 192 PHE B N 1
ATOM 3475 C CA . PHE B 1 193 ? 19.367 -17.125 -3.119 1.00 34.50 192 PHE B CA 1
ATOM 3476 C C . PHE B 1 193 ? 18.115 -16.484 -2.546 1.00 34.84 192 PHE B C 1
ATOM 3477 O O . PHE B 1 193 ? 17.673 -16.846 -1.453 1.00 37.68 192 PHE B O 1
ATOM 3493 N N . THR B 1 195 ? 14.092 -14.543 -3.559 1.00 35.09 194 THR B N 1
ATOM 3494 C CA . THR B 1 195 ? 13.085 -13.987 -4.469 1.00 34.97 194 THR B CA 1
ATOM 3495 C C . THR B 1 195 ? 12.229 -12.941 -3.757 1.00 36.86 194 THR B C 1
ATOM 3496 O O . THR B 1 195 ? 12.221 -12.869 -2.528 1.00 35.28 194 THR B O 1
ATOM 3500 N N . SER B 1 196 ? 11.547 -12.103 -4.533 1.00 36.72 195 SER B N 1
ATOM 3501 C CA . SER B 1 196 ? 10.847 -10.963 -3.978 1.00 36.34 195 SER B CA 1
ATOM 3502 C C . SER B 1 196 ? 9.782 -10.479 -4.929 1.00 36.53 195 SER B C 1
ATOM 3503 O O . SER B 1 196 ? 9.966 -10.436 -6.150 1.00 33.42 195 SER B O 1
ATOM 3506 N N . LEU B 1 197 ? 8.671 -10.095 -4.343 1.00 36.86 196 LEU B N 1
ATOM 3507 C CA . LEU B 1 197 ? 7.708 -9.291 -5.009 1.00 36.00 196 LEU B CA 1
ATOM 3508 C C . LEU B 1 197 ? 8.451 -8.075 -5.511 1.00 34.38 196 LEU B C 1
ATOM 3509 O O . LEU B 1 197 ? 9.267 -7.504 -4.773 1.00 32.76 196 LEU B O 1
ATOM 3514 N N . VAL B 1 198 ? 8.199 -7.691 -6.754 1.00 35.17 197 VAL B N 1
ATOM 3515 C CA . VAL B 1 198 ? 8.977 -6.642 -7.452 1.00 34.97 197 VAL B CA 1
ATOM 3516 C C . VAL B 1 198 ? 8.081 -5.484 -7.879 1.00 32.80 197 VAL B C 1
ATOM 3517 O O . VAL B 1 198 ? 6.899 -5.676 -8.117 1.00 34.08 197 VAL B O 1
ATOM 3521 N N . ASP B 1 199 ? 8.639 -4.287 -7.940 1.00 34.20 198 ASP B N 1
ATOM 3522 C CA . ASP B 1 199 ? 7.980 -3.118 -8.488 1.00 32.97 198 ASP B CA 1
ATOM 3523 C C . ASP B 1 199 ? 8.703 -2.787 -9.786 1.00 35.77 198 ASP B C 1
ATOM 3524 O O . ASP B 1 199 ? 9.798 -2.219 -9.795 1.00 38.57 198 ASP B O 1
ATOM 3529 N N . THR B 1 200 ? 8.073 -3.156 -10.901 1.00 37.39 199 THR B N 1
ATOM 3530 C CA . THR B 1 200 ? 8.481 -2.680 -12.219 1.00 35.11 199 THR B CA 1
ATOM 3531 C C . THR B 1 200 ? 7.399 -1.768 -12.822 1.00 36.26 199 THR B C 1
ATOM 3532 O O . THR B 1 200 ? 7.262 -1.672 -14.034 1.00 34.04 199 THR B O 1
ATOM 3536 N N . GLY B 1 201 ? 6.668 -1.047 -11.984 1.00 36.40 200 GLY B N 1
ATOM 3537 C CA . GLY B 1 201 ? 5.645 -0.104 -12.475 1.00 37.80 200 GLY B CA 1
ATOM 3538 C C . GLY B 1 201 ? 4.404 -0.770 -13.084 1.00 38.02 200 GLY B C 1
ATOM 3539 O O . GLY B 1 201 ? 3.707 -0.162 -13.883 1.00 39.04 200 GLY B O 1
ATOM 3540 N N . LEU B 1 202 ? 4.144 -2.027 -12.739 1.00 40.57 201 LEU B N 1
ATOM 3541 C CA . LEU B 1 202 ? 2.920 -2.715 -13.157 1.00 43.30 201 LEU B CA 1
ATOM 3542 C C . LEU B 1 202 ? 1.920 -2.587 -11.990 1.00 45.50 201 LEU B C 1
ATOM 3543 O O . LEU B 1 202 ? 2.284 -2.706 -10.838 1.00 44.58 201 LEU B O 1
ATOM 3548 N N . PRO B 1 203 ? 0.647 -2.307 -12.291 1.00 51.95 202 PRO B N 1
ATOM 3549 C CA . PRO B 1 203 ? -0.331 -1.874 -11.231 1.00 51.08 202 PRO B CA 1
ATOM 3550 C C . PRO B 1 203 ? -0.521 -2.850 -10.030 1.00 49.89 202 PRO B C 1
ATOM 3551 O O . PRO B 1 203 ? -0.508 -2.442 -8.801 1.00 48.40 202 PRO B O 1
ATOM 3555 N N . ALA B 1 204 ? -0.643 -4.128 -10.372 1.00 44.28 203 ALA B N 1
ATOM 3556 C CA . ALA B 1 204 ? -0.966 -5.121 -9.383 1.00 40.99 203 ALA B CA 1
ATOM 3557 C C . ALA B 1 204 ? 0.128 -5.249 -8.355 1.00 39.09 203 ALA B C 1
ATOM 3558 O O . ALA B 1 204 ? -0.117 -5.793 -7.298 1.00 38.42 203 ALA B O 1
ATOM 3560 N N . GLN B 1 205 ? 1.345 -4.794 -8.668 1.00 33.75 204 GLN B N 1
ATOM 3561 C CA . GLN B 1 205 ? 2.488 -5.091 -7.799 1.00 35.11 204 GLN B CA 1
ATOM 3562 C C . GLN B 1 205 ? 2.349 -4.371 -6.483 1.00 31.73 204 GLN B C 1
ATOM 3563 O O . GLN B 1 205 ? 2.409 -4.990 -5.443 1.00 31.22 204 GLN B O 1
ATOM 3569 N N . GLN B 1 206 ? 2.137 -3.068 -6.534 1.00 31.60 205 GLN B N 1
ATOM 3570 C CA . GLN B 1 206 ? 1.959 -2.277 -5.313 1.00 34.08 205 GLN B CA 1
ATOM 3571 C C . GLN B 1 206 ? 0.608 -2.572 -4.639 1.00 33.39 205 GLN B C 1
ATOM 3572 O O . GLN B 1 206 ? 0.478 -2.471 -3.405 1.00 34.28 205 GLN B O 1
ATOM 3578 N N . LYS B 1 207 ? -0.401 -2.921 -5.434 1.00 34.18 206 LYS B N 1
ATOM 3579 C CA . LYS B 1 207 ? -1.688 -3.326 -4.895 1.00 33.27 206 LYS B CA 1
ATOM 3580 C C . LYS B 1 207 ? -1.512 -4.563 -4.041 1.00 31.82 206 LYS B C 1
ATOM 3581 O O . LYS B 1 207 ? -2.037 -4.610 -2.914 1.00 33.24 206 LYS B O 1
ATOM 3587 N N . LEU B 1 208 ? -0.762 -5.541 -4.548 1.00 33.03 207 LEU B N 1
ATOM 3588 C CA . LEU B 1 208 ? -0.517 -6.817 -3.833 1.00 33.19 207 LEU B CA 1
ATOM 3589 C C . LEU B 1 208 ? 0.289 -6.572 -2.583 1.00 34.60 207 LEU B C 1
ATOM 3590 O O . LEU B 1 208 ? 0.076 -7.210 -1.569 1.00 36.32 207 LEU B O 1
ATOM 3595 N N . ALA B 1 209 ? 1.233 -5.652 -2.649 1.00 35.63 208 ALA B N 1
ATOM 3596 C CA . ALA B 1 209 ? 2.061 -5.342 -1.501 1.00 34.62 208 ALA B CA 1
ATOM 3597 C C . ALA B 1 209 ? 1.197 -4.742 -0.391 1.00 35.49 208 ALA B C 1
ATOM 3598 O O . ALA B 1 209 ? 1.381 -5.050 0.795 1.00 34.10 208 ALA B O 1
ATOM 3600 N N . ARG B 1 210 ? 0.236 -3.903 -0.772 1.00 33.98 209 ARG B N 1
ATOM 3601 C CA . ARG B 1 210 ? -0.652 -3.275 0.160 1.00 33.78 209 ARG B CA 1
ATOM 3602 C C . ARG B 1 210 ? -1.557 -4.269 0.838 1.00 35.51 209 ARG B C 1
ATOM 3603 O O . ARG B 1 210 ? -1.763 -4.169 2.049 1.00 35.54 209 ARG B O 1
ATOM 3611 N N . ILE B 1 211 ? -2.111 -5.203 0.067 1.00 34.33 210 ILE B N 1
ATOM 3612 C CA . ILE B 1 211 ? -2.998 -6.249 0.607 1.00 36.87 210 ILE B CA 1
ATOM 3613 C C . ILE B 1 211 ? -2.220 -7.081 1.644 1.00 36.78 210 ILE B C 1
ATOM 3614 O O . ILE B 1 211 ? -2.712 -7.418 2.727 1.00 37.41 210 ILE B O 1
ATOM 3619 N N . THR B 1 212 ? -0.979 -7.383 1.309 1.00 37.62 211 THR B N 1
ATOM 3620 C CA . THR B 1 212 ? -0.117 -8.186 2.143 1.00 37.50 211 THR B CA 1
ATOM 3621 C C . THR B 1 212 ? 0.204 -7.448 3.459 1.00 36.41 211 THR B C 1
ATOM 3622 O O . THR B 1 212 ? 0.079 -8.006 4.538 1.00 35.03 211 THR B O 1
ATOM 3626 N N . ARG B 1 213 ? 0.632 -6.201 3.345 1.00 33.13 212 ARG B N 1
ATOM 3627 C CA . ARG B 1 213 ? 0.949 -5.343 4.481 1.00 34.89 212 ARG B CA 1
ATOM 3628 C C . ARG B 1 213 ? -0.242 -5.161 5.396 1.00 35.45 212 ARG B C 1
ATOM 3629 O O . ARG B 1 213 ? -0.114 -5.268 6.628 1.00 33.13 212 ARG B O 1
ATOM 3637 N N . GLU B 1 214 ? -1.398 -4.866 4.800 1.00 34.29 213 GLU B N 1
ATOM 3638 C CA . GLU B 1 214 ? -2.587 -4.592 5.594 1.00 35.87 213 GLU B CA 1
ATOM 3639 C C . GLU B 1 214 ? -3.066 -5.847 6.336 1.00 37.87 213 GLU B C 1
ATOM 3640 O O . GLU B 1 214 ? -3.581 -5.755 7.438 1.00 36.26 213 GLU B O 1
ATOM 3646 N N . ASN B 1 215 ? -2.922 -7.013 5.725 1.00 37.03 214 ASN B N 1
ATOM 3647 C CA . ASN B 1 215 ? -3.552 -8.210 6.261 1.00 37.78 214 ASN B CA 1
ATOM 3648 C C . ASN B 1 215 ? -2.596 -9.163 6.909 1.00 38.64 214 ASN B C 1
ATOM 3649 O O . ASN B 1 215 ? -3.007 -9.923 7.757 1.00 38.48 214 ASN B O 1
ATOM 3654 N N . LEU B 1 216 ? -1.346 -9.136 6.518 1.00 38.35 215 LEU B N 1
ATOM 3655 C CA . LEU B 1 216 ? -0.328 -10.017 7.098 1.00 39.48 215 LEU B CA 1
ATOM 3656 C C . LEU B 1 216 ? 0.800 -9.241 7.817 1.00 39.93 215 LEU B C 1
ATOM 3657 O O . LEU B 1 216 ? 1.676 -9.856 8.374 1.00 40.57 215 LEU B O 1
ATOM 3662 N N . GLY B 1 217 ? 0.773 -7.907 7.778 1.00 39.10 216 GLY B N 1
ATOM 3663 C CA . GLY B 1 217 ? 1.639 -7.073 8.602 1.00 38.60 216 GLY B CA 1
ATOM 3664 C C . GLY B 1 217 ? 2.890 -6.489 7.972 1.00 37.04 216 GLY B C 1
ATOM 3665 O O . GLY B 1 217 ? 3.408 -5.474 8.444 1.00 33.02 216 GLY B O 1
ATOM 3666 N N . GLU B 1 218 ? 3.386 -7.129 6.926 1.00 38.22 217 GLU B N 1
ATOM 3667 C CA . GLU B 1 218 ? 4.539 -6.660 6.173 1.00 38.33 217 GLU B CA 1
ATOM 3668 C C . GLU B 1 218 ? 4.296 -6.923 4.699 1.00 38.46 217 GLU B C 1
ATOM 3669 O O . GLU B 1 218 ? 3.681 -7.905 4.364 1.00 38.03 217 GLU B O 1
ATOM 3675 N N . GLY B 1 219 ? 4.747 -6.040 3.808 1.00 37.30 218 GLY B N 1
ATOM 3676 C CA . GLY B 1 219 ? 4.643 -6.333 2.369 1.00 34.72 218 GLY B CA 1
ATOM 3677 C C . GLY B 1 219 ? 5.244 -5.190 1.595 1.00 36.19 218 GLY B C 1
ATOM 3678 O O . GLY B 1 219 ? 4.708 -4.101 1.612 1.00 36.05 218 GLY B O 1
ATOM 3679 N N . TRP B 1 220 ? 6.369 -5.453 0.948 1.00 36.97 219 TRP B N 1
ATOM 3680 C CA . TRP B 1 220 ? 7.245 -4.424 0.399 1.00 38.20 219 TRP B CA 1
ATOM 3681 C C . TRP B 1 220 ? 7.713 -4.866 -0.994 1.00 40.03 219 TRP B C 1
ATOM 3682 O O . TRP B 1 220 ? 8.542 -5.771 -1.121 1.00 39.45 219 TRP B O 1
ATOM 3693 N N . ALA B 1 221 ? 7.118 -4.268 -2.027 1.00 39.60 220 ALA B N 1
ATOM 3694 C CA . ALA B 1 221 ? 7.507 -4.547 -3.388 1.00 38.73 220 ALA B CA 1
ATOM 3695 C C . ALA B 1 221 ? 8.775 -3.720 -3.640 1.00 40.57 220 ALA B C 1
ATOM 3696 O O . ALA B 1 221 ? 8.777 -2.527 -3.428 1.00 43.05 220 ALA B O 1
ATOM 3698 N N . ARG B 1 222 ? 9.850 -4.364 -4.075 1.00 38.40 221 ARG B N 1
ATOM 3699 C CA . ARG B 1 222 ? 11.103 -3.676 -4.335 1.00 36.97 221 ARG B CA 1
ATOM 3700 C C . ARG B 1 222 ? 11.425 -3.654 -5.821 1.00 35.22 221 ARG B C 1
ATOM 3701 O O . ARG B 1 222 ? 11.118 -4.594 -6.555 1.00 32.87 221 ARG B O 1
ATOM 3709 N N . THR B 1 223 ? 12.005 -2.551 -6.271 1.00 34.61 222 THR B N 1
ATOM 3710 C CA . THR B 1 223 ? 12.457 -2.428 -7.656 1.00 32.80 222 THR B CA 1
ATOM 3711 C C . THR B 1 223 ? 13.573 -3.457 -7.917 1.00 32.72 222 THR B C 1
ATOM 3712 O O . THR B 1 223 ? 14.165 -3.953 -6.977 1.00 35.13 222 THR B O 1
ATOM 3716 N N . PRO B 1 224 ? 13.818 -3.823 -9.184 1.00 33.36 223 PRO B N 1
ATOM 3717 C CA . PRO B 1 224 ? 14.956 -4.718 -9.455 1.00 33.52 223 PRO B CA 1
ATOM 3718 C C . PRO B 1 224 ? 16.255 -4.254 -8.827 1.00 35.10 223 PRO B C 1
ATOM 3719 O O . PRO B 1 224 ? 16.980 -5.072 -8.289 1.00 38.61 223 PRO B O 1
ATOM 3723 N N . GLU B 1 225 ? 16.523 -2.948 -8.856 1.00 34.25 224 GLU B N 1
ATOM 3724 C CA . GLU B 1 225 ? 17.734 -2.355 -8.293 1.00 35.88 224 GLU B CA 1
ATOM 3725 C C . GLU B 1 225 ? 17.796 -2.467 -6.755 1.00 36.41 224 GLU B C 1
ATOM 3726 O O . GLU B 1 225 ? 18.854 -2.772 -6.189 1.00 31.48 224 GLU B O 1
ATOM 3732 N N . GLU B 1 226 ? 16.674 -2.201 -6.079 1.00 35.54 225 GLU B N 1
ATOM 3733 C CA . GLU B 1 226 ? 16.564 -2.423 -4.633 1.00 37.28 225 GLU B CA 1
ATOM 3734 C C . GLU B 1 226 ? 16.739 -3.899 -4.264 1.00 34.12 225 GLU B C 1
ATOM 3735 O O . GLU B 1 226 ? 17.322 -4.170 -3.226 1.00 34.98 225 GLU B O 1
ATOM 3741 N N . ILE B 1 227 ? 16.290 -4.830 -5.117 1.00 34.90 226 ILE B N 1
ATOM 3742 C CA . ILE B 1 227 ? 16.530 -6.284 -4.905 1.00 34.49 226 ILE B CA 1
ATOM 3743 C C . ILE B 1 227 ? 18.005 -6.654 -5.105 1.00 35.75 226 ILE B C 1
ATOM 3744 O O . ILE B 1 227 ? 18.594 -7.323 -4.263 1.00 37.08 226 ILE B O 1
ATOM 3749 N N . GLU B 1 228 ? 18.599 -6.194 -6.208 1.00 36.95 227 GLU B N 1
ATOM 3750 C CA . GLU B 1 228 ? 20.019 -6.406 -6.497 1.00 39.03 227 GLU B CA 1
ATOM 3751 C C . GLU B 1 228 ? 20.879 -5.885 -5.350 1.00 35.08 227 GLU B C 1
ATOM 3752 O O . GLU B 1 228 ? 21.835 -6.518 -4.932 1.00 34.50 227 GLU B O 1
ATOM 3758 N N . ARG B 1 229 ? 20.509 -4.729 -4.833 1.00 34.66 228 ARG B N 1
ATOM 3759 C CA . ARG B 1 229 ? 21.239 -4.106 -3.752 1.00 34.37 228 ARG B CA 1
ATOM 3760 C C . ARG B 1 229 ? 21.364 -4.980 -2.509 1.00 34.68 228 ARG B C 1
ATOM 3761 O O . ARG B 1 229 ? 22.369 -4.900 -1.797 1.00 31.67 228 ARG B O 1
ATOM 3769 N N . GLN B 1 230 ? 20.347 -5.803 -2.235 1.00 35.75 229 GLN B N 1
ATOM 3770 C CA . GLN B 1 230 ? 20.387 -6.716 -1.078 1.00 37.10 229 GLN B CA 1
ATOM 3771 C C . GLN B 1 230 ? 21.316 -7.954 -1.253 1.00 36.98 229 GLN B C 1
ATOM 3772 O O . GLN B 1 230 ? 21.534 -8.739 -0.312 1.00 36.28 229 GLN B O 1
ATOM 3778 N N . PHE B 1 231 ? 21.898 -8.106 -2.426 1.00 37.50 230 PHE B N 1
ATOM 3779 C CA . PHE B 1 231 ? 22.963 -9.090 -2.599 1.00 37.18 230 PHE B CA 1
ATOM 3780 C C . PHE B 1 231 ? 24.311 -8.514 -2.161 1.00 37.18 230 PHE B C 1
ATOM 3781 O O . PHE B 1 231 ? 25.322 -9.242 -2.011 1.00 32.29 230 PHE B O 1
ATOM 3789 N N . GLY B 1 232 ? 24.332 -7.211 -1.898 1.00 38.31 231 GLY B N 1
ATOM 3790 C CA . GLY B 1 232 ? 25.529 -6.600 -1.329 1.00 37.88 231 GLY B CA 1
ATOM 3791 C C . GLY B 1 232 ? 26.663 -6.629 -2.335 1.00 38.93 231 GLY B C 1
ATOM 3792 O O . GLY B 1 232 ? 26.496 -6.211 -3.479 1.00 38.33 231 GLY B O 1
ATOM 3793 N N . ASP B 1 233 ? 27.832 -7.104 -1.913 1.00 40.15 232 ASP B N 1
ATOM 3794 C CA . ASP B 1 233 ? 28.941 -7.233 -2.842 1.00 42.35 232 ASP B CA 1
ATOM 3795 C C . ASP B 1 233 ? 29.157 -8.694 -3.264 1.00 40.08 232 ASP B C 1
ATOM 3796 O O . ASP B 1 233 ? 30.212 -9.065 -3.746 1.00 39.97 232 ASP B O 1
ATOM 3801 N N . PHE B 1 234 ? 28.114 -9.505 -3.144 1.00 38.65 233 PHE B N 1
ATOM 3802 C CA . PHE B 1 234 ? 28.101 -10.810 -3.792 1.00 38.03 233 PHE B CA 1
ATOM 3803 C C . PHE B 1 234 ? 27.988 -10.584 -5.309 1.00 38.41 233 PHE B C 1
ATOM 3804 O O . PHE B 1 234 ? 27.407 -9.594 -5.757 1.00 41.37 233 PHE B O 1
ATOM 3812 N N . GLU B 1 235 ? 28.534 -11.500 -6.095 1.00 37.33 234 GLU B N 1
ATOM 3813 C CA . GLU B 1 235 ? 28.479 -11.378 -7.537 1.00 39.57 234 GLU B CA 1
ATOM 3814 C C . GLU B 1 235 ? 27.316 -12.196 -8.041 1.00 36.21 234 GLU B C 1
ATOM 3815 O O . GLU B 1 235 ? 27.192 -13.371 -7.720 1.00 35.53 234 GLU B O 1
ATOM 3821 N N . LEU B 1 236 ? 26.450 -11.572 -8.823 1.00 36.12 235 LEU B N 1
ATOM 3822 C CA . LEU B 1 236 ? 25.221 -12.226 -9.230 1.00 35.13 235 LEU B CA 1
ATOM 3823 C C . LEU B 1 236 ? 25.591 -13.224 -10.284 1.00 35.23 235 LEU B C 1
ATOM 3824 O O . LEU B 1 236 ? 26.380 -12.913 -11.140 1.00 36.55 235 LEU B O 1
ATOM 3829 N N . VAL B 1 237 ? 25.067 -14.435 -10.193 1.00 35.55 236 VAL B N 1
ATOM 3830 C CA . VAL B 1 237 ? 25.201 -15.405 -11.264 1.00 35.57 236 VAL B CA 1
ATOM 3831 C C . VAL B 1 237 ? 24.205 -15.080 -12.383 1.00 35.61 236 VAL B C 1
ATOM 3832 O O . VAL B 1 237 ? 23.124 -14.532 -12.153 1.00 32.64 236 VAL B O 1
ATOM 3836 N N . GLU B 1 238 ? 24.578 -15.414 -13.603 1.00 33.75 237 GLU B N 1
ATOM 3837 C CA . GLU B 1 238 ? 23.705 -15.228 -14.773 1.00 37.93 237 GLU B CA 1
ATOM 3838 C C . GLU B 1 238 ? 22.401 -15.985 -14.596 1.00 37.56 237 GLU B C 1
ATOM 3839 O O . GLU B 1 238 ? 22.425 -17.130 -14.160 1.00 39.30 237 GLU B O 1
ATOM 3845 N N . PRO B 1 239 ? 21.260 -15.377 -14.985 1.00 37.01 238 PRO B N 1
ATOM 3846 C CA . PRO B 1 239 ? 21.045 -14.089 -15.655 1.00 38.15 238 PRO B CA 1
ATOM 3847 C C . PRO B 1 239 ? 20.920 -12.825 -14.783 1.00 37.88 238 PRO B C 1
ATOM 3848 O O . PRO B 1 239 ? 20.504 -11.772 -15.272 1.00 37.45 238 PRO B O 1
ATOM 3852 N N . GLY B 1 240 ? 21.275 -12.918 -13.511 1.00 39.06 239 GLY B N 1
ATOM 3853 C CA . GLY B 1 240 ? 21.118 -11.799 -12.584 1.00 38.73 239 GLY B CA 1
ATOM 3854 C C . GLY B 1 240 ? 19.776 -11.835 -11.894 1.00 37.36 239 GLY B C 1
ATOM 3855 O O . GLY B 1 240 ? 19.248 -12.910 -11.627 1.00 38.86 239 GLY B O 1
ATOM 3856 N N . VAL B 1 241 ? 19.249 -10.646 -11.583 1.00 37.98 240 VAL B N 1
ATOM 3857 C CA . VAL B 1 241 ? 17.943 -10.477 -10.963 1.00 35.07 240 VAL B CA 1
ATOM 3858 C C . VAL B 1 241 ? 16.910 -10.264 -12.092 1.00 35.26 240 VAL B C 1
ATOM 3859 O O . VAL B 1 241 ? 16.926 -9.257 -12.845 1.00 33.15 240 VAL B O 1
ATOM 3863 N N . VAL B 1 242 ? 16.055 -11.269 -12.251 1.00 34.85 241 VAL B N 1
ATOM 3864 C CA . VAL B 1 242 ? 15.098 -11.334 -13.355 1.00 34.91 241 VAL B CA 1
ATOM 3865 C C . VAL B 1 242 ? 13.778 -11.897 -12.862 1.00 35.68 241 VAL B C 1
ATOM 3866 O O . VAL B 1 242 ? 13.711 -12.496 -11.804 1.00 33.90 241 VAL B O 1
ATOM 3870 N N . TYR B 1 243 ? 12.724 -11.661 -13.624 1.00 35.81 242 TYR B N 1
ATOM 3871 C CA . TYR B 1 243 ? 11.444 -12.268 -13.334 1.00 34.47 242 TYR B CA 1
ATOM 3872 C C . TYR B 1 243 ? 11.659 -13.778 -13.110 1.00 35.74 242 TYR B C 1
ATOM 3873 O O . TYR B 1 243 ? 12.464 -14.416 -13.796 1.00 34.35 242 TYR B O 1
ATOM 3882 N N . THR B 1 244 ? 10.930 -14.352 -12.152 1.00 36.18 243 THR B N 1
ATOM 3883 C CA . THR B 1 244 ? 11.201 -15.720 -11.726 1.00 34.29 243 THR B CA 1
ATOM 3884 C C . THR B 1 244 ? 11.195 -16.752 -12.870 1.00 35.26 243 THR B C 1
ATOM 3885 O O . THR B 1 244 ? 12.079 -17.600 -12.920 1.00 32.43 243 THR B O 1
ATOM 3889 N N . ALA B 1 245 ? 10.264 -16.637 -13.821 1.00 34.39 244 ALA B N 1
ATOM 3890 C CA . ALA B 1 245 ? 10.172 -17.579 -14.964 1.00 34.28 244 ALA B CA 1
ATOM 3891 C C . ALA B 1 245 ? 11.374 -17.501 -15.892 1.00 35.76 244 ALA B C 1
ATOM 3892 O O . ALA B 1 245 ? 11.630 -18.441 -16.650 1.00 37.71 244 ALA B O 1
ATOM 3894 N N . LEU B 1 246 ? 12.095 -16.375 -15.838 1.00 35.30 245 LEU B N 1
ATOM 3895 C CA . LEU B 1 246 ? 13.254 -16.147 -16.699 1.00 36.53 245 LEU B CA 1
ATOM 3896 C C . LEU B 1 246 ? 14.594 -16.585 -16.087 1.00 37.24 245 LEU B C 1
ATOM 3897 O O . LEU B 1 246 ? 15.632 -16.453 -16.739 1.00 35.62 245 LEU B O 1
ATOM 3902 N N . TRP B 1 247 ? 14.591 -17.066 -14.841 1.00 36.76 246 TRP B N 1
ATOM 3903 C CA . TRP B 1 247 ? 15.819 -17.423 -14.180 1.00 36.28 246 TRP B CA 1
ATOM 3904 C C . TRP B 1 247 ? 16.155 -18.860 -14.590 1.00 38.09 246 TRP B C 1
ATOM 3905 O O . TRP B 1 247 ? 15.506 -19.808 -14.132 1.00 35.93 246 TRP B O 1
ATOM 3916 N N . ARG B 1 248 ? 17.155 -19.000 -15.468 1.00 35.93 247 ARG B N 1
ATOM 3917 C CA . ARG B 1 248 ? 17.609 -20.295 -15.977 1.00 37.71 247 ARG B CA 1
ATOM 3918 C C . ARG B 1 248 ? 16.465 -21.291 -16.237 1.00 37.57 247 ARG B C 1
ATOM 3919 O O . ARG B 1 248 ? 16.402 -22.348 -15.612 1.00 38.13 247 ARG B O 1
ATOM 3927 N N . PRO B 1 249 ? 15.589 -20.955 -17.184 1.00 38.12 248 PRO B N 1
ATOM 3928 C CA . PRO B 1 249 ? 14.448 -21.770 -17.487 1.00 39.95 248 PRO B CA 1
ATOM 3929 C C . PRO B 1 249 ? 14.832 -23.080 -18.113 1.00 45.02 248 PRO B C 1
ATOM 3930 O O . PRO B 1 249 ? 15.892 -23.182 -18.735 1.00 46.61 248 PRO B O 1
ATOM 3934 N N . ASP B 1 250 ? 13.967 -24.067 -17.970 1.00 50.87 249 ASP B N 1
ATOM 3935 C CA . ASP B 1 250 ? 14.183 -25.356 -18.597 1.00 59.33 249 ASP B CA 1
ATOM 3936 C C . ASP B 1 250 ? 13.831 -25.284 -20.100 1.00 62.95 249 ASP B C 1
ATOM 3937 O O . ASP B 1 250 ? 14.499 -25.906 -20.922 1.00 64.45 249 ASP B O 1
ATOM 3942 N N . GLU B 1 251 ? 12.807 -24.489 -20.432 1.00 68.62 250 GLU B N 1
ATOM 3943 C CA . GLU B 1 251 ? 12.419 -24.141 -21.819 1.00 70.00 250 GLU B CA 1
ATOM 3944 C C . GLU B 1 251 ? 12.587 -22.629 -21.988 1.00 72.38 250 GLU B C 1
ATOM 3945 O O . GLU B 1 251 ? 12.149 -21.882 -21.119 1.00 72.83 250 GLU B O 1
ATOM 3951 N N . PRO B 1 252 ? 13.195 -22.161 -23.100 1.00 73.59 251 PRO B N 1
ATOM 3952 C CA . PRO B 1 252 ? 13.190 -20.697 -23.361 1.00 71.89 251 PRO B CA 1
ATOM 3953 C C . PRO B 1 252 ? 11.795 -20.001 -23.255 1.00 69.49 251 PRO B C 1
ATOM 3954 O O . PRO B 1 252 ? 10.738 -20.663 -23.181 1.00 69.74 251 PRO B O 1
ATOM 3958 N N . VAL B 1 253 ? 11.827 -18.671 -23.213 1.00 64.24 252 VAL B N 1
ATOM 3959 C CA . VAL B 1 253 ? 10.710 -17.856 -22.760 1.00 59.64 252 VAL B CA 1
ATOM 3960 C C . VAL B 1 253 ? 10.950 -16.468 -23.358 1.00 59.67 252 VAL B C 1
ATOM 3961 O O . VAL B 1 253 ? 12.034 -15.889 -23.080 1.00 59.32 252 VAL B O 1
ATOM 3965 N N . ASP B 1 254 ? 10.040 -15.924 -24.195 1.00 55.29 253 ASP B N 1
ATOM 3966 C CA . ASP B 1 254 ? 10.255 -14.511 -24.590 1.00 52.69 253 ASP B CA 1
ATOM 3967 C C . ASP B 1 254 ? 9.984 -13.770 -23.283 1.00 48.45 253 ASP B C 1
ATOM 3968 O O . ASP B 1 254 ? 8.923 -13.943 -22.656 1.00 44.50 253 ASP B O 1
ATOM 3973 N N . PRO B 1 255 ? 10.978 -13.011 -22.822 1.00 47.17 254 PRO B N 1
ATOM 3974 C CA . PRO B 1 255 ? 10.701 -12.052 -21.769 1.00 43.65 254 PRO B CA 1
ATOM 3975 C C . PRO B 1 255 ? 9.695 -11.027 -22.190 1.00 39.11 254 PRO B C 1
ATOM 3976 O O . PRO B 1 255 ? 9.211 -10.292 -21.357 1.00 42.56 254 PRO B O 1
ATOM 3980 N N . ASP B 1 256 ? 9.383 -10.959 -23.478 1.00 39.69 255 ASP B N 1
ATOM 3981 C CA . ASP B 1 256 ? 8.387 -10.034 -23.973 1.00 38.32 255 ASP B CA 1
ATOM 3982 C C . ASP B 1 256 ? 6.988 -10.641 -24.054 1.00 36.01 255 ASP B C 1
ATOM 3983 O O . ASP B 1 256 ? 6.055 -9.907 -24.361 1.00 34.89 255 ASP B O 1
ATOM 3988 N N . ASN B 1 257 ? 6.866 -11.947 -23.774 1.00 32.28 256 ASN B N 1
ATOM 3989 C CA . ASN B 1 257 ? 5.588 -12.652 -23.780 1.00 34.02 256 ASN B CA 1
ATOM 3990 C C . ASN B 1 257 ? 5.205 -13.228 -22.430 1.00 34.74 256 ASN B C 1
ATOM 3991 O O . ASN B 1 257 ? 4.779 -14.363 -22.339 1.00 36.41 256 ASN B O 1
ATOM 3996 N N . LEU B 1 258 ? 5.382 -12.448 -21.382 1.00 34.95 257 LEU B N 1
ATOM 3997 C CA . LEU B 1 258 ? 5.072 -12.893 -20.042 1.00 34.62 257 LEU B CA 1
ATOM 3998 C C . LEU B 1 258 ? 3.664 -12.430 -19.703 1.00 32.44 257 LEU B C 1
ATOM 3999 O O . LEU B 1 258 ? 3.235 -11.341 -20.104 1.00 32.41 257 LEU B O 1
ATOM 4004 N N . SER B 1 259 ? 2.942 -13.292 -19.000 1.00 33.53 258 SER B N 1
ATOM 4005 C CA . SER B 1 259 ? 1.649 -12.961 -18.415 1.00 31.76 258 SER B CA 1
ATOM 4006 C C . SER B 1 259 ? 1.820 -12.133 -17.132 1.00 33.71 258 SER B C 1
ATOM 4007 O O . SER B 1 259 ? 2.918 -12.062 -16.555 1.00 33.32 258 SER B O 1
ATOM 4010 N N . PRO B 1 260 ? 0.730 -11.491 -16.683 1.00 31.67 259 PRO B N 1
ATOM 4011 C CA . PRO B 1 260 ? 0.774 -10.747 -15.414 1.00 32.77 259 PRO B CA 1
ATOM 4012 C C . PRO B 1 260 ? 1.316 -11.544 -14.232 1.00 31.67 259 PRO B C 1
ATOM 4013 O O . PRO B 1 260 ? 2.098 -11.040 -13.426 1.00 32.97 259 PRO B O 1
ATOM 4017 N N . GLY B 1 261 ? 0.923 -12.804 -14.128 1.00 31.09 260 GLY B N 1
ATOM 4018 C CA . GLY B 1 261 ? 1.414 -13.668 -13.051 1.00 33.94 260 GLY B CA 1
ATOM 4019 C C . GLY B 1 261 ? 2.902 -13.944 -13.084 1.00 34.54 260 GLY B C 1
ATOM 4020 O O . GLY B 1 261 ? 3.511 -14.214 -12.056 1.00 36.66 260 GLY B O 1
ATOM 4021 N N . GLU B 1 262 ? 3.502 -13.850 -14.265 1.00 36.52 261 GLU B N 1
ATOM 4022 C CA . GLU B 1 262 ? 4.946 -14.030 -14.417 1.00 36.31 261 GLU B CA 1
ATOM 4023 C C . GLU B 1 262 ? 5.739 -12.744 -14.163 1.00 36.12 261 GLU B C 1
ATOM 4024 O O . GLU B 1 262 ? 6.988 -12.746 -14.228 1.00 37.99 261 GLU B O 1
ATOM 4030 N N . GLN B 1 263 ? 5.034 -11.653 -13.848 1.00 36.24 262 GLN B N 1
ATOM 4031 C CA . GLN B 1 263 ? 5.694 -10.364 -13.632 1.00 35.99 262 GLN B CA 1
ATOM 4032 C C . GLN B 1 263 ? 5.469 -9.833 -12.229 1.00 35.15 262 GLN B C 1
ATOM 4033 O O . GLN B 1 263 ? 5.614 -8.624 -11.995 1.00 38.27 262 GLN B O 1
ATOM 4039 N N . LEU B 1 264 ? 5.174 -10.709 -11.266 1.00 34.26 263 LEU B N 1
ATOM 4040 C CA . LEU B 1 264 ? 4.966 -10.252 -9.888 1.00 33.42 263 LEU B CA 1
ATOM 4041 C C . LEU B 1 264 ? 6.234 -10.391 -9.016 1.00 32.95 263 LEU B C 1
ATOM 4042 O O . LEU B 1 264 ? 6.372 -9.718 -8.006 1.00 35.00 263 LEU B O 1
ATOM 4047 N N . GLY B 1 265 ? 7.123 -11.283 -9.426 1.00 33.51 264 GLY B N 1
ATOM 4048 C CA . GLY B 1 265 ? 8.304 -11.661 -8.640 1.00 35.84 264 GLY B CA 1
ATOM 4049 C C . GLY B 1 265 ? 9.575 -11.771 -9.443 1.00 35.76 264 GLY B C 1
ATOM 4050 O O . GLY B 1 265 ? 9.541 -12.153 -10.628 1.00 34.88 264 GLY B O 1
ATOM 4059 N N . ALA B 1 267 ? 13.841 -13.223 -9.077 1.00 35.90 266 ALA B N 1
ATOM 4060 C CA . ALA B 1 267 ? 14.767 -14.122 -8.426 1.00 36.52 266 ALA B CA 1
ATOM 4061 C C . ALA B 1 267 ? 16.186 -13.680 -8.716 1.00 36.58 266 ALA B C 1
ATOM 4062 O O . ALA B 1 267 ? 16.480 -13.091 -9.767 1.00 38.27 266 ALA B O 1
ATOM 4064 N N . GLY B 1 268 ? 17.072 -13.946 -7.770 1.00 35.19 267 GLY B N 1
ATOM 4065 C CA . GLY B 1 268 ? 18.493 -13.848 -8.018 1.00 37.11 267 GLY B CA 1
ATOM 4066 C C . GLY B 1 268 ? 19.315 -14.735 -7.080 1.00 35.61 267 GLY B C 1
ATOM 4067 O O . GLY B 1 268 ? 18.923 -14.994 -5.948 1.00 36.02 267 GLY B O 1
ATOM 4068 N N . ILE B 1 269 ? 20.430 -15.235 -7.597 1.00 35.96 268 ILE B N 1
ATOM 4069 C CA . ILE B 1 269 ? 21.448 -15.925 -6.806 1.00 35.01 268 ILE B CA 1
ATOM 4070 C C . ILE B 1 269 ? 22.772 -15.147 -6.958 1.00 34.53 268 ILE B C 1
ATOM 4071 O O . ILE B 1 269 ? 23.224 -14.831 -8.063 1.00 34.11 268 ILE B O 1
ATOM 4076 N N . GLY B 1 270 ? 23.375 -14.822 -5.826 1.00 34.36 269 GLY B N 1
ATOM 4077 C CA . GLY B 1 270 ? 24.643 -14.156 -5.802 1.00 34.74 269 GLY B CA 1
ATOM 4078 C C . GLY B 1 270 ? 25.655 -14.998 -5.049 1.00 33.93 269 GLY B C 1
ATOM 4079 O O . GLY B 1 270 ? 25.301 -15.753 -4.140 1.00 35.60 269 GLY B O 1
ATOM 4080 N N . ARG B 1 271 ? 26.919 -14.847 -5.414 1.00 31.56 270 ARG B N 1
ATOM 4081 C CA . ARG B 1 271 ? 28.011 -15.628 -4.810 1.00 35.37 270 ARG B CA 1
ATOM 4082 C C . ARG B 1 271 ? 29.000 -14.721 -4.105 1.00 35.37 270 ARG B C 1
ATOM 4083 O O . ARG B 1 271 ? 29.526 -13.781 -4.701 1.00 35.93 270 ARG B O 1
ATOM 4091 N N . LYS B 1 272 ? 29.262 -15.025 -2.837 1.00 35.49 271 LYS B N 1
ATOM 4092 C CA . LYS B 1 272 ? 30.223 -14.247 -2.067 1.00 40.50 271 LYS B CA 1
ATOM 4093 C C . LYS B 1 272 ? 31.535 -14.497 -2.721 1.00 34.70 271 LYS B C 1
ATOM 4094 O O . LYS B 1 272 ? 31.913 -15.657 -2.923 1.00 40.77 271 LYS B O 1
ATOM 4100 N N . LYS B 1 273 ? 32.210 -13.415 -3.098 1.00 41.40 272 LYS B N 1
ATOM 4101 C CA . LYS B 1 273 ? 33.564 -13.482 -3.729 1.00 42.76 272 LYS B CA 1
ATOM 4102 C C . LYS B 1 273 ? 34.490 -14.367 -2.940 1.00 41.19 272 LYS B C 1
ATOM 4103 O O . LYS B 1 273 ? 34.486 -14.366 -1.695 1.00 41.91 272 LYS B O 1
ATOM 4109 N N . ALA B 1 274 ? 35.321 -15.126 -3.670 1.00 40.49 273 ALA B N 1
ATOM 4110 C CA . ALA B 1 274 ? 36.144 -16.150 -3.043 1.00 40.81 273 ALA B CA 1
ATOM 4111 C C . ALA B 1 274 ? 37.570 -15.949 -3.513 1.00 38.46 273 ALA B C 1
ATOM 4112 O O . ALA B 1 274 ? 38.478 -16.482 -2.909 1.00 41.74 273 ALA B O 1
#

Nearest PDB structures (foldseek):
  2qe6-assembly1_A  TM=1.002E+00  e=7.504E-53  Thermobifida fusca YX
  3go4-assembly1_A  TM=9.176E-01  e=3.559E-23  Streptomyces avermitilis MA-4680 = NBRC 14893
  6rqa-assembly1_B  TM=4.937E-01  e=8.604E-02  Paracoccus denitrificans PD1222
  4onj-assembly1_A  TM=4.146E-01  e=4.622E-01  Nicotiana tabacum
  2px0-assembly3_C  TM=2.235E-01  e=1.568E-01  Bacillus subtilis

Solvent-accessible surface area: 23849 Å² total

Radius of gyration: 28.64 Å; Cα contacts (8 Å, |Δi|>4): 965; chains: 2; bounding box: 71×41×90 Å

InterPro domains:
  IPR006764 S-adenosyl-L-methionine dependent methyltransferase, SAV2177 type [PF04672] (11-271)
  IPR006764 S-adenosyl-L-methionine dependent methyltransferase, SAV2177 type [PIRSF017393] (3-272)
  IPR029063 S-adenosyl-L-methi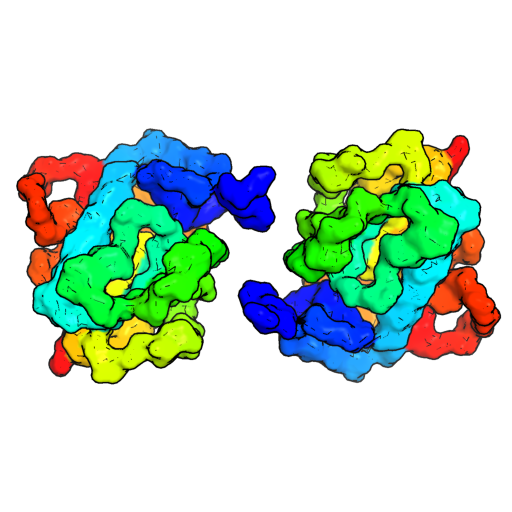onine-dependent methyltransferase superfamily [G3DSA:3.40.50.150] (1-273)
  IPR029063 S-adenosyl-L-methionine-dependent methyltransferase superfamily [SSF53335] (14-254)

CATH classification: 3.40.50.150

Foldseek 3Di:
DPPPPPVLPPLAFAPLQLLCLLQVHDRHDPSSVVLNVVLPCLDQQSVLSVLLVVLLLVVLLCCLAVLVAQEEEEEQQGADDPQGSVNSNCVRHVNHAYEYEHQRVSVVVVVVVPVPPPRYYYDYDDLLCLVCVCPDPSNVCPDQQDAHEYYRALQQADPVRLQVSLVSVLVSHDASYKYKKAFAPPPDPSSVVSQVSCCVRHPTGHHYHLVRVQCSCPPFAWDPPAADQSCPGPHPDDDDNVDDDSSSNGMIIMTGGHD/DDPPDVVLCPLAAAPLQLLCLLQVHDRHDPSSVVLNVVLPVLDQASVLSVLLVVLLLVVLLCCLAVLVAQAEEEEQQGADDPCGSVNSNCVRHVNHAYEYEHQRVSQVVVCVVCVPPPRYYYDYDDLLCVVCVCPPPVNVVPDQLDAHEYYRVLQQDDPVRLQVRLVVVLVSHHAFHKYKKAFAPPPDPSSVVSQVSCCVRHNTGHHYHLVRVQCSLPPFAWDPPAADQSCCGPHPDDDPPVPDDSSSRGMIIMGGHHD